Protein AF-A0A6A5Z2X3-F1 (afdb_monomer_lite)

Secondary structure (DSSP, 8-state):
-HHHHHHHHHHH--TTTTT-S--TT-TTTTHHHHHHHH-HHHHHHHHHHHHHHHHHTSTT--THHHHHHHHHHHHHHHHHHHH-SS--HHHHHHHHHHHHHHHHHT-HHHHHHHHHHHHHHHHHH--HHHHTSSHHHHHHHHHHHHHHHHHHHHTTS--SS-HHHHHHHHHHHHHHHHH-TT-HHHHHHHHHHHHHHHHHHHHHHHHHHHTT-S-HHHHHHHHHHHHHHHHTTTTS--GGGG-GGGB---------TT-SS-TTSTTS-B-GGGTHHHHHHHHHHHHHHHHHHHHHHHHT-----HHHHHHHHHHHHHHHHHHH-TTSPTTHHHHHHHHHHHHGGGS--SHHHHHHHHHHHHHHHHTT-PPPHHHHHHHHHHTTPPP-SSSSGGGTT--HHHHHHHHHHHHHHH----HHHHHHHHHHHHHHHHH--S------------------S-----TTTTS------------------PPP--------

pLDDT: mean 82.51, std 23.74, range [20.12, 98.44]

Organism: NCBI:txid690887

Radius of gyration: 24.2 Å; chains: 1; bounding box: 54×67×90 Å

InterPro domains:
  IPR021858 Fungal transcription factor [PF11951] (4-156)

Sequence (496 aa):
DVKFYLNYFRHNISHHHYSLKRDGDNFLKTDFLEMAIKHEPLRYAVVGYAAYFHTLSQPEGRMSTFLRYYNESVSKLRESIEKSKKQSLATFLTILQLASIEELLGDWVNLASHQKAAYEILTRLYTPQTITKTALLRKVLLWYVRFDLFVGFQSGGEAVLGREWYVAVHDWYSKQAKDKPDAITYRYEERFAWSRLVAKDSADLFAKSAKGLLTPEQFMAQLPVVTEQVNALDKNIDPVLLDPKGYVKDFTGKPEPDDIVNPYEPNVIWGGSQWTTNYLLLDMFGIIFMFNVQISMAMKKPWDSPELVEKARRAAQIFEAVCLYTKGPPGAIIEAQASLAIATLFLPKDEKTVQWCRNTFAKIESAGYIYSSTLRNRMLASYGLGPSDWWLPNDEGCPRIIRSIKNFIVERTTAPKDQTSEDLREMRGIFSTLTISDSPPSDNSGHTPIDGVLAGAPTFLDETLIYTGQSPDYEWNYEQSKYPSEAYGSNQFTGQ

Structure (mmCIF, N/CA/C/O backbone):
data_AF-A0A6A5Z2X3-F1
#
_entry.id   AF-A0A6A5Z2X3-F1
#
loop_
_atom_site.group_PDB
_atom_site.id
_atom_site.type_symbol
_atom_site.label_atom_id
_atom_site.label_alt_id
_atom_site.label_comp_id
_atom_site.label_asym_id
_atom_site.label_entity_id
_atom_site.label_seq_id
_atom_site.pdbx_PDB_ins_code
_atom_site.Cartn_x
_atom_site.Cartn_y
_atom_site.Cartn_z
_atom_site.occupancy
_atom_site.B_iso_or_equiv
_atom_site.auth_seq_id
_atom_site.auth_comp_id
_atom_site.auth_asym_id
_atom_site.auth_atom_id
_atom_site.pdbx_PDB_model_num
ATOM 1 N N . ASP A 1 1 ? -29.241 -4.693 -8.598 1.00 86.75 1 ASP A N 1
ATOM 2 C CA . ASP A 1 1 ? -27.802 -4.375 -8.755 1.00 86.75 1 ASP A CA 1
ATOM 3 C C . ASP A 1 1 ? -26.964 -4.515 -7.482 1.00 86.75 1 ASP A C 1
ATOM 5 O O . ASP A 1 1 ? -25.955 -5.201 -7.538 1.00 86.75 1 ASP A O 1
ATOM 9 N N . VAL A 1 2 ? -27.368 -3.985 -6.317 1.00 94.94 2 VAL A N 1
ATOM 10 C CA . VAL A 1 2 ? -26.609 -4.131 -5.042 1.00 94.94 2 VAL A CA 1
ATOM 11 C C . VAL A 1 2 ? -26.179 -5.580 -4.747 1.00 94.94 2 VAL A C 1
ATOM 13 O O . VAL A 1 2 ? -25.004 -5.845 -4.513 1.00 94.94 2 VAL A O 1
ATOM 16 N N . LYS A 1 3 ? -27.107 -6.546 -4.832 1.00 96.12 3 LYS A N 1
ATOM 17 C CA . LYS A 1 3 ? -26.811 -7.977 -4.621 1.00 96.12 3 LYS A CA 1
ATOM 18 C C . LYS A 1 3 ? -25.757 -8.519 -5.598 1.00 96.12 3 LYS A C 1
ATOM 20 O O . LYS A 1 3 ? -24.931 -9.334 -5.201 1.00 96.12 3 LYS A O 1
ATOM 25 N N . PHE A 1 4 ? -25.784 -8.071 -6.855 1.00 97.31 4 PHE A N 1
ATOM 26 C CA . PHE A 1 4 ? -24.803 -8.475 -7.863 1.00 97.31 4 PHE A CA 1
ATOM 27 C C . PHE A 1 4 ? -23.403 -8.005 -7.465 1.00 97.31 4 PHE A C 1
ATOM 29 O O . PHE A 1 4 ? -22.493 -8.823 -7.406 1.00 97.31 4 PHE A O 1
ATOM 36 N N . TYR A 1 5 ? -23.241 -6.732 -7.100 1.00 97.94 5 TYR A N 1
ATOM 37 C CA . TYR A 1 5 ? -21.931 -6.191 -6.730 1.00 97.94 5 TYR A CA 1
ATOM 38 C C . TYR A 1 5 ? -21.404 -6.713 -5.391 1.00 97.94 5 TYR A C 1
ATOM 40 O O . TYR A 1 5 ? -20.204 -6.924 -5.268 1.00 97.94 5 TYR A O 1
ATOM 48 N N . LEU A 1 6 ? -22.266 -7.021 -4.417 1.00 97.31 6 LEU A N 1
ATOM 49 C CA . LEU A 1 6 ? -21.839 -7.726 -3.198 1.00 97.31 6 LEU A CA 1
ATOM 50 C C . LEU A 1 6 ? -21.340 -9.149 -3.505 1.00 97.31 6 LEU A C 1
ATOM 52 O O . LEU A 1 6 ? -20.352 -9.606 -2.929 1.00 97.31 6 LEU A O 1
ATOM 56 N N . ASN A 1 7 ? -21.983 -9.845 -4.448 1.00 97.06 7 ASN A N 1
ATOM 57 C CA . ASN A 1 7 ? -21.483 -11.128 -4.936 1.00 97.06 7 ASN A CA 1
ATOM 58 C C . ASN A 1 7 ? -20.175 -10.957 -5.716 1.00 97.06 7 ASN A C 1
ATOM 60 O O . ASN A 1 7 ? -19.250 -11.739 -5.509 1.00 97.06 7 ASN A O 1
ATOM 64 N N . TYR A 1 8 ? -20.071 -9.937 -6.571 1.00 97.38 8 TYR A N 1
ATOM 65 C CA . TYR A 1 8 ? -18.839 -9.625 -7.289 1.00 97.38 8 TYR A CA 1
ATOM 66 C C . TYR A 1 8 ? -17.690 -9.372 -6.309 1.00 97.38 8 TYR A C 1
ATOM 68 O O . TYR A 1 8 ? -16.635 -9.981 -6.458 1.00 97.38 8 TYR A O 1
ATOM 76 N N . PHE A 1 9 ? -17.929 -8.570 -5.267 1.00 97.50 9 PHE A N 1
ATOM 77 C CA . PHE A 1 9 ? -16.981 -8.294 -4.192 1.00 97.50 9 PHE A CA 1
ATOM 78 C C . PHE A 1 9 ? -16.440 -9.580 -3.563 1.00 97.50 9 PHE A C 1
ATOM 80 O O . PHE A 1 9 ? -15.235 -9.811 -3.549 1.00 97.50 9 PHE A O 1
ATOM 87 N N . ARG A 1 10 ? -17.333 -10.471 -3.116 1.00 95.88 10 ARG A N 1
ATOM 88 C CA . ARG A 1 10 ? -16.956 -11.726 -2.447 1.00 95.88 10 ARG A CA 1
ATOM 89 C C . ARG A 1 10 ? -16.052 -12.631 -3.299 1.00 95.88 10 ARG A C 1
ATOM 91 O O . ARG A 1 10 ? -15.190 -13.320 -2.743 1.00 95.88 10 ARG A O 1
ATOM 98 N N . HIS A 1 11 ? -16.253 -12.657 -4.617 1.00 95.19 11 HIS A N 1
ATOM 99 C CA . HIS A 1 11 ? -15.574 -13.605 -5.509 1.00 95.19 11 HIS A CA 1
ATOM 100 C C . HIS A 1 11 ? -14.376 -13.010 -6.259 1.00 95.19 11 HIS A C 1
ATOM 102 O O . HIS A 1 11 ? -13.420 -13.736 -6.507 1.00 95.19 11 HIS A O 1
ATOM 108 N N . ASN A 1 12 ? -14.401 -11.715 -6.580 1.00 95.88 12 ASN A N 1
ATOM 109 C CA . ASN A 1 12 ? -13.405 -11.079 -7.451 1.00 95.88 12 ASN A CA 1
ATOM 110 C C . ASN A 1 12 ? -12.515 -10.080 -6.710 1.00 95.88 12 ASN A C 1
ATOM 112 O O . ASN A 1 12 ? -11.400 -9.819 -7.152 1.00 95.88 12 ASN A O 1
ATOM 116 N N . ILE A 1 13 ? -12.974 -9.548 -5.574 1.00 96.50 13 ILE A N 1
ATOM 117 C CA . ILE A 1 13 ? -12.181 -8.628 -4.763 1.00 96.50 13 ILE A CA 1
ATOM 118 C C . ILE A 1 13 ? -11.442 -9.405 -3.672 1.00 96.50 13 ILE A C 1
ATOM 120 O O . ILE A 1 13 ? -11.931 -10.367 -3.072 1.00 96.50 13 ILE A O 1
ATOM 124 N N . SER A 1 14 ? -10.208 -8.983 -3.448 1.00 95.38 14 SER A N 1
ATOM 125 C CA . SER A 1 14 ? -9.265 -9.548 -2.490 1.00 95.38 14 SER A CA 1
ATOM 126 C C . SER A 1 14 ? -8.650 -8.423 -1.661 1.00 95.38 14 SER A C 1
ATOM 128 O O . SER A 1 14 ? -8.744 -7.249 -2.023 1.00 95.38 14 SER A O 1
ATOM 130 N N . HIS A 1 15 ? -7.946 -8.796 -0.596 1.00 95.12 15 HIS A N 1
ATOM 131 C CA . HIS A 1 15 ? -7.139 -7.879 0.208 1.00 95.12 15 HIS A CA 1
ATOM 132 C C . HIS A 1 15 ? -6.085 -7.106 -0.601 1.00 95.12 15 HIS A C 1
ATOM 134 O O . HIS A 1 15 ? -5.781 -5.971 -0.243 1.00 95.12 15 HIS A O 1
ATOM 140 N N . HIS A 1 16 ? -5.646 -7.640 -1.747 1.00 95.44 16 HIS A N 1
ATOM 141 C CA . HIS A 1 16 ? -4.707 -6.964 -2.640 1.00 95.44 16 HIS A CA 1
ATOM 142 C C . HIS A 1 16 ? -5.275 -5.720 -3.322 1.00 95.44 16 HIS A C 1
ATOM 144 O O . HIS A 1 16 ? -4.544 -4.763 -3.554 1.00 95.44 16 HIS A O 1
ATOM 150 N N . HIS A 1 17 ? -6.586 -5.666 -3.575 1.00 96.50 17 HIS A N 1
ATOM 151 C CA . HIS A 1 17 ? -7.205 -4.450 -4.118 1.00 96.50 17 HIS A CA 1
ATOM 152 C C . HIS A 1 17 ? -7.162 -3.303 -3.102 1.00 96.50 17 HIS A C 1
ATOM 154 O O . HIS A 1 17 ? -6.955 -2.150 -3.467 1.00 96.50 17 HIS A O 1
ATOM 160 N N . TYR A 1 18 ? -7.280 -3.637 -1.816 1.00 95.19 18 TYR A N 1
ATOM 161 C CA . TYR A 1 18 ? -7.104 -2.705 -0.701 1.00 95.19 18 TYR A CA 1
ATOM 162 C C . TYR A 1 18 ? -5.632 -2.484 -0.350 1.00 95.19 18 TYR A C 1
ATOM 164 O O . TYR A 1 18 ? -5.317 -1.723 0.565 1.00 95.19 18 TYR A O 1
ATOM 172 N N . SER A 1 19 ? -4.728 -3.199 -1.032 1.00 91.50 19 SER A N 1
ATOM 173 C CA . SER A 1 19 ? -3.302 -3.243 -0.736 1.00 91.50 19 SER A CA 1
ATOM 174 C C . SER A 1 19 ? -3.010 -3.515 0.754 1.00 91.50 19 SER A C 1
ATOM 176 O O . SER A 1 19 ? -2.051 -2.998 1.345 1.00 91.50 19 SER A O 1
ATOM 178 N N . LEU A 1 20 ? -3.871 -4.317 1.381 1.00 91.94 20 LEU A N 1
ATOM 179 C CA . LEU A 1 20 ? -3.648 -4.882 2.703 1.00 91.94 20 LEU A CA 1
ATOM 180 C C . LEU A 1 20 ? -2.743 -6.087 2.515 1.00 91.94 20 LEU A C 1
ATOM 182 O O . LEU A 1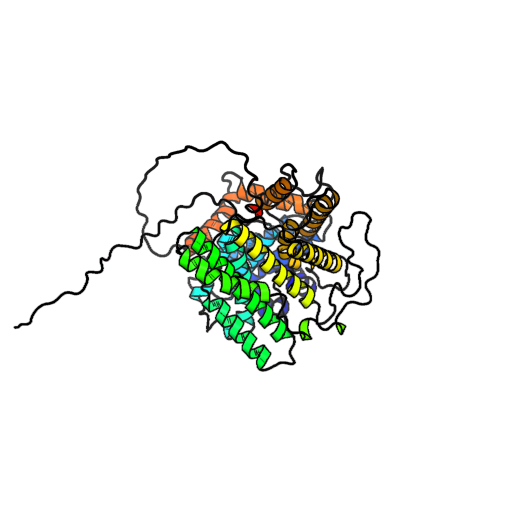 20 ? -3.081 -6.968 1.746 1.00 91.94 20 LEU A O 1
ATOM 186 N N . LYS A 1 21 ? -1.628 -6.159 3.244 1.00 90.06 21 LYS A N 1
ATOM 187 C CA . LYS A 1 21 ? -0.563 -7.133 2.948 1.00 90.06 21 LYS A CA 1
ATOM 188 C C . LYS A 1 21 ? -0.921 -8.598 3.196 1.00 90.06 21 LYS A C 1
ATOM 190 O O . LYS A 1 21 ? -0.252 -9.508 2.706 1.00 90.06 21 LYS A O 1
ATOM 195 N N . ARG A 1 22 ? -1.951 -8.841 4.010 1.00 90.00 22 ARG A N 1
ATOM 196 C CA . ARG A 1 22 ? -2.431 -10.185 4.330 1.00 90.00 22 ARG A CA 1
ATOM 197 C C . ARG A 1 22 ? -3.849 -10.158 4.886 1.00 90.00 22 ARG A C 1
ATOM 199 O O . ARG A 1 22 ? -4.201 -9.270 5.665 1.00 90.00 22 ARG A O 1
ATOM 206 N N . ASP A 1 23 ? -4.626 -11.183 4.552 1.00 88.50 23 ASP A N 1
ATOM 207 C CA . ASP A 1 23 ? -5.963 -11.428 5.100 1.00 88.50 23 ASP A CA 1
ATOM 208 C C . ASP A 1 23 ? -6.145 -12.902 5.505 1.00 88.50 23 ASP A C 1
ATOM 210 O O . ASP A 1 23 ? -6.865 -13.663 4.864 1.00 88.50 23 ASP A O 1
ATOM 214 N N . GLY A 1 24 ? -5.427 -13.328 6.552 1.00 78.75 24 GLY A N 1
ATOM 215 C CA . GLY A 1 24 ? -5.403 -14.732 6.985 1.00 78.75 24 GLY A CA 1
ATOM 216 C C . GLY A 1 24 ? -6.757 -15.291 7.442 1.00 78.75 24 GLY A C 1
ATOM 217 O O . GLY A 1 24 ? -7.006 -16.478 7.257 1.00 78.75 24 GLY A O 1
ATOM 218 N N . ASP A 1 25 ? -7.634 -14.437 7.975 1.00 82.62 25 ASP A N 1
ATOM 219 C CA . ASP A 1 25 ? -8.945 -14.823 8.516 1.00 82.62 25 ASP A CA 1
ATOM 220 C C . ASP A 1 25 ? -10.099 -14.544 7.528 1.00 82.62 25 ASP A C 1
ATOM 222 O O . ASP A 1 25 ? -11.273 -14.679 7.877 1.00 82.62 25 ASP A O 1
ATOM 226 N N . ASN A 1 26 ? -9.779 -14.162 6.283 1.00 88.62 26 ASN A N 1
ATOM 227 C CA . ASN A 1 26 ? -10.745 -13.730 5.266 1.00 88.62 26 ASN A CA 1
ATOM 228 C C . ASN A 1 26 ? -11.671 -12.594 5.744 1.00 88.62 26 ASN A C 1
ATOM 230 O O . ASN A 1 26 ? -12.845 -12.561 5.366 1.00 88.62 26 ASN A O 1
ATOM 234 N N . PHE A 1 27 ? -11.147 -11.662 6.547 1.00 92.69 27 PHE A N 1
ATOM 235 C CA . PHE A 1 27 ? -11.851 -10.526 7.148 1.00 92.69 27 PHE A CA 1
ATOM 236 C C . PHE A 1 27 ? -12.750 -9.801 6.141 1.00 92.69 27 PHE A C 1
ATOM 238 O O . PHE A 1 27 ? -13.913 -9.524 6.445 1.00 92.69 27 PHE A O 1
ATOM 245 N N . LEU A 1 28 ? -12.254 -9.543 4.924 1.00 93.75 28 LEU A N 1
ATOM 246 C CA . LEU A 1 28 ? -13.027 -8.830 3.902 1.00 93.75 28 LEU A CA 1
ATOM 247 C C . LEU A 1 28 ? -14.257 -9.620 3.434 1.00 93.75 28 LEU A C 1
ATOM 249 O O . LEU A 1 28 ? -15.269 -9.033 3.060 1.00 93.75 28 LEU A O 1
ATOM 253 N N . LYS A 1 29 ? -14.193 -10.954 3.451 1.00 92.69 29 LYS A N 1
ATOM 254 C CA . LYS A 1 29 ? -15.256 -11.841 2.946 1.00 92.69 29 LYS A CA 1
ATOM 255 C C . LYS A 1 29 ? -16.216 -12.324 4.038 1.00 92.69 29 LYS A C 1
ATOM 257 O O . LYS A 1 29 ? -17.280 -12.858 3.697 1.00 92.69 29 LYS A O 1
ATOM 262 N N . THR A 1 30 ? -15.849 -12.140 5.306 1.00 93.00 30 THR A N 1
ATOM 263 C CA . THR A 1 30 ? -16.598 -12.558 6.497 1.00 93.00 30 THR A CA 1
ATOM 264 C C . THR A 1 30 ? -17.103 -11.336 7.269 1.00 93.00 30 THR A C 1
ATOM 266 O O . THR A 1 30 ? -18.097 -10.738 6.850 1.00 93.00 30 THR A O 1
ATOM 269 N N . ASP A 1 31 ? -16.418 -10.943 8.344 1.00 93.00 31 ASP A N 1
ATOM 270 C CA . ASP A 1 31 ? -16.841 -9.924 9.308 1.00 93.00 31 ASP A CA 1
ATOM 271 C C . ASP A 1 31 ? -17.151 -8.586 8.627 1.00 93.00 31 ASP A C 1
ATOM 273 O O . ASP A 1 31 ? -18.195 -7.978 8.871 1.00 93.00 31 ASP A O 1
ATOM 277 N N . PHE A 1 32 ? -16.276 -8.140 7.718 1.00 95.62 32 PHE A N 1
ATOM 278 C CA . PHE A 1 32 ? -16.457 -6.882 6.996 1.00 95.62 32 PHE A CA 1
ATOM 279 C C . PHE A 1 32 ? -17.732 -6.885 6.150 1.00 95.62 32 PHE A C 1
ATOM 281 O O . PHE A 1 32 ? -18.525 -5.942 6.192 1.00 95.62 32 PHE A O 1
ATOM 288 N N . LEU A 1 33 ? -17.957 -7.968 5.404 1.00 95.19 33 LEU A N 1
ATOM 289 C CA . LEU A 1 33 ? -19.110 -8.091 4.520 1.00 95.19 33 LEU A CA 1
ATOM 290 C C . LEU A 1 33 ? -20.413 -8.257 5.313 1.00 95.19 33 LEU A C 1
ATOM 292 O O . LEU A 1 33 ? -21.448 -7.729 4.907 1.00 95.19 33 LEU A O 1
ATOM 296 N N . GLU A 1 34 ? -20.375 -8.932 6.464 1.00 94.94 34 GLU A N 1
ATOM 297 C CA . GLU A 1 34 ? -21.516 -9.009 7.379 1.00 94.94 34 GLU A CA 1
ATOM 298 C C . GLU A 1 34 ? -21.896 -7.623 7.919 1.00 94.94 34 GLU A C 1
ATOM 300 O O . GLU A 1 34 ? -23.077 -7.262 7.931 1.00 94.94 34 GLU A O 1
ATOM 305 N N . MET A 1 35 ? -20.905 -6.813 8.305 1.00 95.50 35 MET A N 1
ATOM 306 C CA . MET A 1 35 ? -21.135 -5.426 8.713 1.00 95.50 35 MET A CA 1
ATOM 307 C C . MET A 1 35 ? -21.689 -4.578 7.565 1.00 95.50 35 MET A C 1
ATOM 309 O O . MET A 1 35 ? -22.636 -3.816 7.773 1.00 95.50 35 MET A O 1
ATOM 313 N N . ALA A 1 36 ? -21.160 -4.747 6.351 1.00 96.69 36 ALA A N 1
ATOM 314 C CA . ALA A 1 36 ? -21.642 -4.048 5.164 1.00 96.69 36 ALA A CA 1
ATOM 315 C C . ALA A 1 36 ? -23.105 -4.385 4.850 1.00 96.69 36 ALA A C 1
ATOM 317 O O . ALA A 1 36 ? -23.864 -3.510 4.459 1.00 96.69 36 ALA A O 1
ATOM 318 N N . ILE A 1 37 ? -23.556 -5.622 5.065 1.00 95.44 37 ILE A N 1
ATOM 319 C CA . ILE A 1 37 ? -24.966 -5.986 4.852 1.00 95.44 37 ILE A CA 1
ATOM 320 C C . ILE A 1 37 ? -25.892 -5.258 5.840 1.00 95.44 37 ILE A C 1
ATOM 322 O O . ILE A 1 37 ? -26.997 -4.861 5.458 1.00 95.44 37 ILE A O 1
ATOM 326 N N . LYS A 1 38 ? -25.444 -5.075 7.089 1.00 95.00 38 LYS A N 1
ATOM 327 C CA . LYS A 1 38 ? -26.241 -4.507 8.190 1.00 95.00 38 LYS A CA 1
ATOM 328 C C . LYS A 1 38 ? -26.236 -2.976 8.239 1.00 95.00 38 LYS A C 1
ATOM 330 O O . LYS A 1 38 ? -27.170 -2.398 8.787 1.00 95.00 38 LYS A O 1
ATOM 335 N N . HIS A 1 39 ? -25.210 -2.317 7.701 1.00 95.44 39 HIS A N 1
ATOM 336 C CA . HIS A 1 39 ? -25.063 -0.862 7.758 1.00 95.44 39 HIS A CA 1
ATOM 337 C C . HIS A 1 39 ? -25.115 -0.248 6.357 1.00 95.44 39 HIS A C 1
ATOM 339 O O . HIS A 1 39 ? -24.204 -0.444 5.557 1.00 95.44 39 HIS A O 1
ATOM 345 N N . GLU A 1 40 ? -26.182 0.499 6.049 1.00 95.50 40 GLU A N 1
ATOM 346 C CA . GLU A 1 40 ? -26.432 0.968 4.679 1.00 95.50 40 GLU A CA 1
ATOM 347 C C . GLU A 1 40 ? -25.318 1.828 4.066 1.00 95.50 40 GLU A C 1
ATOM 349 O O . GLU A 1 40 ? -24.975 1.538 2.919 1.00 95.50 40 GLU A O 1
ATOM 354 N N . PRO A 1 41 ? -24.730 2.826 4.763 1.00 96.25 41 PRO A N 1
ATOM 355 C CA . PRO A 1 41 ? -23.613 3.593 4.212 1.00 96.25 41 PRO A CA 1
ATOM 356 C C . PRO A 1 41 ? -22.466 2.675 3.772 1.00 96.25 41 PRO A C 1
ATOM 358 O O . PRO A 1 41 ? -22.075 2.675 2.608 1.00 96.25 41 PRO A O 1
ATOM 361 N N . LEU A 1 42 ? -22.023 1.780 4.660 1.00 97.88 42 LEU A N 1
ATOM 362 C CA . LEU A 1 42 ? -20.966 0.814 4.357 1.00 97.88 42 LEU A CA 1
ATOM 363 C C . LEU A 1 42 ? -21.341 -0.10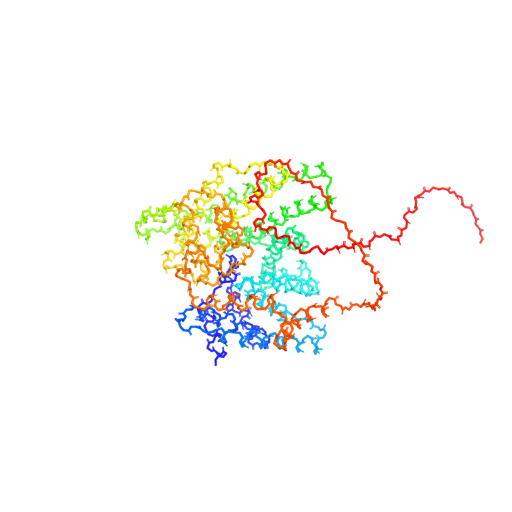7 3.190 1.00 97.88 42 LEU A C 1
ATOM 365 O O . LEU A 1 42 ? -20.511 -0.373 2.323 1.00 97.88 42 LEU A O 1
ATOM 369 N N . ARG A 1 43 ? -22.596 -0.572 3.132 1.00 98.19 43 ARG A N 1
ATOM 370 C CA . ARG A 1 43 ? -23.103 -1.401 2.029 1.00 98.19 43 ARG A CA 1
ATOM 371 C C . ARG A 1 43 ? -22.869 -0.738 0.680 1.00 98.19 43 ARG A C 1
ATOM 373 O O . ARG A 1 43 ? -22.385 -1.384 -0.247 1.00 98.19 43 ARG A O 1
ATOM 380 N N . TYR A 1 44 ? -23.242 0.534 0.573 1.00 98.38 44 TYR A N 1
ATOM 381 C CA . TYR A 1 44 ? -23.122 1.298 -0.660 1.00 98.38 44 TYR A CA 1
ATOM 382 C C . TYR A 1 44 ? -21.663 1.624 -0.987 1.00 98.38 44 TYR A C 1
ATOM 384 O O . TYR A 1 44 ? -21.288 1.513 -2.153 1.00 98.38 44 TYR A O 1
ATOM 392 N N . ALA A 1 45 ? -20.820 1.886 0.016 1.00 98.19 45 ALA A N 1
ATOM 393 C CA . ALA A 1 45 ? -19.379 2.056 -0.175 1.00 98.19 45 ALA A CA 1
ATOM 394 C C . ALA A 1 45 ? -18.731 0.793 -0.777 1.00 98.19 45 ALA A C 1
ATOM 396 O O . ALA A 1 45 ? -18.010 0.868 -1.772 1.00 98.19 45 ALA A O 1
ATOM 397 N N . VAL A 1 46 ? -19.040 -0.387 -0.224 1.00 98.44 46 VAL A N 1
ATOM 398 C CA . VAL A 1 46 ? -18.534 -1.684 -0.715 1.00 98.44 46 VAL A CA 1
ATOM 399 C C . VAL A 1 46 ? -19.050 -1.987 -2.121 1.00 98.44 46 VAL A C 1
ATOM 401 O O . VAL A 1 46 ? -18.294 -2.438 -2.982 1.00 98.44 46 VAL A O 1
ATOM 404 N N . VAL A 1 47 ? -20.329 -1.707 -2.387 1.00 98.38 47 VAL A N 1
ATOM 405 C CA . VAL A 1 47 ? -20.917 -1.854 -3.726 1.00 98.38 47 VAL A CA 1
ATOM 406 C C . VAL A 1 47 ? -20.254 -0.915 -4.730 1.00 98.38 47 VAL A C 1
ATOM 408 O O . VAL A 1 47 ? -19.951 -1.357 -5.833 1.00 98.38 47 VAL A O 1
ATOM 411 N N . GLY A 1 48 ? -19.995 0.343 -4.366 1.00 97.88 48 GLY A N 1
ATOM 412 C CA . GLY A 1 48 ? -19.289 1.306 -5.212 1.00 97.88 48 GLY A CA 1
ATOM 413 C C . GLY A 1 48 ? -17.874 0.845 -5.549 1.00 97.88 48 GLY A C 1
ATOM 414 O O . GLY A 1 48 ? -17.487 0.858 -6.713 1.00 97.88 48 GLY A O 1
ATOM 415 N N . TYR A 1 49 ? -17.143 0.330 -4.561 1.00 97.94 49 TYR A N 1
ATOM 416 C CA . TYR A 1 49 ? -15.804 -0.228 -4.753 1.00 97.94 49 TYR A CA 1
ATOM 417 C C . TYR A 1 49 ? -15.797 -1.463 -5.669 1.00 97.94 49 TYR A C 1
ATOM 419 O O . TYR A 1 49 ? -14.988 -1.575 -6.587 1.00 97.94 49 TYR A O 1
ATOM 427 N N . ALA A 1 50 ? -16.744 -2.384 -5.484 1.00 98.06 50 ALA A N 1
ATOM 428 C CA . AL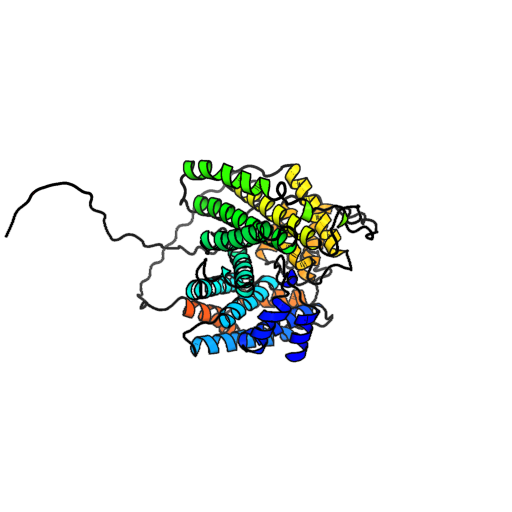A A 1 50 ? -16.901 -3.538 -6.369 1.00 98.06 50 ALA A CA 1
ATOM 429 C C . ALA A 1 50 ? -17.313 -3.125 -7.793 1.00 98.06 50 ALA A C 1
ATOM 431 O O . ALA A 1 50 ? -16.798 -3.663 -8.775 1.00 98.06 50 ALA A O 1
ATOM 432 N N . ALA A 1 51 ? -18.223 -2.154 -7.909 1.00 97.81 51 ALA A N 1
ATOM 433 C CA . ALA A 1 51 ? -18.667 -1.607 -9.182 1.00 97.81 51 ALA A CA 1
ATOM 434 C C . ALA A 1 51 ? -17.539 -0.885 -9.924 1.00 97.81 51 ALA A C 1
ATOM 436 O O . ALA A 1 51 ? -17.498 -0.973 -11.149 1.00 97.81 51 ALA A O 1
ATOM 437 N N . TYR A 1 52 ? -16.613 -0.230 -9.218 1.00 97.38 52 TYR A N 1
ATOM 438 C CA . TYR A 1 52 ? -15.418 0.381 -9.799 1.00 97.38 52 TYR A CA 1
ATOM 439 C C . TYR A 1 52 ? -14.584 -0.657 -10.561 1.00 97.38 52 TYR A C 1
ATOM 441 O O . TYR A 1 52 ? -14.441 -0.557 -11.779 1.00 97.38 52 TYR A O 1
ATOM 449 N N . PHE A 1 53 ? -14.146 -1.726 -9.890 1.00 97.38 53 PHE A N 1
ATOM 450 C CA . PHE A 1 53 ? -13.349 -2.779 -10.531 1.00 97.38 53 PHE A CA 1
ATOM 451 C C . PHE A 1 53 ? -14.107 -3.550 -11.604 1.00 97.38 53 PHE A C 1
ATOM 453 O O . PHE A 1 53 ? -13.541 -3.881 -12.644 1.00 97.38 53 PHE A O 1
ATOM 460 N N . HIS A 1 54 ? -15.398 -3.811 -11.390 1.00 96.62 54 HIS A N 1
ATOM 461 C CA . HIS A 1 54 ? -16.220 -4.397 -12.440 1.00 96.62 54 HIS A CA 1
ATOM 462 C C . HIS A 1 54 ? -16.260 -3.481 -13.669 1.00 96.62 54 HIS A C 1
ATOM 464 O O . HIS A 1 54 ? -16.053 -3.957 -14.776 1.00 96.62 54 HIS A O 1
ATOM 470 N N . THR A 1 55 ? -16.449 -2.171 -13.494 1.00 95.62 55 THR A N 1
ATOM 471 C CA . THR A 1 55 ? -16.488 -1.197 -14.598 1.00 95.62 55 THR A CA 1
ATOM 472 C C . THR A 1 55 ? -15.176 -1.165 -15.379 1.00 95.62 55 THR A C 1
ATOM 474 O O . THR A 1 55 ? -15.223 -1.121 -16.604 1.00 95.62 55 THR A O 1
ATOM 477 N N . LEU A 1 56 ? -14.027 -1.251 -14.700 1.00 94.19 56 LEU A N 1
ATOM 478 C CA . LEU A 1 56 ? -12.712 -1.317 -15.350 1.00 94.19 56 LEU A CA 1
ATOM 479 C C . LEU A 1 56 ? -12.538 -2.558 -16.235 1.00 94.19 56 LEU A C 1
ATOM 481 O O . LEU A 1 56 ? -11.861 -2.492 -17.254 1.00 94.19 56 LEU A O 1
ATOM 485 N N . SER A 1 57 ? -13.176 -3.677 -15.878 1.00 91.25 57 SER A N 1
ATOM 486 C CA . SER A 1 57 ? -13.138 -4.905 -16.685 1.00 91.25 57 SER A CA 1
ATOM 487 C C . SER A 1 57 ? -14.012 -4.853 -17.946 1.00 91.25 57 SER A C 1
ATOM 489 O O . SER A 1 57 ? -13.934 -5.756 -18.778 1.00 91.25 57 SER A O 1
ATOM 491 N N . GLN A 1 58 ? -14.869 -3.835 -18.089 1.00 91.75 58 GLN A N 1
ATOM 492 C CA . GLN A 1 58 ? -15.813 -3.729 -19.201 1.00 91.75 58 GLN A CA 1
ATOM 493 C C . GLN A 1 58 ? -15.285 -2.781 -20.292 1.00 91.75 58 GLN A C 1
ATOM 495 O O . GLN A 1 58 ? -14.939 -1.642 -19.976 1.00 91.75 58 GLN A O 1
ATOM 500 N N . PRO A 1 59 ? -15.320 -3.173 -21.582 1.00 86.00 59 PRO A N 1
ATOM 501 C CA . PRO A 1 59 ? -14.886 -2.309 -22.688 1.00 86.00 59 PRO A CA 1
ATOM 502 C C . PRO A 1 59 ? -15.626 -0.963 -22.749 1.00 86.00 59 PRO A C 1
ATOM 504 O O . PRO A 1 59 ? -15.028 0.071 -23.029 1.00 86.00 59 PRO A O 1
ATOM 507 N N . GLU A 1 60 ? -16.922 -0.976 -22.424 1.00 86.62 60 GLU A N 1
ATOM 508 C CA . GLU A 1 60 ? -17.810 0.195 -22.427 1.00 86.62 60 GLU A CA 1
ATOM 509 C C . GLU A 1 60 ? -18.162 0.655 -21.001 1.00 86.62 60 GLU A C 1
ATOM 511 O O . GLU A 1 60 ? -19.268 1.138 -20.734 1.00 86.62 60 GLU A O 1
ATOM 516 N N . GLY A 1 61 ? -17.236 0.461 -20.055 1.00 87.81 61 GLY A N 1
ATOM 517 C CA . GLY A 1 61 ? -17.384 0.911 -18.675 1.00 87.81 61 GLY A CA 1
ATOM 518 C C . GLY A 1 61 ? -17.706 2.408 -18.587 1.00 87.81 61 GLY A C 1
ATOM 519 O O . GLY A 1 61 ? -17.095 3.234 -19.263 1.00 87.81 61 GLY A O 1
ATOM 520 N N . ARG A 1 62 ? -18.677 2.773 -17.740 1.00 89.00 62 ARG A N 1
ATOM 521 C CA . ARG A 1 62 ? -19.126 4.160 -17.540 1.00 89.00 62 ARG A CA 1
ATOM 522 C C . ARG A 1 62 ? -18.952 4.589 -16.091 1.00 89.00 62 ARG A C 1
ATOM 524 O O . ARG A 1 62 ? -19.325 3.854 -15.182 1.00 89.00 62 ARG A O 1
ATOM 531 N N . MET A 1 63 ? -18.498 5.823 -15.885 1.00 88.81 63 MET A N 1
ATOM 532 C CA . MET A 1 63 ? -18.339 6.440 -14.558 1.00 88.81 63 MET A CA 1
ATOM 533 C C . MET A 1 63 ? -19.587 6.325 -13.674 1.00 88.81 63 MET A C 1
ATOM 535 O O . MET A 1 63 ? -19.510 5.951 -12.503 1.00 88.81 63 MET A O 1
ATOM 539 N N . SER A 1 64 ? -20.766 6.574 -14.251 1.00 87.56 64 SER A N 1
ATOM 540 C CA . SER A 1 64 ? -22.046 6.528 -13.533 1.00 87.56 64 SER A CA 1
ATOM 541 C C . SER A 1 64 ? -22.404 5.145 -12.973 1.00 87.56 64 SER A C 1
ATOM 543 O O . SER A 1 64 ? -23.307 5.035 -12.138 1.00 87.56 64 SER A O 1
ATOM 545 N N . THR A 1 65 ? -21.724 4.079 -13.404 1.00 88.88 65 THR A N 1
ATOM 546 C CA . THR A 1 65 ? -21.938 2.716 -12.902 1.00 88.88 65 THR A CA 1
ATOM 547 C C . THR A 1 65 ? -21.480 2.566 -11.456 1.00 88.88 65 THR A C 1
ATOM 549 O O . THR A 1 65 ? -22.173 1.907 -10.684 1.00 88.88 65 THR A O 1
ATOM 552 N N . PHE A 1 66 ? -20.371 3.203 -11.065 1.00 91.75 66 PHE A N 1
ATOM 553 C CA . PHE A 1 66 ? -19.871 3.137 -9.690 1.00 91.75 66 PHE A CA 1
ATOM 554 C C . PHE A 1 66 ? -20.136 4.423 -8.896 1.00 91.75 66 PHE A C 1
ATOM 556 O O . PHE A 1 66 ? -20.484 4.330 -7.717 1.00 91.75 66 PHE A O 1
ATOM 563 N N . LEU A 1 67 ? -20.075 5.602 -9.538 1.00 90.38 67 LEU A N 1
ATOM 564 C CA . LEU A 1 67 ? -20.275 6.888 -8.854 1.00 90.38 67 LEU A CA 1
ATOM 565 C C . LEU A 1 67 ? -21.634 6.991 -8.166 1.00 90.38 67 LEU A C 1
ATOM 567 O O . LEU A 1 67 ? -21.720 7.552 -7.080 1.00 90.38 67 LEU A O 1
ATOM 571 N N . ARG A 1 68 ? -22.690 6.397 -8.738 1.00 91.81 68 ARG A N 1
ATOM 572 C CA . ARG A 1 68 ? -24.019 6.402 -8.107 1.00 91.81 68 ARG A CA 1
ATOM 573 C C . ARG A 1 68 ? -23.998 5.797 -6.699 1.00 91.81 68 ARG A C 1
ATOM 575 O O . ARG A 1 68 ? -24.657 6.307 -5.808 1.00 91.81 68 ARG A O 1
ATOM 582 N N . TYR A 1 69 ? -23.240 4.716 -6.499 1.00 95.88 69 TYR A N 1
ATOM 583 C CA . TYR A 1 69 ? -23.187 3.999 -5.224 1.00 95.88 69 TYR A CA 1
ATOM 584 C C . TYR A 1 69 ? -22.239 4.674 -4.244 1.00 95.88 69 TYR A C 1
ATOM 586 O O . TYR A 1 69 ? -22.515 4.706 -3.049 1.00 95.88 69 TYR A O 1
ATOM 594 N N . TYR A 1 70 ? -21.148 5.236 -4.760 1.00 92.56 70 TYR A N 1
ATOM 595 C CA . TYR A 1 70 ? -20.266 6.093 -3.986 1.00 92.56 70 TYR A CA 1
ATOM 596 C C . TYR A 1 70 ? -21.036 7.308 -3.429 1.00 92.56 70 TYR A C 1
ATOM 598 O O . TYR A 1 70 ? -21.063 7.502 -2.216 1.00 92.56 70 TYR A O 1
ATOM 606 N N . ASN A 1 71 ? -21.760 8.048 -4.278 1.00 90.19 71 ASN A N 1
ATOM 607 C CA . ASN A 1 71 ? -22.555 9.209 -3.861 1.00 90.19 71 ASN A CA 1
ATOM 608 C C . ASN A 1 71 ? -23.654 8.818 -2.862 1.00 90.19 71 ASN A C 1
ATOM 610 O O . ASN A 1 71 ? -23.824 9.480 -1.840 1.00 90.19 71 ASN A O 1
ATOM 614 N N . GLU A 1 72 ? -24.349 7.702 -3.107 1.00 93.94 72 GLU A N 1
ATOM 615 C CA . GLU A 1 72 ? -25.352 7.170 -2.178 1.00 93.94 72 GLU A CA 1
ATOM 616 C C . GLU A 1 72 ? -24.737 6.840 -0.807 1.00 93.94 72 GLU A C 1
ATOM 618 O O . GLU A 1 72 ? -25.320 7.144 0.232 1.00 93.94 72 GLU A O 1
ATOM 623 N N . SER A 1 73 ? -23.536 6.252 -0.780 1.00 95.88 73 SER A N 1
ATOM 624 C CA . SER A 1 73 ? -22.813 5.977 0.465 1.00 95.88 73 SER A CA 1
ATOM 625 C C . SER A 1 73 ? -22.503 7.253 1.240 1.00 95.88 73 SER A C 1
ATOM 627 O O . SER A 1 73 ? -22.695 7.282 2.455 1.00 95.88 73 SER A O 1
ATOM 629 N N . VAL A 1 74 ? -22.001 8.286 0.561 1.00 90.75 74 VAL A N 1
ATOM 630 C CA . VAL A 1 74 ? -21.648 9.569 1.186 1.00 90.75 74 VAL A CA 1
ATOM 631 C C . VAL A 1 74 ? -22.894 10.251 1.747 1.00 90.75 74 VAL A C 1
ATOM 633 O O . VAL A 1 74 ? -22.905 10.639 2.915 1.00 90.75 74 VAL A O 1
ATOM 636 N N . SER A 1 75 ? -23.970 10.313 0.959 1.00 89.50 75 SER A N 1
ATOM 637 C CA . SER A 1 75 ? -25.256 10.877 1.382 1.00 89.50 75 SER A CA 1
ATOM 638 C C . SER A 1 75 ? -25.797 10.177 2.637 1.00 89.50 75 SER A C 1
ATOM 640 O O . SER A 1 75 ? -26.081 10.825 3.646 1.00 89.50 75 SER A O 1
ATOM 642 N N . LYS A 1 76 ? -25.827 8.837 2.651 1.00 92.62 76 LYS A N 1
ATOM 643 C CA . LYS A 1 76 ? -26.289 8.078 3.824 1.00 92.62 76 LYS A CA 1
ATOM 644 C C . LYS A 1 76 ? -25.361 8.190 5.028 1.00 92.62 76 LYS A C 1
ATOM 646 O O . LYS A 1 76 ? -25.837 8.166 6.164 1.00 92.62 76 LYS A O 1
ATOM 651 N N . LEU A 1 77 ? -24.049 8.274 4.810 1.00 90.62 77 LEU A N 1
ATOM 652 C CA . LEU A 1 77 ? -23.084 8.476 5.889 1.00 90.62 77 LEU A CA 1
ATOM 653 C C . LEU A 1 77 ? -23.341 9.814 6.585 1.00 90.62 77 LEU A C 1
ATOM 655 O O . LEU A 1 77 ? -23.411 9.852 7.813 1.00 90.62 77 LEU A O 1
ATOM 659 N N . ARG A 1 78 ? -23.550 10.880 5.806 1.00 85.38 78 ARG A N 1
ATOM 660 C CA . ARG A 1 78 ? -23.908 12.203 6.321 1.00 85.38 78 ARG A CA 1
ATOM 661 C C . ARG A 1 78 ? -25.183 12.153 7.147 1.00 85.38 78 ARG A C 1
ATOM 663 O O . ARG A 1 78 ? -25.152 12.531 8.314 1.00 85.38 78 ARG A O 1
ATOM 670 N N . GLU A 1 79 ? -26.264 11.610 6.590 1.00 86.81 79 GLU A N 1
ATOM 671 C CA . GLU A 1 79 ? -27.518 11.469 7.333 1.00 86.81 79 GLU A CA 1
ATOM 672 C C . GLU A 1 79 ? -27.325 10.689 8.640 1.00 86.81 79 GLU A C 1
ATOM 674 O O . GLU A 1 79 ? -27.912 11.026 9.668 1.00 86.81 79 GLU A O 1
ATOM 679 N N . SER A 1 80 ? -26.501 9.636 8.618 1.00 85.00 80 SER A N 1
ATOM 680 C CA . SER A 1 80 ? -26.206 8.836 9.806 1.00 85.00 80 SER A CA 1
ATOM 681 C C . SER A 1 80 ? -25.442 9.627 10.870 1.00 85.00 80 SER A C 1
ATOM 683 O O . SER A 1 80 ? -25.689 9.405 12.056 1.00 85.00 80 SER A O 1
ATOM 685 N N . ILE A 1 81 ? -24.518 10.507 10.475 1.00 83.56 81 ILE A N 1
ATOM 686 C CA . ILE A 1 81 ? -23.733 11.354 11.387 1.00 83.56 81 ILE A CA 1
ATOM 687 C C . ILE A 1 81 ? -24.600 12.487 11.951 1.00 83.56 81 ILE A C 1
ATOM 689 O O . ILE A 1 81 ? -24.554 12.751 13.149 1.00 83.56 81 ILE A O 1
ATOM 693 N N . GLU A 1 82 ? -25.438 13.116 11.125 1.00 81.56 82 GLU A N 1
ATOM 694 C CA . GLU A 1 82 ? -26.365 14.172 11.558 1.00 81.56 82 GLU A CA 1
ATOM 695 C C . GLU A 1 82 ? -27.401 13.638 12.561 1.00 81.56 82 GLU A C 1
ATOM 697 O O . GLU A 1 82 ? -27.707 14.285 13.564 1.00 81.56 82 GLU A O 1
ATOM 702 N N . LYS A 1 83 ? -27.918 12.423 12.327 1.00 81.38 83 LYS A N 1
ATOM 703 C CA . LYS A 1 83 ? -28.922 11.779 13.192 1.00 81.38 83 LYS A CA 1
ATOM 704 C C . LYS A 1 83 ? -28.325 11.173 14.469 1.00 81.38 83 LYS A C 1
ATOM 706 O O . LYS A 1 83 ? -29.043 11.029 15.458 1.00 81.38 83 LYS A O 1
ATOM 711 N N . SER A 1 84 ? -27.042 10.796 14.477 1.00 71.88 84 SER A N 1
ATOM 712 C CA . SER A 1 84 ? -26.388 10.131 15.613 1.00 71.88 84 SER A CA 1
ATOM 713 C C . SER A 1 84 ? -25.085 10.812 16.019 1.00 71.88 84 SER A C 1
ATOM 715 O O . SER A 1 84 ? -24.098 10.806 15.293 1.00 71.88 84 SER A O 1
ATOM 717 N N . LYS A 1 85 ? -25.017 11.276 17.274 1.00 65.44 85 LYS A N 1
ATOM 718 C CA . LYS A 1 85 ? -23.766 11.780 17.873 1.00 65.44 85 LYS A CA 1
ATOM 719 C C . LYS A 1 85 ? -22.767 10.675 18.257 1.00 65.44 85 LYS A C 1
ATOM 721 O O . LYS A 1 85 ? -21.638 10.985 18.655 1.00 65.44 85 LYS A O 1
ATOM 726 N N . LYS A 1 86 ? -23.178 9.398 18.240 1.00 72.94 86 LYS A N 1
ATOM 727 C CA . LYS A 1 86 ? -22.319 8.253 18.586 1.00 72.94 86 LYS A CA 1
ATOM 728 C C . LYS A 1 86 ? -21.883 7.538 17.318 1.00 72.94 86 LYS A C 1
ATOM 730 O O . LYS A 1 86 ? -22.694 6.869 16.677 1.00 72.94 86 LYS A O 1
ATOM 735 N N . GLN A 1 87 ? -20.591 7.644 17.026 1.00 82.81 87 GLN A N 1
ATOM 736 C CA . GLN A 1 87 ? -20.018 7.007 15.847 1.00 82.81 87 GLN A CA 1
ATOM 737 C C . GLN A 1 87 ? -19.683 5.567 16.201 1.00 82.81 87 GLN A C 1
ATOM 739 O O . GLN A 1 87 ? -19.314 5.280 17.337 1.00 82.81 87 GLN A O 1
ATOM 744 N N . SER A 1 88 ? -19.900 4.651 15.262 1.00 91.25 88 SER A N 1
ATOM 745 C CA . SER A 1 88 ? -19.742 3.211 15.481 1.00 91.25 88 SER A CA 1
ATOM 746 C C . SER A 1 88 ? -18.586 2.657 14.653 1.00 91.25 88 SER A C 1
ATOM 748 O O . SER A 1 88 ? -18.106 3.312 13.727 1.00 91.25 88 SER A O 1
ATOM 750 N N . LEU A 1 89 ? -18.187 1.409 14.916 1.00 94.44 89 LEU A N 1
ATOM 751 C CA . LEU A 1 89 ? -17.238 0.697 14.055 1.00 94.44 89 LEU A CA 1
ATOM 752 C C . LEU A 1 89 ? -17.716 0.641 12.592 1.00 94.44 89 LEU A C 1
ATOM 754 O O . LEU A 1 89 ? -16.901 0.706 11.681 1.00 94.44 89 LEU A O 1
ATOM 758 N N . ALA A 1 90 ? -19.029 0.568 12.346 1.00 94.81 90 ALA A N 1
ATOM 759 C CA . ALA A 1 90 ? -19.568 0.563 10.987 1.00 94.81 90 ALA A CA 1
ATOM 760 C C . ALA A 1 90 ? -19.392 1.923 10.284 1.00 94.81 90 ALA A C 1
ATOM 762 O O . ALA A 1 90 ? -19.063 1.967 9.099 1.00 94.81 90 ALA A O 1
ATOM 763 N N . THR A 1 91 ? -19.531 3.027 11.025 1.00 93.94 91 THR A N 1
ATOM 764 C CA . THR A 1 91 ? -19.229 4.384 10.541 1.00 93.94 91 THR A CA 1
ATOM 765 C C . THR A 1 91 ? -17.746 4.505 10.189 1.00 93.94 91 THR A C 1
ATOM 767 O O . THR A 1 91 ? -17.404 4.951 9.097 1.00 93.94 91 THR A O 1
ATOM 770 N N . PHE A 1 92 ? -16.869 4.026 11.077 1.00 95.50 92 PHE A N 1
ATOM 771 C CA . PHE A 1 92 ? -15.423 4.016 10.857 1.00 95.50 92 PHE A CA 1
ATOM 772 C C . PHE A 1 92 ? -15.032 3.221 9.602 1.00 95.50 92 PHE A C 1
ATOM 774 O O . PHE A 1 92 ? -14.335 3.735 8.732 1.00 95.50 92 PHE A O 1
ATOM 781 N N . LEU A 1 93 ? -15.556 2.001 9.458 1.00 97.38 93 LEU A N 1
ATOM 782 C CA . LEU A 1 93 ? -15.347 1.162 8.276 1.00 97.38 93 LEU A CA 1
ATOM 783 C C . LEU A 1 93 ? -15.871 1.804 6.988 1.00 97.38 93 LEU A C 1
ATOM 785 O O . LEU A 1 93 ? -15.268 1.618 5.935 1.00 97.38 93 LEU A O 1
ATOM 789 N N . THR A 1 94 ? -16.971 2.561 7.055 1.00 97.31 94 THR A N 1
ATOM 790 C CA . THR A 1 94 ? -17.489 3.295 5.888 1.00 97.31 94 THR A CA 1
ATOM 791 C C . THR A 1 94 ? -16.465 4.320 5.413 1.00 97.31 94 THR A C 1
ATOM 793 O O . THR A 1 94 ? -16.173 4.380 4.222 1.00 97.31 94 THR A O 1
ATOM 796 N N . ILE A 1 95 ? -15.863 5.075 6.335 1.00 95.69 95 ILE A N 1
ATOM 797 C CA . ILE A 1 95 ? -14.849 6.083 6.000 1.00 95.69 95 ILE A CA 1
ATOM 798 C C . ILE A 1 95 ? -13.581 5.424 5.447 1.00 95.69 95 ILE A C 1
ATOM 800 O O . ILE A 1 95 ? -13.069 5.881 4.431 1.00 95.69 95 ILE A O 1
ATOM 804 N N . LEU A 1 96 ? -13.109 4.315 6.031 1.00 97.31 96 LEU A N 1
ATOM 805 C CA . LEU A 1 96 ? -11.966 3.565 5.482 1.00 97.31 96 LEU A CA 1
ATOM 806 C C . LEU A 1 96 ? -12.248 3.010 4.075 1.00 97.31 96 LEU A C 1
ATOM 808 O O . LEU A 1 96 ? -11.375 3.013 3.201 1.00 97.31 96 LEU A O 1
ATOM 812 N N . GLN A 1 97 ? -13.479 2.561 3.827 1.00 97.88 97 GLN A N 1
ATOM 813 C CA . GLN A 1 97 ? -13.900 2.090 2.512 1.00 97.88 97 GLN A CA 1
ATOM 814 C C . GLN A 1 97 ? -13.944 3.223 1.479 1.00 97.88 97 GLN A C 1
ATOM 816 O O . GLN A 1 97 ? -13.508 3.018 0.346 1.00 97.88 97 GLN A O 1
ATOM 821 N N . LEU A 1 98 ? -14.442 4.403 1.857 1.00 96.06 98 LEU A N 1
ATOM 822 C CA . LEU A 1 98 ? -14.441 5.590 0.998 1.00 96.06 98 LEU A CA 1
ATOM 823 C C . LEU A 1 98 ? -13.013 6.083 0.739 1.00 96.06 98 LEU A C 1
ATOM 825 O O . LEU A 1 98 ? -12.665 6.317 -0.412 1.00 96.06 98 LEU A O 1
ATOM 829 N N . ALA A 1 99 ? -12.154 6.129 1.762 1.00 95.31 99 ALA A N 1
ATOM 830 C CA . ALA A 1 99 ? -10.724 6.412 1.618 1.00 95.31 99 ALA A CA 1
ATOM 831 C C . ALA A 1 99 ? -10.055 5.476 0.597 1.00 95.31 99 ALA A C 1
ATOM 833 O O . ALA A 1 99 ? -9.306 5.929 -0.259 1.00 95.31 99 ALA A O 1
ATOM 834 N N . SER A 1 100 ? -10.397 4.184 0.612 1.00 96.75 100 SER A N 1
ATOM 835 C CA . SER A 1 100 ? -9.869 3.224 -0.370 1.00 96.75 100 SER A CA 1
ATOM 836 C C . SER A 1 100 ? -10.325 3.518 -1.801 1.00 96.75 100 SER A C 1
ATOM 838 O O . SER A 1 100 ? -9.601 3.209 -2.740 1.00 96.75 100 SER A O 1
ATOM 840 N N . ILE A 1 101 ? -11.515 4.100 -1.990 1.00 95.81 101 ILE A N 1
ATOM 841 C CA . ILE A 1 101 ? -11.959 4.573 -3.308 1.00 95.81 101 ILE A CA 1
ATOM 842 C C . ILE A 1 101 ? -11.142 5.806 -3.707 1.00 95.81 101 ILE A C 1
ATOM 844 O O . ILE A 1 101 ? -10.602 5.820 -4.807 1.00 95.81 101 ILE A O 1
ATOM 848 N N . GLU A 1 102 ? -10.994 6.798 -2.822 1.00 92.81 102 GLU A N 1
ATOM 849 C CA . GLU A 1 102 ? -10.215 8.013 -3.127 1.00 92.81 102 GLU A CA 1
ATOM 850 C C . GLU A 1 102 ? -8.766 7.707 -3.506 1.00 92.81 102 GLU A C 1
ATOM 852 O O . GLU A 1 102 ? -8.241 8.298 -4.449 1.00 92.81 102 GLU A O 1
ATOM 857 N N . GLU A 1 103 ? -8.141 6.749 -2.813 1.00 92.88 103 GLU A N 1
ATOM 858 C CA . GLU A 1 103 ? -6.789 6.283 -3.125 1.00 92.88 103 GLU A CA 1
ATOM 859 C C . GLU A 1 103 ? -6.702 5.739 -4.561 1.00 92.88 103 GLU A C 1
ATOM 861 O O . GLU A 1 103 ? -5.809 6.125 -5.311 1.00 92.88 103 GLU A O 1
ATOM 866 N N . LEU A 1 104 ? -7.651 4.892 -4.978 1.00 94.31 104 LEU A N 1
ATOM 867 C CA . LEU A 1 104 ? -7.675 4.323 -6.332 1.00 94.31 104 LEU A CA 1
ATOM 868 C C . LEU A 1 104 ? -7.944 5.367 -7.416 1.00 94.31 104 LEU A C 1
ATOM 870 O O . LEU A 1 104 ? -7.455 5.221 -8.536 1.00 94.31 104 LEU A O 1
ATOM 874 N N . LEU A 1 105 ? -8.718 6.406 -7.095 1.00 92.88 105 LEU A N 1
ATOM 875 C CA . LEU A 1 105 ? -8.997 7.513 -8.009 1.00 92.88 105 LEU A CA 1
ATOM 876 C C . LEU A 1 105 ? -7.831 8.511 -8.104 1.00 92.88 105 LEU A C 1
ATOM 878 O O . LEU A 1 105 ? -7.832 9.356 -8.999 1.00 92.88 105 LEU A O 1
ATOM 882 N N . GLY A 1 106 ? -6.845 8.428 -7.207 1.00 88.38 106 GLY A N 1
ATOM 883 C CA . GLY A 1 106 ? -5.751 9.393 -7.120 1.00 88.38 106 GLY A CA 1
ATOM 884 C C . GLY A 1 106 ? -6.173 10.749 -6.545 1.00 88.38 106 GLY A C 1
ATOM 885 O O . GLY A 1 106 ? -5.474 11.743 -6.765 1.00 88.38 106 GLY A O 1
ATOM 886 N N . ASP A 1 107 ? -7.299 10.814 -5.820 1.00 87.50 107 ASP A N 1
ATOM 887 C CA . ASP A 1 107 ? -7.753 12.036 -5.148 1.00 87.50 107 ASP A CA 1
ATOM 888 C C . ASP A 1 107 ? -7.200 12.128 -3.727 1.00 87.50 107 ASP A C 1
ATOM 890 O O . ASP A 1 107 ? -7.841 11.795 -2.726 1.00 87.50 107 ASP A O 1
ATOM 894 N N . TRP A 1 108 ? -5.970 12.619 -3.653 1.00 80.12 108 TRP A N 1
ATOM 895 C CA . TRP A 1 108 ? -5.243 12.755 -2.396 1.00 80.12 108 TRP A CA 1
ATOM 896 C C . TRP A 1 108 ? -5.887 13.719 -1.410 1.00 80.12 108 TRP A C 1
ATOM 898 O O . TRP A 1 108 ? -5.770 13.522 -0.204 1.00 80.12 108 TRP A O 1
ATOM 908 N N . VAL A 1 109 ? -6.575 14.752 -1.897 1.00 80.69 109 VAL A N 1
ATOM 909 C CA . VAL A 1 109 ? -7.186 15.763 -1.029 1.00 80.69 109 VAL A CA 1
ATOM 910 C C . VAL A 1 109 ? -8.351 15.150 -0.255 1.00 80.69 109 VAL A C 1
ATOM 912 O O . VAL A 1 109 ? -8.455 15.318 0.967 1.00 80.69 109 VAL A O 1
ATOM 915 N N . ASN A 1 110 ? -9.202 14.391 -0.946 1.00 84.12 110 ASN A N 1
ATOM 916 C CA . ASN A 1 110 ? -10.292 13.666 -0.302 1.00 84.12 110 ASN A CA 1
ATOM 917 C C . ASN A 1 110 ? -9.774 12.494 0.537 1.00 84.12 110 ASN A C 1
ATOM 919 O O . ASN A 1 110 ? -10.267 12.286 1.646 1.00 84.12 110 ASN A O 1
ATOM 923 N N . LEU A 1 111 ? -8.728 11.792 0.087 1.00 87.25 111 LEU A N 1
ATOM 924 C CA . LEU A 1 111 ? -8.091 10.746 0.888 1.00 87.25 111 LEU A CA 1
ATOM 925 C C . LEU A 1 111 ? -7.581 11.277 2.236 1.00 87.25 111 LEU A C 1
ATOM 927 O O . LEU A 1 111 ? -7.899 10.698 3.274 1.00 87.25 111 LEU A O 1
ATOM 931 N N . ALA A 1 112 ? -6.826 12.379 2.238 1.00 84.44 112 ALA A N 1
ATOM 932 C CA . ALA A 1 112 ? -6.298 12.982 3.463 1.00 84.44 112 ALA A CA 1
ATOM 933 C C . ALA A 1 112 ? -7.429 13.434 4.405 1.00 84.44 112 ALA A C 1
ATOM 935 O O . ALA A 1 112 ? -7.366 13.221 5.616 1.00 84.44 112 ALA A O 1
ATOM 936 N N . SER A 1 113 ? -8.510 13.985 3.845 1.00 84.19 113 SER A N 1
ATOM 937 C CA . SER A 1 113 ? -9.696 14.381 4.618 1.00 84.19 113 SER A CA 1
ATOM 938 C C . SER A 1 113 ? -10.379 13.174 5.278 1.00 84.19 113 SER A C 1
ATOM 940 O O . SER A 1 113 ? -10.693 13.213 6.470 1.00 84.19 113 SER A O 1
ATOM 942 N N . HIS A 1 114 ? -10.550 12.069 4.542 1.00 88.75 114 HIS A N 1
ATOM 943 C CA . HIS A 1 114 ? -11.079 10.817 5.088 1.00 88.75 114 HIS A CA 1
ATOM 944 C C . HIS A 1 114 ? -10.161 10.210 6.147 1.00 88.75 114 HIS A C 1
ATOM 946 O O . HIS A 1 114 ? -10.646 9.744 7.177 1.00 88.75 114 HIS A O 1
ATOM 952 N N . GLN A 1 115 ? -8.847 10.233 5.928 1.00 92.56 115 GLN A N 1
ATOM 953 C CA . GLN A 1 115 ? -7.865 9.738 6.887 1.00 92.56 115 GLN A CA 1
ATOM 954 C C . GLN A 1 115 ? -7.939 10.521 8.209 1.00 92.56 115 GLN A C 1
ATOM 956 O O . GLN A 1 115 ? -7.999 9.902 9.272 1.00 92.56 115 GLN A O 1
ATOM 961 N N . LYS A 1 116 ? -8.053 11.854 8.167 1.00 88.38 116 LYS A N 1
ATOM 962 C CA . LYS A 1 116 ? -8.228 12.682 9.372 1.00 88.38 116 LYS A CA 1
ATOM 963 C C . LYS A 1 116 ? -9.524 12.361 10.125 1.00 88.38 116 LYS A C 1
ATOM 965 O O . LYS A 1 116 ? -9.513 12.185 11.338 1.00 88.38 116 LYS A O 1
ATOM 970 N N . ALA A 1 117 ? -10.640 12.216 9.420 1.00 88.00 117 ALA A N 1
ATOM 971 C CA . ALA A 1 117 ? -11.904 11.839 10.055 1.00 88.00 117 ALA A CA 1
ATOM 972 C C . ALA A 1 117 ? -11.861 10.431 10.671 1.00 88.00 117 ALA A C 1
ATOM 974 O O . ALA A 1 117 ? -12.405 10.171 11.747 1.00 88.00 117 ALA A O 1
ATOM 975 N N . ALA A 1 118 ? -11.186 9.510 9.985 1.00 93.25 118 ALA A N 1
ATOM 976 C CA . ALA A 1 118 ? -10.957 8.155 10.452 1.00 93.25 118 ALA A CA 1
ATOM 977 C C . ALA A 1 118 ? -10.114 8.145 11.744 1.00 93.25 118 ALA A C 1
ATOM 979 O O . ALA A 1 118 ? -10.428 7.377 12.653 1.00 93.25 118 ALA A O 1
ATOM 980 N N . TYR A 1 119 ? -9.119 9.033 11.865 1.00 94.94 119 TYR A N 1
ATOM 981 C CA . TYR A 1 119 ? -8.311 9.213 13.077 1.00 94.94 119 TYR A CA 1
ATOM 982 C C . TYR A 1 119 ? -9.160 9.610 14.291 1.00 94.94 119 TYR A C 1
ATOM 984 O O . TYR A 1 119 ? -9.064 8.995 15.357 1.00 94.94 119 TYR A O 1
ATOM 992 N N . GLU A 1 120 ? -10.024 10.614 14.129 1.00 91.75 120 GLU A N 1
ATOM 993 C CA . GLU A 1 120 ? -10.887 11.119 15.204 1.00 91.75 120 GLU A CA 1
ATOM 994 C C . GLU A 1 120 ? -11.839 10.035 15.720 1.00 91.75 120 GLU A C 1
ATOM 996 O O . GLU A 1 120 ? -12.025 9.865 16.926 1.00 91.75 120 GLU A O 1
ATOM 1001 N N . ILE A 1 121 ? -12.417 9.241 14.815 1.00 93.00 121 ILE A N 1
ATOM 1002 C CA . ILE A 1 121 ? -13.307 8.143 15.201 1.00 93.00 121 ILE A CA 1
ATOM 1003 C C . ILE A 1 121 ? -12.520 6.996 15.841 1.00 93.00 121 ILE A C 1
ATOM 1005 O O . ILE A 1 121 ? -12.963 6.457 16.857 1.00 93.00 121 ILE A O 1
ATOM 1009 N N . LEU A 1 122 ? -11.360 6.631 15.286 1.00 96.38 122 LEU A N 1
ATOM 1010 C CA . LEU A 1 122 ? -10.493 5.582 15.825 1.00 96.38 122 LEU A CA 1
ATOM 1011 C C . LEU A 1 122 ? -10.108 5.873 17.280 1.00 96.38 122 LEU A C 1
ATOM 1013 O O . LEU A 1 122 ? -10.312 5.023 18.147 1.00 96.38 122 LEU A O 1
ATOM 1017 N N . THR A 1 123 ? -9.599 7.075 17.545 1.00 95.94 123 THR A N 1
ATOM 1018 C CA . THR A 1 123 ? -9.121 7.495 18.873 1.00 95.94 123 THR A CA 1
ATOM 1019 C C . THR A 1 123 ? -10.252 7.755 19.866 1.00 95.94 123 THR A C 1
ATOM 1021 O O . THR A 1 123 ? -10.061 7.621 21.073 1.00 95.94 123 THR A O 1
ATOM 1024 N N . ARG A 1 124 ? -11.463 8.051 19.382 1.00 94.31 124 ARG A N 1
ATOM 1025 C CA . ARG A 1 124 ? -12.666 8.123 20.221 1.00 94.31 124 ARG A CA 1
ATOM 1026 C C . ARG A 1 124 ? -13.207 6.748 20.611 1.00 94.31 124 ARG A C 1
ATOM 1028 O O . ARG A 1 124 ? -13.751 6.591 21.703 1.00 94.31 124 ARG A O 1
ATOM 1035 N N . LEU A 1 125 ? -13.138 5.774 19.705 1.00 95.50 125 LEU A N 1
ATOM 1036 C CA . LEU A 1 125 ? -13.691 4.434 19.921 1.00 95.50 125 LEU A CA 1
ATOM 1037 C C . LEU A 1 125 ? -12.743 3.511 20.678 1.00 95.50 125 LEU A C 1
ATOM 1039 O O . LEU A 1 125 ? -13.199 2.618 21.396 1.00 95.50 125 LEU A O 1
ATOM 1043 N N . TYR A 1 126 ? -11.443 3.693 20.479 1.00 97.88 126 TYR A N 1
ATOM 1044 C CA . TYR A 1 126 ? -10.445 2.738 20.910 1.00 97.88 126 TYR A CA 1
ATOM 1045 C C . TYR A 1 126 ? -9.217 3.417 21.505 1.00 97.88 126 TYR A C 1
ATOM 1047 O O . TYR A 1 126 ? -8.939 4.596 21.328 1.00 97.88 126 TYR A O 1
ATOM 1055 N N . THR A 1 127 ? -8.453 2.591 22.194 1.00 97.94 127 THR A N 1
ATOM 1056 C CA . THR A 1 127 ? -7.100 2.834 22.678 1.00 97.94 127 THR A CA 1
ATOM 1057 C C . THR A 1 127 ? -6.189 1.774 22.053 1.00 97.94 127 THR A C 1
ATOM 1059 O O . THR A 1 127 ? -6.698 0.732 21.612 1.00 97.94 127 THR A O 1
ATOM 1062 N N . PRO A 1 128 ? -4.856 1.942 22.092 1.00 97.94 128 PRO A N 1
ATOM 1063 C CA . PRO A 1 128 ? -3.921 0.931 21.588 1.00 97.94 128 PRO A CA 1
ATOM 1064 C C . PRO A 1 128 ? -4.164 -0.478 22.164 1.00 97.94 128 PRO A C 1
ATOM 1066 O O . PRO A 1 128 ? -4.014 -1.489 21.481 1.00 97.94 128 PRO A O 1
ATOM 1069 N N . GLN A 1 129 ? -4.607 -0.573 23.420 1.00 96.38 129 GLN A N 1
ATOM 1070 C CA . GLN A 1 129 ? -4.870 -1.851 24.088 1.00 96.38 129 GLN A CA 1
ATOM 1071 C C . GLN A 1 129 ? -6.246 -2.432 23.744 1.00 96.38 129 GLN A C 1
ATOM 1073 O O . GLN A 1 129 ? -6.431 -3.647 23.764 1.00 96.38 129 GLN A O 1
ATOM 1078 N N . THR A 1 130 ? -7.249 -1.594 23.471 1.00 97.62 130 THR A N 1
ATOM 1079 C CA . THR A 1 130 ? -8.606 -2.086 23.182 1.00 97.62 130 THR A CA 1
ATOM 1080 C C . THR A 1 130 ? -8.784 -2.469 21.716 1.00 97.62 130 THR A C 1
ATOM 1082 O O . THR A 1 130 ? -9.479 -3.448 21.443 1.00 97.62 130 THR A O 1
ATOM 1085 N N . ILE A 1 131 ? -8.097 -1.790 20.791 1.00 97.06 131 ILE A N 1
ATOM 1086 C CA . ILE A 1 131 ? -8.122 -2.104 19.353 1.00 97.06 131 ILE A CA 1
ATOM 1087 C C . ILE A 1 131 ? -7.458 -3.453 19.023 1.00 97.06 131 ILE A C 1
ATOM 1089 O O . ILE A 1 131 ? -7.763 -4.082 18.016 1.00 97.06 131 ILE A O 1
ATOM 1093 N N . THR A 1 132 ? -6.575 -3.961 19.882 1.00 96.56 132 THR A N 1
ATOM 1094 C CA . THR A 1 132 ? -5.871 -5.231 19.641 1.00 96.56 132 THR A CA 1
ATOM 1095 C C . THR A 1 132 ? -6.637 -6.461 20.131 1.00 96.56 132 THR A C 1
ATOM 1097 O O . THR A 1 132 ? -6.198 -7.588 19.894 1.00 96.56 132 THR A O 1
ATOM 1100 N N . LYS A 1 133 ? -7.804 -6.288 20.773 1.00 95.44 133 LYS A N 1
ATOM 1101 C CA . LYS A 1 133 ? -8.540 -7.380 21.437 1.00 95.44 133 LYS A CA 1
ATOM 1102 C C . LYS A 1 133 ? -9.108 -8.435 20.487 1.00 95.44 133 LYS A C 1
ATOM 1104 O O . LYS A 1 133 ? -9.150 -9.606 20.853 1.00 95.44 133 LYS A O 1
ATOM 1109 N N . THR A 1 134 ? -9.530 -8.064 19.280 1.00 94.12 134 THR A N 1
ATOM 1110 C CA . THR A 1 134 ? -10.153 -8.996 18.319 1.00 94.12 134 THR A CA 1
ATOM 1111 C C . THR A 1 134 ? -9.434 -8.982 16.971 1.00 94.12 134 THR A C 1
ATOM 1113 O O . THR A 1 134 ? -8.744 -8.019 16.640 1.00 94.12 134 THR A O 1
ATOM 1116 N N . ALA A 1 135 ? -9.573 -10.062 16.191 1.00 91.62 135 ALA A N 1
ATOM 1117 C CA . ALA A 1 135 ? -8.968 -10.164 14.856 1.00 91.62 135 ALA A CA 1
ATOM 1118 C C . ALA A 1 135 ? -9.480 -9.069 13.917 1.00 91.62 135 ALA A C 1
ATOM 1120 O O . ALA A 1 135 ? -8.678 -8.361 13.310 1.00 91.62 135 ALA A O 1
ATOM 1121 N N . LEU A 1 136 ? -10.800 -8.864 13.920 1.00 92.88 136 LEU A N 1
ATOM 1122 C CA . LEU A 1 136 ? -11.478 -7.760 13.253 1.00 92.88 136 LEU A CA 1
ATOM 1123 C C . LEU A 1 136 ? -10.799 -6.414 13.543 1.00 92.88 136 LEU A C 1
ATOM 1125 O O . LEU A 1 136 ? -10.344 -5.740 12.624 1.00 92.88 136 LEU A O 1
ATOM 1129 N N . LEU A 1 137 ? -10.675 -6.033 14.817 1.00 95.62 137 LEU A N 1
ATOM 1130 C CA . LEU A 1 137 ? -10.152 -4.715 15.180 1.00 95.62 137 LEU A CA 1
ATOM 1131 C C . LEU A 1 137 ? -8.670 -4.541 14.821 1.00 95.62 137 LEU A C 1
ATOM 1133 O O . LEU A 1 137 ? -8.281 -3.464 14.373 1.00 95.62 137 LEU A O 1
ATOM 1137 N N . ARG A 1 138 ? -7.857 -5.602 14.913 1.00 95.19 138 ARG A N 1
ATOM 1138 C CA . ARG A 1 138 ? -6.461 -5.564 14.446 1.00 95.19 138 ARG A CA 1
ATOM 1139 C C . ARG A 1 138 ? -6.366 -5.316 12.942 1.00 95.19 138 ARG A C 1
ATOM 1141 O O . ARG A 1 138 ? -5.515 -4.542 12.513 1.00 95.19 138 ARG A O 1
ATOM 1148 N N . LYS A 1 139 ? -7.234 -5.938 12.138 1.00 94.38 139 LYS A N 1
ATOM 1149 C CA . LYS A 1 139 ? -7.273 -5.707 10.684 1.00 94.38 139 LYS A CA 1
ATOM 1150 C C . LYS A 1 139 ? -7.740 -4.303 10.337 1.00 94.38 139 LYS A C 1
ATOM 1152 O O . LYS A 1 139 ? -7.133 -3.662 9.483 1.00 94.38 139 LYS A O 1
ATOM 1157 N N . VAL A 1 140 ? -8.742 -3.801 11.049 1.00 95.75 140 VAL A N 1
ATOM 1158 C CA . VAL A 1 140 ? -9.202 -2.417 10.901 1.00 95.75 140 VAL A CA 1
ATOM 1159 C C . VAL A 1 140 ? -8.095 -1.418 11.253 1.00 95.75 140 VAL A C 1
ATOM 1161 O O . VAL A 1 140 ? -7.879 -0.471 10.501 1.00 95.75 140 VAL A O 1
ATOM 1164 N N . LEU A 1 141 ? -7.343 -1.650 12.336 1.00 97.00 141 LEU A N 1
ATOM 1165 C CA . LEU A 1 141 ? -6.192 -0.811 12.681 1.00 97.00 141 LEU A CA 1
ATOM 1166 C C . LEU A 1 141 ? -5.135 -0.819 11.577 1.00 97.00 141 LEU A C 1
ATOM 1168 O O . LEU A 1 141 ? -4.685 0.244 11.173 1.00 97.00 141 LEU A O 1
ATOM 1172 N N . LEU A 1 142 ? -4.745 -1.995 11.077 1.00 95.69 142 LEU A N 1
ATOM 1173 C CA . LEU A 1 142 ? -3.735 -2.102 10.019 1.00 95.69 142 LEU A CA 1
ATOM 1174 C C . LEU A 1 142 ? -4.180 -1.423 8.715 1.00 95.69 142 LEU A C 1
ATOM 1176 O O . LEU A 1 142 ? -3.348 -0.849 8.013 1.00 95.69 142 LEU A O 1
ATOM 1180 N N . TRP A 1 143 ? -5.479 -1.450 8.408 1.00 96.56 143 TRP A N 1
ATOM 1181 C CA . TRP A 1 143 ? -6.045 -0.711 7.281 1.00 96.56 143 TRP A CA 1
ATOM 1182 C C . TRP A 1 143 ? -5.925 0.801 7.481 1.00 96.56 143 TRP A C 1
ATOM 1184 O O . TRP A 1 143 ? -5.449 1.497 6.589 1.00 96.56 143 TRP A O 1
ATOM 1194 N N . TYR A 1 144 ? -6.263 1.314 8.664 1.00 97.50 144 TYR A N 1
ATOM 1195 C CA . TYR A 1 144 ? -6.054 2.727 8.971 1.00 97.50 144 TYR A CA 1
ATOM 1196 C C . TYR A 1 144 ? -4.561 3.111 8.942 1.00 97.50 144 TYR A C 1
ATOM 1198 O O . TYR A 1 144 ? -4.197 4.102 8.315 1.00 97.50 144 TYR A O 1
ATOM 1206 N N . VAL A 1 145 ? -3.686 2.313 9.567 1.00 96.12 145 VAL A N 1
ATOM 1207 C CA . VAL A 1 145 ? -2.229 2.546 9.636 1.00 96.12 145 VAL A CA 1
ATOM 1208 C C . VAL A 1 145 ? -1.616 2.691 8.244 1.00 96.12 145 VAL A C 1
ATOM 1210 O O . VAL A 1 145 ? -0.717 3.505 8.046 1.00 96.12 145 VAL A O 1
ATOM 1213 N N . ARG A 1 146 ? -2.115 1.932 7.262 1.00 93.12 146 ARG A N 1
ATOM 1214 C CA . ARG A 1 146 ? -1.719 2.098 5.862 1.00 93.12 146 ARG A CA 1
ATOM 1215 C C . ARG A 1 146 ? -1.959 3.535 5.392 1.00 93.12 146 ARG A C 1
ATOM 1217 O O . ARG A 1 146 ? -1.030 4.141 4.869 1.00 93.12 146 ARG A O 1
ATOM 1224 N N . PHE A 1 147 ? -3.168 4.068 5.572 1.00 93.81 147 PHE A N 1
ATOM 1225 C CA . PHE A 1 147 ? -3.491 5.439 5.169 1.00 93.81 147 PHE A CA 1
ATOM 1226 C C . PHE A 1 147 ? -2.703 6.476 5.961 1.00 93.81 147 PHE A C 1
ATOM 1228 O O . PHE A 1 147 ? -2.215 7.430 5.372 1.00 93.81 147 PHE A O 1
ATOM 1235 N N . ASP A 1 148 ? -2.550 6.272 7.267 1.00 93.81 148 ASP A N 1
ATOM 1236 C CA . ASP A 1 148 ? -1.812 7.166 8.163 1.00 93.81 148 ASP A CA 1
ATOM 1237 C C . ASP A 1 148 ? -0.366 7.374 7.704 1.00 93.81 148 ASP A C 1
ATOM 1239 O O . ASP A 1 148 ? 0.076 8.504 7.494 1.00 93.81 148 ASP A O 1
ATOM 1243 N N . LEU A 1 149 ? 0.347 6.269 7.467 1.00 91.00 149 LEU A N 1
ATOM 1244 C CA . LEU A 1 149 ? 1.707 6.306 6.940 1.00 91.00 149 LEU A CA 1
ATOM 1245 C C . LEU A 1 149 ? 1.737 6.906 5.539 1.00 91.00 149 LEU A C 1
ATOM 1247 O O . LEU A 1 149 ? 2.585 7.738 5.241 1.00 91.00 149 LEU A O 1
ATOM 1251 N N . PHE A 1 150 ? 0.822 6.492 4.667 1.00 85.69 150 PHE A N 1
ATOM 1252 C CA . PHE A 1 150 ? 0.858 6.895 3.269 1.00 85.69 150 PHE A CA 1
ATOM 1253 C C . PHE A 1 150 ? 0.560 8.385 3.070 1.00 85.69 150 PHE A C 1
ATOM 1255 O O . PHE A 1 150 ? 1.274 9.047 2.319 1.00 85.69 150 PHE A O 1
ATOM 1262 N N . VAL A 1 151 ? -0.424 8.931 3.791 1.00 85.38 151 VAL A N 1
ATOM 1263 C CA . VAL A 1 151 ? -0.719 10.371 3.814 1.00 85.38 151 VAL A CA 1
ATOM 1264 C C . VAL A 1 151 ? 0.437 11.140 4.449 1.00 85.38 151 VAL A C 1
ATOM 1266 O O . VAL A 1 151 ? 0.889 12.113 3.852 1.00 85.38 151 VAL A O 1
ATOM 1269 N N . GLY A 1 152 ? 0.966 10.681 5.592 1.00 81.88 152 GLY A N 1
ATOM 1270 C CA . GLY A 1 152 ? 2.115 11.319 6.245 1.00 81.88 152 GLY A CA 1
ATOM 1271 C C . GLY A 1 152 ? 3.332 11.410 5.320 1.00 81.88 152 GLY A C 1
ATOM 1272 O O . GLY A 1 152 ? 3.914 12.481 5.156 1.00 81.88 152 GLY A O 1
ATOM 1273 N N . PHE A 1 153 ? 3.662 10.317 4.623 1.00 75.94 153 PHE A N 1
ATOM 1274 C CA . PHE A 1 153 ? 4.753 10.305 3.649 1.00 75.94 153 PHE A CA 1
ATOM 1275 C C . PHE A 1 153 ? 4.526 11.285 2.499 1.00 75.94 153 PHE A C 1
ATOM 1277 O O . PHE A 1 153 ? 5.439 12.030 2.147 1.00 75.94 153 PHE A O 1
ATOM 1284 N N . GLN A 1 154 ? 3.325 11.311 1.921 1.00 71.69 154 GLN A N 1
ATOM 1285 C CA . GLN A 1 154 ? 3.050 12.160 0.761 1.00 71.69 154 GLN A CA 1
ATOM 1286 C C . GLN A 1 154 ? 2.925 13.651 1.089 1.00 71.69 154 GLN A C 1
ATOM 1288 O O . GLN A 1 154 ? 3.207 14.511 0.251 1.00 71.69 154 GLN A O 1
ATOM 1293 N N . SER A 1 155 ? 2.516 13.985 2.311 1.00 69.94 155 SER A N 1
ATOM 1294 C CA . SER A 1 155 ? 2.480 15.375 2.761 1.00 69.94 155 SER A CA 1
ATOM 1295 C C . SER A 1 155 ? 3.842 15.878 3.248 1.00 69.94 155 SER A C 1
ATOM 1297 O O . SER A 1 155 ? 3.935 17.027 3.668 1.00 69.94 155 SER A O 1
ATOM 1299 N N . GLY A 1 156 ? 4.879 15.026 3.282 1.00 67.44 156 GLY A N 1
ATOM 1300 C CA . GLY A 1 156 ? 6.140 15.326 3.973 1.00 67.44 156 GLY A CA 1
ATOM 1301 C C . GLY A 1 156 ? 5.963 15.548 5.483 1.00 67.44 156 GLY A C 1
ATOM 1302 O O . GLY A 1 156 ? 6.785 16.210 6.113 1.00 67.44 156 GLY A O 1
ATOM 1303 N N . GLY A 1 157 ? 4.861 15.044 6.048 1.00 71.81 157 GLY A N 1
ATOM 1304 C CA . GLY A 1 157 ? 4.464 15.231 7.438 1.00 71.81 157 GLY A CA 1
ATOM 1305 C C . GLY A 1 157 ? 4.704 13.993 8.302 1.00 71.81 157 GLY A C 1
ATOM 1306 O O . GLY A 1 157 ? 5.213 12.969 7.856 1.00 71.81 157 GLY A O 1
ATOM 1307 N N . GLU A 1 158 ? 4.308 14.091 9.570 1.00 79.50 158 GLU A N 1
ATOM 1308 C CA . GLU A 1 158 ? 4.270 12.938 10.474 1.00 79.50 158 GLU A CA 1
ATOM 1309 C C . GLU A 1 158 ? 2.966 12.170 10.263 1.00 79.50 158 GLU A C 1
ATOM 1311 O O . GLU A 1 158 ? 1.912 12.769 10.043 1.00 79.50 158 GLU A O 1
ATOM 1316 N N . ALA A 1 159 ? 3.025 10.846 10.390 1.00 86.81 159 ALA A N 1
ATOM 1317 C CA . ALA A 1 159 ? 1.818 10.043 10.545 1.00 86.81 159 ALA A CA 1
ATOM 1318 C C . ALA A 1 159 ? 1.138 10.424 11.875 1.00 86.81 159 ALA A C 1
ATOM 1320 O O . ALA A 1 159 ? 1.834 10.570 12.888 1.00 86.81 159 ALA A O 1
ATOM 1321 N N . VAL A 1 160 ? -0.186 10.606 11.897 1.00 91.12 160 VAL A N 1
ATOM 1322 C CA . VAL A 1 160 ? -0.861 11.228 13.053 1.00 91.12 160 VAL A CA 1
ATOM 1323 C C . VAL A 1 160 ? -1.104 10.259 14.204 1.00 91.12 160 VAL A C 1
ATOM 1325 O O . VAL A 1 160 ? -1.264 10.708 15.339 1.00 91.12 160 VAL A O 1
ATOM 1328 N N . LEU A 1 161 ? -1.105 8.940 13.968 1.00 95.12 161 LEU A N 1
ATOM 1329 C CA . LEU A 1 161 ? -1.132 7.999 15.086 1.00 95.12 161 LEU A CA 1
ATOM 1330 C C . LEU A 1 161 ? 0.180 8.033 15.861 1.00 95.12 161 LEU A C 1
ATOM 1332 O O . LEU A 1 161 ? 1.275 7.961 15.297 1.00 95.12 161 LEU A O 1
ATOM 1336 N N . GLY A 1 162 ? 0.046 8.030 17.185 1.00 95.81 162 GLY A N 1
ATOM 1337 C CA . GLY A 1 162 ? 1.163 7.815 18.085 1.00 95.81 162 GLY A CA 1
ATOM 1338 C C . GLY A 1 162 ? 1.797 6.435 17.891 1.00 95.81 162 GLY A C 1
ATOM 1339 O O . GLY A 1 162 ? 1.149 5.453 17.508 1.00 95.81 162 GLY A O 1
ATOM 1340 N N . ARG A 1 163 ? 3.101 6.357 18.168 1.00 96.31 163 ARG A N 1
ATOM 1341 C CA . ARG A 1 163 ? 3.914 5.140 18.036 1.00 96.31 163 ARG A CA 1
ATOM 1342 C C . ARG A 1 163 ? 3.334 3.955 18.821 1.00 96.31 163 ARG A C 1
ATOM 1344 O O . ARG A 1 163 ? 3.459 2.809 18.397 1.00 96.31 163 ARG A O 1
ATOM 1351 N N . GLU A 1 164 ? 2.663 4.211 19.941 1.00 98.00 164 GLU A N 1
ATOM 1352 C CA . GLU A 1 164 ? 2.055 3.201 20.809 1.00 98.00 164 GLU A CA 1
ATOM 1353 C C . GLU A 1 164 ? 1.007 2.324 20.104 1.00 98.00 164 GLU A C 1
ATOM 1355 O O . GLU A 1 164 ? 0.840 1.161 20.471 1.00 98.00 164 GLU A O 1
ATOM 1360 N N . TRP A 1 165 ? 0.344 2.831 19.061 1.00 98.31 165 TRP A N 1
ATOM 1361 C CA . TRP A 1 165 ? -0.607 2.053 18.260 1.00 98.31 165 TRP A CA 1
ATOM 1362 C C . TRP A 1 165 ? 0.088 0.992 17.405 1.00 98.31 165 TRP A C 1
ATOM 1364 O O . TRP A 1 165 ? -0.392 -0.138 17.302 1.00 98.31 165 TRP A O 1
ATOM 1374 N N . TYR A 1 166 ? 1.244 1.344 16.841 1.00 98.00 166 TYR A N 1
ATOM 1375 C CA . TYR A 1 166 ? 2.091 0.460 16.042 1.00 98.00 166 TYR A CA 1
ATOM 1376 C C . TYR A 1 166 ? 2.741 -0.614 16.921 1.00 98.00 166 TYR A C 1
ATOM 1378 O O . TYR A 1 166 ? 2.725 -1.797 16.580 1.00 98.00 166 TYR A O 1
ATOM 1386 N N . VAL A 1 167 ? 3.240 -0.214 18.095 1.00 98.38 167 VAL A N 1
ATOM 1387 C CA . VAL A 1 167 ? 3.815 -1.135 19.087 1.00 98.38 167 VAL A CA 1
ATOM 1388 C C . VAL A 1 167 ? 2.771 -2.139 19.567 1.00 98.38 167 VAL A C 1
ATOM 1390 O O . VAL A 1 167 ? 3.031 -3.336 19.550 1.00 98.38 167 VAL A O 1
ATOM 1393 N N . ALA A 1 168 ? 1.562 -1.692 19.922 1.00 98.06 168 ALA A N 1
ATOM 1394 C CA . ALA A 1 168 ? 0.534 -2.586 20.452 1.00 98.06 168 ALA A CA 1
ATOM 1395 C C . ALA A 1 168 ? 0.161 -3.720 19.479 1.00 98.06 168 ALA A C 1
ATOM 1397 O O . ALA A 1 168 ? -0.037 -4.864 19.902 1.00 98.06 168 ALA A O 1
ATOM 1398 N N . VAL A 1 169 ? 0.061 -3.429 18.176 1.00 96.94 169 VAL A N 1
ATOM 1399 C CA . VAL A 1 169 ? -0.237 -4.457 17.166 1.00 96.94 169 VAL A CA 1
ATOM 1400 C C . VAL A 1 169 ? 0.971 -5.352 16.882 1.00 96.94 169 VAL A C 1
ATOM 1402 O O . VAL A 1 169 ? 0.799 -6.568 16.753 1.00 96.94 169 VAL A O 1
ATOM 1405 N N . HIS A 1 170 ? 2.183 -4.789 16.839 1.00 97.81 170 HIS A N 1
ATOM 1406 C CA . HIS A 1 170 ? 3.417 -5.555 16.653 1.00 97.81 170 HIS A CA 1
ATOM 1407 C C . HIS A 1 170 ? 3.680 -6.514 17.815 1.00 97.81 170 HIS A C 1
ATOM 1409 O O . HIS A 1 170 ? 3.903 -7.698 17.570 1.00 97.81 170 HIS A O 1
ATOM 1415 N N . ASP A 1 171 ? 3.553 -6.060 19.062 1.00 98.19 171 ASP A N 1
ATOM 1416 C CA . ASP A 1 171 ? 3.727 -6.889 20.259 1.00 98.19 171 ASP A CA 1
ATOM 1417 C C . ASP A 1 171 ? 2.744 -8.064 20.276 1.00 98.19 171 ASP A C 1
ATOM 1419 O O . ASP A 1 171 ? 3.109 -9.198 20.608 1.00 98.19 171 ASP A O 1
ATOM 1423 N N . TRP A 1 172 ? 1.493 -7.819 19.871 1.00 97.19 172 TRP A N 1
ATOM 1424 C CA . TRP A 1 172 ? 0.483 -8.868 19.792 1.00 97.19 172 TRP A CA 1
ATOM 1425 C C . TRP A 1 172 ? 0.868 -9.951 18.777 1.00 97.19 172 TRP A C 1
ATOM 1427 O O . TRP A 1 172 ? 0.850 -11.139 19.114 1.00 97.19 172 TRP A O 1
ATOM 1437 N N . TYR A 1 173 ? 1.244 -9.564 17.552 1.00 96.50 173 TYR A N 1
ATOM 1438 C CA . TYR A 1 173 ? 1.649 -10.526 16.523 1.00 96.50 173 TYR A CA 1
ATOM 1439 C C . TYR A 1 173 ? 2.984 -11.199 16.843 1.00 96.50 173 TYR A C 1
ATOM 1441 O O . TYR A 1 173 ? 3.101 -12.405 16.642 1.00 96.50 173 TYR A O 1
ATOM 1449 N N . SER A 1 174 ? 3.935 -10.475 17.433 1.00 97.31 174 SER A N 1
ATOM 1450 C CA . SER A 1 174 ? 5.188 -11.027 17.958 1.00 97.31 174 SER A CA 1
ATOM 1451 C C . SER A 1 174 ? 4.930 -12.132 18.970 1.00 97.31 174 SER A C 1
ATOM 1453 O O . SER A 1 174 ? 5.533 -13.204 18.897 1.00 97.31 174 SER A O 1
ATOM 1455 N N . LYS A 1 175 ? 3.995 -11.911 19.900 1.00 97.31 175 LYS A N 1
ATOM 1456 C CA . LYS A 1 175 ? 3.584 -12.942 20.851 1.00 97.31 175 LYS A CA 1
ATOM 1457 C C . LYS A 1 175 ? 2.930 -14.130 20.144 1.00 97.31 175 LYS A C 1
ATOM 1459 O O . LYS A 1 175 ? 3.302 -15.261 20.423 1.00 97.31 175 LYS A O 1
ATOM 1464 N N . GLN A 1 176 ? 2.009 -13.906 19.203 1.00 96.12 176 GLN A N 1
ATOM 1465 C CA . GLN A 1 176 ? 1.379 -15.017 18.476 1.00 96.12 176 GLN A CA 1
ATOM 1466 C C . GLN A 1 176 ? 2.370 -15.834 17.641 1.00 96.12 176 GLN A C 1
ATOM 1468 O O . GLN A 1 176 ? 2.253 -17.055 17.605 1.00 96.12 176 GLN A O 1
ATOM 1473 N N . ALA A 1 177 ? 3.339 -15.190 16.990 1.00 95.69 177 ALA A N 1
ATOM 1474 C CA . ALA A 1 177 ? 4.370 -15.870 16.214 1.00 95.69 177 ALA A CA 1
ATOM 1475 C C . ALA A 1 177 ? 5.278 -16.732 17.108 1.00 95.69 177 ALA A C 1
ATOM 1477 O O . ALA A 1 177 ? 5.660 -17.829 16.705 1.00 95.69 177 ALA A O 1
ATOM 1478 N N . LYS A 1 178 ? 5.565 -16.276 18.337 1.00 96.12 178 LYS A N 1
ATOM 1479 C CA . LYS A 1 178 ? 6.300 -17.050 19.353 1.00 96.12 178 LYS A CA 1
ATOM 1480 C C . LYS A 1 178 ? 5.476 -18.208 19.918 1.00 96.12 178 LYS A C 1
ATOM 1482 O O . LYS A 1 178 ? 5.987 -19.317 20.021 1.00 96.12 178 LYS A O 1
ATOM 1487 N N . ASP A 1 179 ? 4.213 -17.957 20.259 1.00 97.31 179 ASP A N 1
ATOM 1488 C CA . ASP A 1 179 ? 3.321 -18.945 20.882 1.00 97.31 179 ASP A CA 1
ATOM 1489 C C . ASP A 1 179 ? 2.868 -20.030 19.886 1.00 97.31 179 ASP A C 1
ATOM 1491 O O . ASP A 1 179 ? 2.528 -21.144 20.282 1.00 97.31 179 ASP A O 1
ATOM 1495 N N . LYS A 1 180 ? 2.832 -19.709 18.586 1.00 95.38 180 LYS A N 1
ATOM 1496 C CA . LYS A 1 180 ? 2.387 -20.600 17.502 1.00 95.38 180 LYS A CA 1
ATOM 1497 C C . LYS A 1 180 ? 3.402 -20.589 16.352 1.00 95.38 180 LYS A C 1
ATOM 1499 O O . LYS A 1 180 ? 3.084 -20.098 15.264 1.00 95.38 180 LYS A O 1
ATOM 1504 N N . PRO A 1 181 ? 4.610 -21.140 16.560 1.00 90.75 181 PRO A N 1
ATOM 1505 C CA . PRO A 1 181 ? 5.692 -21.047 15.586 1.00 90.75 181 PRO A CA 1
ATOM 1506 C C . PRO A 1 181 ? 5.339 -21.703 14.247 1.00 90.75 181 PRO A C 1
ATOM 1508 O O . PRO A 1 181 ? 5.773 -21.212 13.211 1.00 90.75 181 PRO A O 1
ATOM 1511 N N . ASP A 1 182 ? 4.518 -22.751 14.217 1.00 92.06 182 ASP A N 1
ATOM 1512 C CA . ASP A 1 182 ? 4.169 -23.447 12.966 1.00 92.06 182 ASP A CA 1
ATOM 1513 C C . ASP A 1 182 ? 3.120 -22.703 12.121 1.00 92.06 182 ASP A C 1
ATOM 1515 O O . ASP A 1 182 ? 2.910 -23.000 10.943 1.00 92.06 182 ASP A O 1
ATOM 1519 N N . ALA A 1 183 ? 2.459 -21.695 12.695 1.00 92.19 183 ALA A N 1
ATOM 1520 C CA . ALA A 1 183 ? 1.461 -20.903 11.998 1.00 92.19 183 ALA A CA 1
ATOM 1521 C C . ALA A 1 183 ? 2.132 -19.780 11.193 1.00 92.19 183 ALA A C 1
ATOM 1523 O O . ALA A 1 183 ? 2.249 -18.641 11.651 1.00 92.19 183 ALA A O 1
ATOM 1524 N N . ILE A 1 184 ? 2.506 -20.091 9.945 1.00 92.75 184 ILE A N 1
ATOM 1525 C CA . ILE A 1 184 ? 3.169 -19.156 9.016 1.00 92.75 184 ILE A CA 1
ATOM 1526 C C . ILE A 1 184 ? 2.438 -17.808 8.888 1.00 92.75 184 ILE A C 1
ATOM 1528 O O . ILE A 1 184 ? 3.066 -16.767 8.715 1.00 92.75 184 ILE A O 1
ATOM 1532 N N . THR A 1 185 ? 1.108 -17.800 9.039 1.00 92.81 185 THR A N 1
ATOM 1533 C CA . THR A 1 185 ? 0.301 -16.575 9.052 1.00 92.81 185 THR A CA 1
ATOM 1534 C C . THR A 1 185 ? 0.774 -15.576 10.096 1.00 92.81 185 THR A C 1
ATOM 1536 O O . THR A 1 185 ? 0.968 -14.419 9.741 1.00 92.81 185 THR A O 1
ATOM 1539 N N . TYR A 1 186 ? 1.020 -15.989 11.342 1.00 94.62 186 TYR A N 1
ATOM 1540 C CA . TYR A 1 186 ? 1.450 -15.045 12.376 1.00 94.62 186 TYR A CA 1
ATOM 1541 C C . TYR A 1 186 ? 2.866 -14.526 12.144 1.00 94.62 186 TYR A C 1
ATOM 1543 O O . TYR A 1 186 ? 3.130 -13.379 12.482 1.00 94.62 186 TYR A O 1
ATOM 1551 N N . ARG A 1 187 ? 3.742 -15.310 11.504 1.00 95.44 187 ARG A N 1
ATOM 1552 C CA . ARG A 1 187 ? 5.082 -14.849 11.110 1.00 95.44 187 ARG A CA 1
ATOM 1553 C C . ARG A 1 187 ? 5.015 -13.753 10.041 1.00 95.44 187 ARG A C 1
ATOM 1555 O O . ARG A 1 187 ? 5.710 -12.751 10.154 1.00 95.44 187 ARG A O 1
ATOM 1562 N N . TYR A 1 188 ? 4.138 -13.888 9.043 1.00 96.38 188 TYR A N 1
ATOM 1563 C CA . TYR A 1 188 ? 3.911 -12.805 8.077 1.00 96.38 188 TYR A CA 1
ATOM 1564 C C . TYR A 1 188 ? 3.292 -11.563 8.725 1.00 96.38 188 TYR A C 1
ATOM 1566 O O . TYR A 1 188 ? 3.750 -10.455 8.467 1.00 96.38 188 TYR A O 1
ATOM 1574 N N . GLU A 1 189 ? 2.243 -11.728 9.538 1.00 95.56 189 GLU A N 1
ATOM 1575 C CA . GLU A 1 189 ? 1.568 -10.591 10.181 1.00 95.56 189 GLU A CA 1
ATOM 1576 C C . GLU A 1 189 ? 2.499 -9.843 11.141 1.00 95.56 189 GLU A C 1
ATOM 1578 O O . GLU A 1 189 ? 2.509 -8.615 11.139 1.00 95.56 189 GLU A O 1
ATOM 1583 N N . GLU A 1 190 ? 3.313 -10.569 11.916 1.00 96.12 190 GLU A N 1
ATOM 1584 C CA . GLU A 1 190 ? 4.369 -9.983 12.746 1.00 96.12 190 GLU A CA 1
ATOM 1585 C C . GLU A 1 190 ? 5.316 -9.164 11.886 1.00 96.12 190 GLU A C 1
ATOM 1587 O O . GLU A 1 190 ? 5.543 -7.991 12.185 1.00 96.12 190 GLU A O 1
ATOM 1592 N N . ARG A 1 191 ? 5.785 -9.735 10.772 1.00 96.75 191 ARG A N 1
ATOM 1593 C CA . ARG A 1 191 ? 6.782 -9.063 9.954 1.00 96.75 191 ARG A CA 1
ATOM 1594 C C . ARG A 1 191 ? 6.253 -7.797 9.291 1.00 96.75 191 ARG A C 1
ATOM 1596 O O . ARG A 1 191 ? 6.973 -6.803 9.223 1.00 96.75 191 ARG A O 1
ATOM 1603 N N . PHE A 1 192 ? 4.998 -7.798 8.843 1.00 96.56 192 PHE A N 1
ATOM 1604 C CA . PHE A 1 192 ? 4.354 -6.580 8.349 1.00 96.56 192 PHE A CA 1
ATOM 1605 C C . PHE A 1 192 ? 4.084 -5.573 9.468 1.00 96.56 192 PHE A C 1
ATOM 1607 O O . PHE A 1 192 ? 4.255 -4.380 9.254 1.00 96.56 192 PHE A O 1
ATOM 1614 N N . ALA A 1 193 ? 3.685 -6.009 10.665 1.00 96.69 193 ALA A N 1
ATOM 1615 C CA . ALA A 1 193 ? 3.504 -5.092 11.790 1.00 96.69 193 ALA A CA 1
ATOM 1616 C C . ALA A 1 193 ? 4.834 -4.428 12.191 1.00 96.69 193 ALA A C 1
ATOM 1618 O O . ALA A 1 193 ? 4.873 -3.216 12.408 1.00 96.69 193 ALA A O 1
ATOM 1619 N N . TRP A 1 194 ? 5.928 -5.196 12.194 1.00 97.50 194 TRP A N 1
ATOM 1620 C CA . TRP A 1 194 ? 7.279 -4.682 12.406 1.00 97.50 194 TRP A CA 1
ATOM 1621 C C . TRP A 1 194 ? 7.674 -3.667 11.333 1.00 97.50 194 TRP A C 1
ATOM 1623 O O . TRP A 1 194 ? 8.150 -2.582 11.659 1.00 97.50 194 TRP A O 1
ATOM 1633 N N . SER A 1 195 ? 7.425 -3.966 10.054 1.00 97.06 195 SER A N 1
ATOM 1634 C CA . SER A 1 195 ? 7.777 -3.048 8.966 1.00 97.06 195 SER A CA 1
ATOM 1635 C C . SER A 1 195 ? 7.042 -1.709 9.065 1.00 97.06 195 SER A C 1
ATOM 1637 O O . SER A 1 195 ? 7.645 -0.667 8.820 1.00 97.06 195 SER A O 1
ATOM 1639 N N . ARG A 1 196 ? 5.774 -1.695 9.507 1.00 96.50 196 ARG A N 1
ATOM 1640 C CA . ARG A 1 196 ? 5.039 -0.443 9.774 1.00 96.50 196 ARG A CA 1
ATOM 1641 C C . ARG A 1 196 ? 5.608 0.341 10.944 1.00 96.50 196 ARG A C 1
ATOM 1643 O O . ARG A 1 196 ? 5.659 1.563 10.853 1.00 96.50 196 ARG A O 1
ATOM 1650 N N . LEU A 1 197 ? 6.042 -0.333 12.009 1.00 97.19 197 LEU A N 1
ATOM 1651 C CA . LEU A 1 197 ? 6.697 0.327 13.138 1.00 97.19 197 LEU A CA 1
ATOM 1652 C C . LEU A 1 197 ? 8.026 0.968 12.713 1.00 97.19 197 LEU A C 1
ATOM 1654 O O . LEU A 1 197 ? 8.255 2.132 13.016 1.00 97.19 197 LEU A O 1
ATOM 1658 N N . VAL A 1 198 ? 8.852 0.263 11.934 1.00 97.50 198 VAL A N 1
ATOM 1659 C CA . VAL A 1 198 ? 10.104 0.823 11.390 1.00 97.50 198 VAL A CA 1
ATOM 1660 C C . VAL A 1 198 ? 9.828 1.988 10.435 1.00 97.50 198 VAL A C 1
ATOM 1662 O O . VAL A 1 198 ? 10.496 3.016 10.505 1.00 97.50 198 VAL A O 1
ATOM 1665 N N . ALA A 1 199 ? 8.816 1.868 9.571 1.00 95.25 199 ALA A N 1
ATOM 1666 C CA . ALA A 1 199 ? 8.405 2.952 8.681 1.00 95.25 199 ALA A CA 1
ATOM 1667 C C . ALA A 1 199 ? 7.950 4.195 9.465 1.00 95.25 199 ALA A C 1
ATOM 1669 O O . ALA A 1 199 ? 8.317 5.308 9.095 1.00 95.25 199 ALA A O 1
ATOM 1670 N N . LYS A 1 200 ? 7.200 4.009 10.560 1.00 95.19 200 LYS A N 1
ATOM 1671 C CA . LYS A 1 200 ? 6.784 5.079 11.476 1.00 95.19 200 LYS A CA 1
ATOM 1672 C C . LYS A 1 200 ? 7.984 5.736 12.158 1.00 95.19 200 LYS A C 1
ATOM 1674 O O . LYS A 1 200 ? 8.098 6.956 12.115 1.00 95.19 200 LYS A O 1
ATOM 1679 N N . ASP A 1 201 ? 8.888 4.942 12.730 1.00 95.19 201 ASP A N 1
ATOM 1680 C CA . ASP A 1 201 ? 10.084 5.443 13.419 1.00 95.19 201 ASP A CA 1
ATOM 1681 C C . ASP A 1 201 ? 10.987 6.242 12.457 1.00 95.19 201 ASP A C 1
ATOM 1683 O O . ASP A 1 201 ? 11.474 7.318 12.806 1.00 95.19 201 ASP A O 1
ATOM 1687 N N . SER A 1 202 ? 11.128 5.774 11.211 1.00 94.38 202 SER A N 1
ATOM 1688 C CA . SER A 1 202 ? 11.815 6.508 10.142 1.00 94.38 202 SER A CA 1
ATOM 1689 C C . SER A 1 202 ? 11.111 7.815 9.782 1.00 94.38 202 SER A C 1
ATOM 1691 O O . SER A 1 202 ? 11.742 8.870 9.780 1.00 94.38 202 SER A O 1
ATOM 1693 N N . ALA A 1 203 ? 9.808 7.764 9.486 1.00 90.50 203 ALA A N 1
ATOM 1694 C CA . ALA A 1 203 ? 9.030 8.936 9.085 1.00 90.50 203 ALA A CA 1
ATOM 1695 C C . ALA A 1 203 ? 9.096 10.049 10.138 1.00 90.50 203 ALA A C 1
ATOM 1697 O O . ALA A 1 203 ? 9.367 11.205 9.811 1.00 90.50 203 ALA A O 1
ATOM 1698 N N . ASP A 1 204 ? 8.900 9.682 11.404 1.00 91.31 204 ASP A N 1
ATOM 1699 C CA . ASP A 1 204 ? 8.884 10.618 12.522 1.00 91.31 204 ASP A CA 1
ATOM 1700 C C . ASP A 1 204 ? 10.237 11.292 12.722 1.00 91.31 204 ASP A C 1
ATOM 1702 O O . ASP A 1 204 ? 10.277 12.494 12.980 1.00 91.31 204 ASP A O 1
ATOM 1706 N N . LEU A 1 205 ? 11.342 10.551 12.591 1.00 93.12 205 LEU A N 1
ATOM 1707 C CA . LEU A 1 205 ? 12.683 11.116 12.733 1.00 93.12 205 LEU A CA 1
ATOM 1708 C C . LEU A 1 205 ? 12.910 12.255 11.728 1.00 93.12 205 LEU A C 1
ATOM 1710 O O . LEU A 1 205 ? 13.312 13.356 12.112 1.00 93.12 205 LEU A O 1
ATOM 1714 N N . PHE A 1 206 ? 12.631 12.006 10.446 1.00 90.62 206 PHE A N 1
ATOM 1715 C CA . PHE A 1 206 ? 12.851 13.001 9.395 1.00 90.62 206 PHE A CA 1
ATOM 1716 C C . PHE A 1 206 ? 11.849 14.152 9.462 1.00 90.62 206 PHE A C 1
ATOM 1718 O O . PHE A 1 206 ? 12.250 15.306 9.323 1.00 90.62 206 PHE A O 1
ATOM 1725 N N . ALA A 1 207 ? 10.573 13.875 9.729 1.00 87.81 207 ALA A N 1
ATOM 1726 C CA . ALA A 1 207 ? 9.557 14.917 9.802 1.00 87.81 207 ALA A CA 1
ATOM 1727 C C . ALA A 1 207 ? 9.763 15.846 11.013 1.00 87.81 207 ALA A C 1
ATOM 1729 O O . ALA A 1 207 ? 9.659 17.065 10.875 1.00 87.81 207 ALA A O 1
ATOM 1730 N N . LYS A 1 208 ? 10.140 15.311 12.183 1.00 89.44 208 LYS A N 1
ATOM 1731 C CA . LYS A 1 208 ? 10.486 16.134 13.357 1.00 89.44 208 LYS A CA 1
ATOM 1732 C C . LYS A 1 208 ? 11.741 16.968 13.119 1.00 89.44 208 LYS A C 1
ATOM 1734 O O . LYS A 1 208 ? 11.774 18.129 13.517 1.00 89.44 208 LYS A O 1
ATOM 1739 N N . SER A 1 209 ? 12.741 16.404 12.440 1.00 89.94 209 SER A N 1
ATOM 1740 C CA . SER A 1 209 ? 13.942 17.141 12.028 1.00 89.94 209 SER A CA 1
ATOM 1741 C C . SER A 1 209 ? 13.595 18.298 11.081 1.00 89.94 209 SER A C 1
ATOM 1743 O O . SER A 1 209 ? 13.968 19.439 11.341 1.00 89.94 209 SER A O 1
ATOM 1745 N N . ALA A 1 210 ? 12.781 18.043 10.050 1.00 86.62 210 ALA A N 1
ATOM 1746 C CA . ALA A 1 210 ? 12.338 19.061 9.093 1.00 86.62 210 ALA A CA 1
ATOM 1747 C C . ALA A 1 210 ? 11.527 20.199 9.743 1.00 86.62 210 ALA A C 1
ATOM 1749 O O . ALA A 1 210 ? 11.613 21.343 9.306 1.00 86.62 210 ALA A O 1
ATOM 1750 N N . LYS A 1 211 ? 10.778 19.903 10.813 1.00 88.12 211 LYS A N 1
ATOM 1751 C CA . LYS A 1 211 ? 10.027 20.890 11.610 1.00 88.12 211 LYS A CA 1
ATOM 1752 C C . LYS A 1 211 ? 10.869 21.608 12.676 1.00 88.12 211 LYS A C 1
ATOM 1754 O O . LYS A 1 211 ? 10.323 22.402 13.436 1.00 88.12 211 LYS A O 1
ATOM 1759 N N . GLY A 1 212 ? 12.164 21.303 12.795 1.00 88.62 212 GLY A N 1
ATOM 1760 C CA . GLY A 1 212 ? 13.030 21.870 13.835 1.00 88.62 212 GLY A CA 1
ATOM 1761 C C . GLY A 1 212 ? 12.702 21.397 15.258 1.00 88.62 212 GLY A C 1
ATOM 1762 O O . GLY A 1 212 ? 13.119 22.028 16.224 1.00 88.62 212 GLY A O 1
ATOM 1763 N N . LEU A 1 213 ? 11.963 20.290 15.404 1.00 91.81 213 LEU A N 1
ATOM 1764 C CA . LEU A 1 213 ? 11.598 19.701 16.701 1.00 91.81 213 LEU A CA 1
ATOM 1765 C C . LEU A 1 213 ? 12.720 18.838 17.301 1.00 91.81 213 LEU A C 1
ATOM 1767 O O . LEU A 1 213 ? 12.608 18.391 18.442 1.00 91.81 213 LEU A O 1
ATOM 1771 N N . LEU A 1 214 ? 13.782 18.579 16.534 1.00 93.00 214 LEU A N 1
ATOM 1772 C CA . LEU A 1 214 ? 14.991 17.889 16.976 1.00 93.00 214 LEU A CA 1
ATOM 1773 C C . LEU A 1 214 ? 16.200 18.790 16.756 1.00 93.00 214 LEU A C 1
ATOM 1775 O O . LEU A 1 214 ? 16.340 19.395 15.692 1.00 93.00 214 LEU A O 1
ATOM 1779 N N . THR A 1 215 ? 17.110 18.830 17.729 1.00 94.44 215 THR A N 1
ATOM 1780 C CA . THR A 1 215 ? 18.431 19.424 17.494 1.00 94.44 215 THR A CA 1
ATOM 1781 C C . THR A 1 215 ? 19.252 18.533 16.550 1.00 94.44 215 THR A C 1
ATOM 1783 O O . THR A 1 215 ? 18.999 17.322 16.470 1.00 94.44 215 THR A O 1
ATOM 1786 N N . PRO A 1 216 ? 20.270 19.078 15.858 1.00 92.62 216 PRO A N 1
ATOM 1787 C CA . PRO A 1 216 ? 21.174 18.274 15.036 1.00 92.62 216 PRO A CA 1
ATOM 1788 C C . PRO A 1 216 ? 21.805 17.101 15.800 1.00 92.62 216 PRO A C 1
ATOM 1790 O O . PRO A 1 216 ? 21.913 16.002 15.263 1.00 92.62 216 PRO A O 1
ATOM 1793 N N . GLU A 1 217 ? 22.160 17.290 17.072 1.00 95.25 217 GLU A N 1
ATOM 1794 C CA . GLU A 1 217 ? 22.742 16.247 17.925 1.00 95.25 217 GLU A CA 1
ATOM 1795 C C . GLU A 1 217 ? 21.730 15.138 18.227 1.00 95.25 217 GLU A C 1
ATOM 1797 O O . GLU A 1 217 ? 22.074 13.958 18.172 1.00 95.25 217 GLU A O 1
ATOM 1802 N N . GLN A 1 218 ? 20.471 15.495 18.505 1.00 95.75 218 GLN A N 1
ATOM 1803 C CA . GLN A 1 218 ? 19.399 14.522 18.731 1.00 95.75 218 GLN A CA 1
ATOM 1804 C C . GLN A 1 218 ? 19.104 13.710 17.469 1.00 95.75 218 GLN A C 1
ATOM 1806 O O . GLN A 1 218 ? 18.942 12.490 17.551 1.00 95.75 218 GLN A O 1
ATOM 1811 N N . PHE A 1 219 ? 19.068 14.367 16.308 1.00 94.88 219 PHE A N 1
ATOM 1812 C CA . PHE A 1 219 ? 18.906 13.695 15.023 1.00 94.88 219 PHE A CA 1
ATOM 1813 C C . PHE A 1 219 ? 20.064 12.723 14.763 1.00 94.88 219 PHE A C 1
ATOM 1815 O O . PHE A 1 219 ? 19.832 11.545 14.499 1.00 94.88 219 PHE A O 1
ATOM 1822 N N . MET A 1 220 ? 21.309 13.177 14.926 1.00 95.44 220 MET A N 1
ATOM 1823 C CA . MET A 1 220 ? 22.498 12.346 14.715 1.00 95.44 220 MET A CA 1
ATOM 1824 C C . MET A 1 220 ? 22.635 11.204 15.730 1.00 95.44 220 MET A C 1
ATOM 1826 O O . MET A 1 220 ? 23.240 10.185 15.406 1.00 95.44 220 MET A O 1
ATOM 1830 N N . ALA A 1 221 ? 22.059 11.332 16.928 1.00 96.25 221 ALA A N 1
ATOM 1831 C CA . ALA A 1 221 ? 22.002 10.251 17.910 1.00 96.25 221 ALA A CA 1
ATOM 1832 C C . ALA A 1 221 ? 20.950 9.182 17.561 1.00 96.25 221 ALA A C 1
ATOM 1834 O O . ALA A 1 221 ? 21.176 7.997 17.800 1.00 96.25 221 ALA A O 1
ATOM 1835 N N . GLN A 1 222 ? 19.805 9.579 16.995 1.00 96.31 222 GLN A N 1
ATOM 1836 C CA . GLN A 1 222 ? 18.718 8.657 16.636 1.00 96.31 222 GLN A CA 1
ATOM 1837 C C . GLN A 1 222 ? 18.915 8.000 15.264 1.00 96.31 222 GLN A C 1
ATOM 1839 O O . GLN A 1 222 ? 18.503 6.856 15.062 1.00 96.31 222 GLN A O 1
ATOM 1844 N N . LEU A 1 223 ? 19.568 8.694 14.329 1.00 96.38 223 LEU A N 1
ATOM 1845 C CA . LEU A 1 223 ? 19.751 8.235 12.955 1.00 96.38 223 LEU A CA 1
ATOM 1846 C C . LEU A 1 223 ? 20.399 6.841 12.848 1.00 96.38 223 LEU A C 1
ATOM 1848 O O . LEU A 1 223 ? 19.863 6.027 12.094 1.00 96.38 223 LEU A O 1
ATOM 1852 N N . PRO A 1 224 ? 21.477 6.493 13.584 1.00 96.94 224 PRO A N 1
ATOM 1853 C CA . PRO A 1 224 ? 22.068 5.155 13.512 1.00 96.94 224 PRO A CA 1
ATOM 1854 C C . PRO A 1 224 ? 21.099 4.041 13.924 1.00 96.94 224 PRO A C 1
ATOM 1856 O O . PRO A 1 224 ? 21.091 2.986 13.296 1.00 96.94 224 PRO A O 1
ATOM 1859 N N . VAL A 1 225 ? 20.244 4.293 14.922 1.00 96.94 225 VAL A N 1
ATOM 1860 C CA . VAL A 1 225 ? 19.259 3.317 15.418 1.00 96.94 225 VAL A CA 1
ATOM 1861 C C . VAL A 1 225 ? 18.216 3.019 14.343 1.00 96.94 225 VAL A C 1
ATOM 1863 O O . VAL A 1 225 ? 17.971 1.859 14.016 1.00 96.94 225 VAL A O 1
ATOM 1866 N N . VAL A 1 226 ? 17.641 4.063 13.742 1.00 97.06 226 VAL A N 1
ATOM 1867 C CA . VAL A 1 226 ? 16.672 3.914 12.643 1.00 97.06 226 VAL A CA 1
ATOM 1868 C C . VAL A 1 226 ? 17.334 3.277 11.418 1.00 97.06 226 VAL A C 1
ATOM 1870 O O . VAL A 1 226 ? 16.756 2.391 10.791 1.00 97.06 226 VAL A O 1
ATOM 1873 N N . THR A 1 227 ? 18.573 3.667 11.105 1.00 96.75 227 THR A N 1
ATOM 1874 C CA . THR A 1 227 ? 19.349 3.093 9.994 1.00 96.75 227 THR A CA 1
ATOM 1875 C C . THR A 1 227 ? 19.528 1.586 10.164 1.00 96.75 227 THR A C 1
ATOM 1877 O O . THR A 1 227 ? 19.324 0.826 9.218 1.00 96.75 227 THR A O 1
ATOM 1880 N N . GLU A 1 228 ? 19.890 1.131 11.365 1.00 97.12 228 GLU A N 1
ATOM 1881 C CA . GLU A 1 228 ? 20.039 -0.293 11.671 1.00 97.12 228 GLU A CA 1
ATOM 1882 C C . GLU A 1 228 ? 18.710 -1.042 11.517 1.00 97.12 228 GLU A C 1
ATOM 1884 O O . GLU A 1 228 ? 18.662 -2.082 10.856 1.00 97.12 228 GLU A O 1
ATOM 1889 N N . GLN A 1 229 ? 17.618 -0.489 12.053 1.00 97.50 229 GLN A N 1
ATOM 1890 C CA . GLN A 1 229 ? 16.281 -1.078 11.939 1.00 97.50 229 GLN A CA 1
ATOM 1891 C C . GLN A 1 229 ? 15.837 -1.239 10.479 1.00 97.50 229 GLN A C 1
ATOM 1893 O O . GLN A 1 229 ? 15.348 -2.308 10.107 1.00 97.50 229 GLN A O 1
ATOM 1898 N N . VAL A 1 230 ? 16.035 -0.208 9.649 1.00 97.38 230 VAL A N 1
ATOM 1899 C CA . VAL A 1 230 ? 15.707 -0.238 8.216 1.00 97.38 230 VAL A CA 1
ATOM 1900 C C . VAL A 1 230 ? 16.584 -1.247 7.475 1.00 97.38 230 VAL A C 1
ATOM 1902 O O . VAL A 1 230 ? 16.067 -2.079 6.732 1.00 97.38 230 VAL A O 1
ATOM 1905 N N . ASN A 1 231 ? 17.897 -1.245 7.714 1.00 93.88 231 ASN A N 1
ATOM 1906 C CA . ASN A 1 231 ? 18.830 -2.172 7.064 1.00 93.88 231 ASN A CA 1
ATOM 1907 C C . ASN A 1 231 ? 18.615 -3.637 7.471 1.00 93.88 231 ASN A C 1
ATOM 1909 O O . ASN A 1 231 ? 19.051 -4.544 6.762 1.00 93.88 231 ASN A O 1
ATOM 1913 N N . ALA A 1 232 ? 17.963 -3.880 8.607 1.00 95.75 232 ALA A N 1
ATOM 1914 C CA . ALA A 1 232 ? 17.569 -5.206 9.061 1.00 95.75 232 ALA A CA 1
ATOM 1915 C C . ALA A 1 232 ? 16.252 -5.704 8.428 1.00 95.75 232 ALA A C 1
ATOM 1917 O O . ALA A 1 232 ? 15.867 -6.858 8.656 1.00 95.75 232 ALA A O 1
ATOM 1918 N N . LEU A 1 233 ? 15.533 -4.873 7.656 1.00 96.31 233 LEU A N 1
ATOM 1919 C CA . LEU A 1 233 ? 14.205 -5.215 7.137 1.00 96.31 233 LEU A CA 1
ATOM 1920 C C . LEU A 1 233 ? 14.215 -6.405 6.169 1.00 96.31 233 LEU A C 1
ATOM 1922 O O . LEU A 1 233 ? 13.373 -7.296 6.285 1.00 96.31 233 LEU A O 1
ATOM 1926 N N . ASP A 1 234 ? 15.164 -6.464 5.246 1.00 94.75 234 ASP A N 1
ATOM 1927 C CA . ASP A 1 234 ? 15.281 -7.558 4.277 1.00 94.75 234 ASP A CA 1
ATOM 1928 C C . ASP A 1 234 ? 16.268 -8.657 4.712 1.00 94.75 234 ASP A C 1
ATOM 1930 O O . ASP A 1 234 ? 16.219 -9.764 4.181 1.00 94.75 234 ASP A O 1
ATOM 1934 N N . LYS A 1 235 ? 17.111 -8.391 5.719 1.00 94.06 235 LYS A N 1
ATOM 1935 C CA . LYS A 1 235 ? 18.134 -9.331 6.222 1.00 94.06 235 LYS A CA 1
ATOM 1936 C C . LYS A 1 235 ? 17.634 -10.257 7.329 1.00 94.06 235 LYS A C 1
ATOM 1938 O O . LYS A 1 235 ? 18.043 -11.411 7.388 1.00 94.06 235 LYS A O 1
ATOM 1943 N N . ASN A 1 236 ? 16.724 -9.776 8.177 1.00 92.75 236 ASN A N 1
ATOM 1944 C CA . ASN A 1 236 ? 16.206 -10.525 9.329 1.00 92.75 236 ASN A CA 1
ATOM 1945 C C . ASN A 1 236 ? 14.794 -11.075 9.074 1.00 92.75 236 ASN A C 1
ATOM 1947 O O . ASN A 1 236 ? 13.943 -11.067 9.964 1.00 92.75 236 ASN A O 1
ATOM 1951 N N . ILE A 1 237 ? 14.518 -11.508 7.842 1.00 95.50 237 ILE A N 1
ATOM 1952 C CA . ILE A 1 237 ? 13.276 -12.214 7.520 1.00 95.50 237 ILE A CA 1
ATOM 1953 C C . ILE A 1 237 ? 13.416 -13.664 7.979 1.00 95.50 237 ILE A C 1
ATOM 1955 O O . ILE A 1 237 ? 14.417 -14.322 7.701 1.00 95.50 237 ILE A O 1
ATOM 1959 N N . ASP A 1 238 ? 12.393 -14.169 8.666 1.00 94.25 238 ASP A N 1
ATOM 1960 C CA . ASP A 1 238 ? 12.350 -15.559 9.100 1.00 94.25 238 ASP A CA 1
ATOM 1961 C C . ASP A 1 238 ? 12.522 -16.518 7.899 1.00 94.25 238 ASP A C 1
ATOM 1963 O O . ASP A 1 238 ? 11.729 -16.445 6.950 1.00 94.25 238 ASP A O 1
ATOM 1967 N N . PRO A 1 239 ? 13.514 -17.433 7.922 1.00 94.62 239 PRO A N 1
ATOM 1968 C CA . PRO A 1 239 ? 13.803 -18.324 6.801 1.00 94.62 239 PRO A CA 1
ATOM 1969 C C . PRO A 1 239 ? 12.614 -19.164 6.329 1.00 94.62 239 PRO A C 1
ATOM 1971 O O . PRO A 1 239 ? 12.566 -19.521 5.153 1.00 94.62 239 PRO A O 1
ATOM 1974 N N . VAL A 1 240 ? 11.628 -19.455 7.190 1.00 94.19 240 VAL A N 1
ATOM 1975 C CA . VAL A 1 240 ? 10.430 -20.204 6.769 1.00 94.19 240 VAL A CA 1
ATOM 1976 C C . VAL A 1 240 ? 9.589 -19.427 5.753 1.00 94.19 240 VAL A C 1
ATOM 1978 O O . VAL A 1 240 ? 8.927 -20.021 4.905 1.00 94.19 240 VAL A O 1
ATOM 1981 N N . LEU A 1 241 ? 9.623 -18.091 5.806 1.00 96.19 241 LEU A N 1
ATOM 1982 C CA . LEU A 1 241 ? 8.926 -17.229 4.848 1.00 96.19 241 LEU A CA 1
ATOM 1983 C C . LEU A 1 241 ? 9.647 -17.214 3.495 1.00 96.19 241 LEU A C 1
ATOM 1985 O O . LEU A 1 241 ? 9.028 -16.932 2.469 1.00 96.19 241 LEU A O 1
ATOM 1989 N N . LEU A 1 242 ? 10.932 -17.569 3.488 1.00 96.38 242 LEU A N 1
ATOM 1990 C CA . LEU A 1 242 ? 11.803 -17.602 2.319 1.00 96.38 242 LEU A CA 1
ATOM 1991 C C . LEU A 1 242 ? 12.133 -19.033 1.863 1.00 96.38 242 LEU A C 1
ATOM 1993 O O . LEU A 1 242 ? 13.066 -19.203 1.080 1.00 96.38 242 LEU A O 1
ATOM 1997 N N . ASP A 1 243 ? 11.392 -20.057 2.320 1.00 95.56 243 ASP A N 1
ATOM 1998 C CA . ASP A 1 243 ? 11.668 -21.458 1.962 1.00 95.56 243 ASP A CA 1
ATOM 1999 C C . ASP A 1 243 ? 11.725 -21.612 0.426 1.00 95.56 243 ASP A C 1
ATOM 2001 O O . ASP A 1 243 ? 10.722 -21.340 -0.250 1.00 95.56 243 ASP A O 1
ATOM 2005 N N . PRO A 1 244 ? 12.867 -22.052 -0.145 1.00 95.44 244 PRO A N 1
ATOM 2006 C CA . PRO A 1 244 ? 13.019 -22.253 -1.583 1.00 95.44 244 PRO A CA 1
ATOM 2007 C C . PRO A 1 244 ? 12.039 -23.265 -2.185 1.00 95.44 244 PRO A C 1
ATOM 2009 O O . PRO A 1 244 ? 11.802 -23.263 -3.393 1.00 95.44 244 PRO A O 1
ATOM 2012 N N . LYS A 1 245 ? 11.442 -24.145 -1.373 1.00 94.75 245 LYS A N 1
ATOM 2013 C CA . LYS A 1 245 ? 10.398 -25.070 -1.839 1.00 94.75 245 LYS A CA 1
ATOM 2014 C C . LYS A 1 245 ? 9.150 -24.344 -2.336 1.00 94.75 245 LYS A C 1
ATOM 2016 O O . LYS A 1 245 ? 8.429 -24.918 -3.150 1.00 94.75 245 LYS A O 1
ATOM 2021 N N . GLY A 1 246 ? 8.916 -23.116 -1.874 1.00 94.75 246 GLY A N 1
ATOM 2022 C CA . GLY A 1 246 ? 7.790 -22.286 -2.289 1.00 94.75 246 GLY A CA 1
ATOM 2023 C C . GLY A 1 246 ? 7.975 -21.564 -3.618 1.00 94.75 246 GLY A C 1
ATOM 2024 O O . GLY A 1 246 ? 7.016 -20.946 -4.082 1.00 94.75 246 GLY A O 1
ATOM 2025 N N . TYR A 1 247 ? 9.161 -21.614 -4.235 1.00 96.88 247 TYR A N 1
ATOM 2026 C CA . TYR A 1 247 ? 9.369 -20.990 -5.539 1.00 96.88 247 TYR A CA 1
ATOM 2027 C C . TYR A 1 247 ? 8.456 -21.596 -6.603 1.00 96.88 247 TYR A C 1
ATOM 2029 O O . TYR A 1 247 ? 8.271 -22.815 -6.677 1.00 96.88 247 TYR A O 1
ATOM 2037 N N . VAL A 1 248 ? 7.912 -20.730 -7.458 1.00 95.75 248 VAL A N 1
ATOM 2038 C CA . VAL A 1 248 ? 7.197 -21.157 -8.661 1.00 95.75 248 VAL A CA 1
ATOM 2039 C C . VAL A 1 248 ? 8.197 -21.825 -9.605 1.00 95.75 248 VAL A C 1
ATOM 2041 O O . VAL A 1 248 ? 9.233 -21.250 -9.934 1.00 95.75 248 VAL A O 1
ATOM 2044 N N . LYS A 1 249 ? 7.893 -23.057 -10.022 1.00 90.00 249 LYS A N 1
ATOM 2045 C CA . LYS A 1 249 ? 8.753 -23.864 -10.911 1.00 90.00 249 LYS A CA 1
ATOM 2046 C C . LYS A 1 249 ? 8.202 -23.973 -12.329 1.00 90.00 249 LYS A C 1
ATOM 2048 O O . LYS A 1 249 ? 8.939 -24.293 -13.252 1.00 90.00 249 LYS A O 1
ATOM 2053 N N . ASP A 1 250 ? 6.909 -23.724 -12.494 1.00 87.31 250 ASP A N 1
ATOM 2054 C CA . ASP A 1 250 ? 6.152 -23.823 -13.737 1.00 87.31 250 ASP A CA 1
ATOM 2055 C C . ASP A 1 250 ? 5.848 -22.433 -14.317 1.00 87.31 250 ASP A C 1
ATOM 2057 O O . ASP A 1 250 ? 4.707 -22.111 -14.645 1.00 87.31 250 ASP A O 1
ATOM 2061 N N . PHE A 1 251 ? 6.883 -21.596 -14.434 1.00 91.06 251 PHE A N 1
ATOM 2062 C CA . PHE A 1 251 ? 6.793 -20.262 -15.021 1.00 91.06 251 PHE A CA 1
ATOM 2063 C C . PHE A 1 251 ? 7.831 -20.114 -16.132 1.00 91.06 251 PHE A C 1
ATOM 2065 O O . PHE A 1 251 ? 9.023 -19.988 -15.876 1.00 91.06 251 PHE A O 1
ATOM 2072 N N . THR A 1 252 ? 7.373 -20.203 -17.380 1.00 88.62 252 THR A N 1
ATOM 2073 C CA . THR A 1 252 ? 8.237 -20.255 -18.564 1.00 88.62 252 THR A CA 1
ATOM 2074 C C . THR A 1 252 ? 7.852 -19.178 -19.564 1.00 88.62 252 THR A C 1
ATOM 2076 O O . THR A 1 252 ? 6.668 -18.959 -19.811 1.00 88.62 252 THR A O 1
ATOM 2079 N N . GLY A 1 253 ? 8.852 -18.577 -20.196 1.00 89.75 253 GLY A N 1
ATOM 2080 C CA . GLY A 1 253 ? 8.694 -17.579 -21.246 1.00 89.75 253 GLY A CA 1
ATOM 2081 C C . GLY A 1 253 ? 10.057 -17.052 -21.677 1.00 89.75 253 GLY A C 1
ATOM 2082 O O . GLY A 1 253 ? 11.090 -17.619 -21.311 1.00 89.75 253 GLY A O 1
ATOM 2083 N N . LYS A 1 254 ? 10.063 -15.990 -22.479 1.00 90.31 254 LYS A N 1
ATOM 2084 C CA . LYS A 1 254 ? 11.278 -15.269 -22.862 1.00 90.31 254 LYS A CA 1
ATOM 2085 C C . LYS A 1 254 ? 11.046 -13.780 -22.627 1.00 90.31 254 LYS A C 1
ATOM 2087 O O . LYS A 1 254 ? 9.952 -13.328 -22.952 1.00 90.31 254 LYS A O 1
ATOM 2092 N N . PRO A 1 255 ? 12.026 -13.054 -22.066 1.00 90.69 255 PRO A N 1
ATOM 2093 C CA . PRO A 1 255 ? 11.925 -11.608 -21.979 1.00 90.69 255 PRO A CA 1
ATOM 2094 C C . PRO A 1 255 ? 11.900 -11.017 -23.390 1.00 90.69 255 PRO A C 1
ATOM 2096 O O . PRO A 1 255 ? 12.570 -11.525 -24.299 1.00 90.69 255 PRO A O 1
ATOM 2099 N N . GLU A 1 256 ? 11.133 -9.951 -23.557 1.00 89.00 256 GLU A N 1
ATOM 2100 C CA . GLU A 1 256 ? 11.128 -9.158 -24.777 1.00 89.00 256 GLU A CA 1
ATOM 2101 C C . GLU A 1 256 ? 12.433 -8.346 -24.887 1.00 89.00 256 GLU A C 1
ATOM 2103 O O . GLU A 1 256 ? 13.075 -8.053 -23.871 1.00 89.00 256 GLU A O 1
ATOM 2108 N N . PRO A 1 257 ? 12.862 -7.948 -26.101 1.00 86.00 257 PRO A N 1
ATOM 2109 C CA . PRO A 1 257 ? 14.086 -7.162 -26.288 1.00 86.00 257 PRO A CA 1
ATOM 2110 C C . PRO A 1 257 ? 14.133 -5.873 -25.454 1.00 86.00 257 PRO A C 1
ATOM 2112 O O . PRO A 1 257 ? 15.212 -5.458 -25.020 1.00 86.00 257 PRO A O 1
ATOM 2115 N N . ASP A 1 258 ? 12.968 -5.285 -25.184 1.00 85.44 258 ASP A N 1
ATOM 2116 C CA . ASP A 1 258 ? 12.804 -4.031 -24.447 1.00 85.44 258 ASP A CA 1
ATOM 2117 C C . ASP A 1 258 ? 12.610 -4.227 -22.932 1.00 85.44 258 ASP A C 1
ATOM 2119 O O . ASP A 1 258 ? 12.551 -3.248 -22.187 1.00 85.44 258 ASP A O 1
ATOM 2123 N N . ASP A 1 259 ? 12.625 -5.467 -22.434 1.00 91.25 259 ASP A N 1
ATOM 2124 C CA . ASP A 1 259 ? 12.551 -5.736 -20.998 1.00 91.25 259 ASP A CA 1
ATOM 2125 C C . ASP A 1 259 ? 13.868 -5.394 -20.291 1.00 91.25 259 ASP 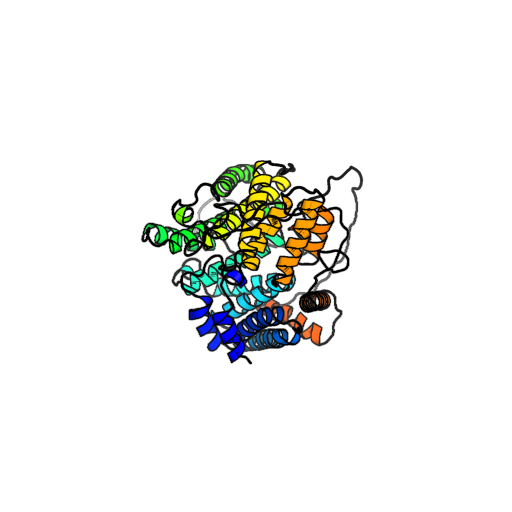A C 1
ATOM 2127 O O . ASP A 1 259 ? 14.965 -5.746 -20.741 1.00 91.25 259 ASP A O 1
ATOM 2131 N N . ILE A 1 260 ? 13.775 -4.728 -19.139 1.00 96.06 260 ILE A N 1
ATOM 2132 C CA . ILE A 1 260 ? 14.939 -4.404 -18.294 1.00 96.06 260 ILE A CA 1
ATOM 2133 C C . ILE A 1 260 ? 15.322 -5.526 -17.319 1.00 96.06 260 ILE A C 1
ATOM 2135 O O . ILE A 1 260 ? 16.379 -5.468 -16.691 1.00 96.06 260 ILE A O 1
ATOM 2139 N N . VAL A 1 261 ? 14.453 -6.525 -17.168 1.00 96.50 261 VAL A N 1
ATOM 2140 C CA . VAL A 1 261 ? 14.579 -7.655 -16.242 1.00 96.50 261 VAL A CA 1
ATOM 2141 C C . VAL A 1 261 ? 13.985 -8.901 -16.886 1.00 96.50 261 VAL A C 1
ATOM 2143 O O . VAL A 1 261 ? 13.063 -8.802 -17.687 1.00 96.50 261 VAL A O 1
ATOM 2146 N N . ASN A 1 262 ? 14.469 -10.084 -16.513 1.00 96.25 262 ASN A N 1
ATOM 2147 C CA . ASN A 1 262 ? 13.886 -11.340 -16.974 1.00 96.25 262 ASN A CA 1
ATOM 2148 C C . ASN A 1 262 ? 12.963 -11.929 -15.890 1.00 96.25 262 ASN A C 1
ATOM 2150 O O . ASN A 1 262 ? 13.471 -12.469 -14.904 1.00 96.25 262 ASN A O 1
ATOM 2154 N N . PRO A 1 263 ? 11.625 -11.858 -16.031 1.00 95.50 263 PRO A N 1
ATOM 2155 C CA . PRO A 1 263 ? 10.710 -12.392 -15.021 1.00 95.50 263 PRO A CA 1
ATOM 2156 C C . PRO A 1 263 ? 10.698 -13.927 -14.982 1.00 95.50 263 PRO A C 1
ATOM 2158 O O . PRO A 1 263 ? 10.321 -14.501 -13.965 1.00 95.50 263 PRO A O 1
ATOM 2161 N N . TYR A 1 264 ? 11.126 -14.595 -16.058 1.00 95.19 264 TYR A N 1
ATOM 2162 C CA . TYR A 1 264 ? 11.076 -16.054 -16.216 1.00 95.19 264 TYR A CA 1
ATOM 2163 C C . TYR A 1 264 ? 12.291 -16.784 -15.635 1.00 95.19 264 TYR A C 1
ATOM 2165 O O . TYR A 1 264 ? 12.419 -17.999 -15.794 1.00 95.19 264 TYR A O 1
ATOM 2173 N N . GLU A 1 265 ? 13.211 -16.064 -14.992 1.00 93.94 265 GLU A N 1
ATOM 2174 C CA . GLU A 1 265 ? 14.299 -16.705 -14.262 1.00 93.94 265 GLU A CA 1
ATOM 2175 C C . GLU A 1 265 ? 13.750 -17.586 -13.128 1.00 93.94 265 GLU A C 1
ATOM 2177 O O . GLU A 1 265 ? 12.706 -17.291 -12.534 1.00 93.94 265 GLU A O 1
ATOM 2182 N N . PRO A 1 266 ? 14.437 -18.690 -12.795 1.00 91.38 266 PRO A N 1
ATOM 2183 C CA . PRO A 1 266 ? 14.055 -19.484 -11.642 1.00 91.38 266 PRO A CA 1
ATOM 2184 C C . PRO A 1 266 ? 14.175 -18.646 -10.364 1.00 91.38 266 PRO A C 1
ATOM 2186 O O . PRO A 1 266 ? 15.018 -17.758 -10.253 1.00 91.38 266 PRO A O 1
ATOM 2189 N N . ASN A 1 267 ? 13.373 -18.984 -9.355 1.00 93.44 267 ASN A N 1
ATOM 2190 C CA . ASN A 1 267 ? 13.463 -18.396 -8.015 1.00 93.44 267 ASN A CA 1
ATOM 2191 C C . ASN A 1 267 ? 13.142 -16.883 -7.950 1.00 93.44 267 ASN A C 1
ATOM 2193 O O . ASN A 1 267 ? 13.625 -16.157 -7.075 1.00 93.44 267 ASN A O 1
ATOM 2197 N N . VAL A 1 268 ? 12.319 -16.378 -8.876 1.00 96.12 268 VAL A N 1
ATOM 2198 C CA . VAL A 1 268 ? 11.885 -14.970 -8.865 1.00 96.12 268 VAL A CA 1
ATOM 2199 C C . VAL A 1 268 ? 10.721 -14.741 -7.903 1.00 96.12 268 VAL A C 1
ATOM 2201 O O . VAL A 1 268 ? 10.787 -13.833 -7.077 1.00 96.12 268 VAL A O 1
ATOM 2204 N N . ILE A 1 269 ? 9.690 -15.586 -7.971 1.00 97.25 269 ILE A N 1
ATOM 2205 C CA . ILE A 1 269 ? 8.473 -15.463 -7.159 1.00 97.25 269 ILE A CA 1
ATOM 2206 C C . ILE A 1 269 ? 8.131 -16.750 -6.410 1.00 97.25 269 ILE A C 1
ATOM 2208 O O . ILE A 1 269 ? 8.437 -17.862 -6.849 1.00 97.25 269 ILE A O 1
ATOM 2212 N N . TRP A 1 270 ? 7.430 -16.583 -5.291 1.00 97.06 270 TRP A N 1
ATOM 2213 C CA . TRP A 1 270 ? 6.837 -17.664 -4.509 1.00 97.06 270 TRP A CA 1
ATOM 2214 C C . TRP A 1 270 ? 5.377 -17.883 -4.896 1.00 97.06 270 TRP A C 1
ATOM 2216 O O . TRP A 1 270 ? 4.647 -16.928 -5.155 1.00 97.06 270 TRP A O 1
ATOM 2226 N N . GLY A 1 271 ? 4.945 -19.143 -4.906 1.00 95.25 271 GLY A N 1
ATOM 2227 C CA . GLY A 1 271 ? 3.569 -19.560 -5.167 1.00 95.25 271 GLY A CA 1
ATOM 2228 C C . GLY A 1 271 ? 2.826 -20.022 -3.909 1.00 95.25 271 GLY A C 1
ATOM 2229 O O . GLY A 1 271 ? 3.364 -20.042 -2.801 1.00 95.25 271 GLY A O 1
ATOM 2230 N N . GLY A 1 272 ? 1.569 -20.440 -4.091 1.00 92.00 272 GLY A N 1
ATOM 2231 C CA . GLY A 1 272 ? 0.782 -21.126 -3.060 1.00 92.00 272 GLY A CA 1
ATOM 2232 C C . GLY A 1 272 ? 0.699 -20.366 -1.731 1.00 92.00 272 GLY A C 1
ATOM 2233 O O . GLY A 1 272 ? 0.436 -19.165 -1.701 1.00 92.00 272 GLY A O 1
ATOM 2234 N N . SER A 1 273 ? 0.941 -21.064 -0.619 1.00 90.25 273 SER A N 1
ATOM 2235 C CA . SER A 1 273 ? 0.893 -20.492 0.736 1.00 90.25 273 SER A CA 1
ATOM 2236 C C . SER A 1 273 ? 1.967 -19.433 1.015 1.00 90.25 273 SER A C 1
ATOM 2238 O O . SER A 1 273 ? 1.818 -18.673 1.974 1.00 90.25 273 SER A O 1
ATOM 2240 N N . GLN A 1 274 ? 3.022 -19.369 0.194 1.00 94.62 274 GLN A N 1
ATOM 2241 C CA . GLN A 1 274 ? 4.102 -18.384 0.297 1.00 94.62 274 GLN A CA 1
ATOM 2242 C C . GLN A 1 274 ? 3.951 -17.216 -0.688 1.00 94.62 274 GLN A C 1
ATOM 2244 O O . GLN A 1 274 ? 4.830 -16.364 -0.746 1.00 94.62 274 GLN A O 1
ATOM 2249 N N . TRP A 1 275 ? 2.833 -17.105 -1.419 1.00 95.31 275 TRP A N 1
ATOM 2250 C CA . TRP A 1 275 ? 2.593 -15.984 -2.343 1.00 95.31 275 TRP A CA 1
ATOM 2251 C C . TRP A 1 275 ? 2.812 -14.604 -1.695 1.00 95.31 275 TRP A C 1
ATOM 2253 O O . TRP A 1 275 ? 3.358 -13.690 -2.310 1.00 95.31 275 TRP A O 1
ATOM 2263 N N . THR A 1 276 ? 2.452 -14.459 -0.415 1.00 95.88 276 THR A N 1
ATOM 2264 C CA . THR A 1 276 ? 2.665 -13.231 0.365 1.00 95.88 276 THR A CA 1
ATOM 2265 C C . THR A 1 276 ? 4.138 -12.810 0.458 1.00 95.88 276 THR A C 1
ATOM 2267 O O . THR A 1 276 ? 4.407 -11.623 0.627 1.00 95.88 276 THR A O 1
ATOM 2270 N N . THR A 1 277 ? 5.102 -13.724 0.302 1.00 97.44 277 THR A N 1
ATOM 2271 C CA . THR A 1 277 ? 6.540 -13.397 0.304 1.00 97.44 277 THR A CA 1
ATOM 2272 C C . THR A 1 277 ? 6.911 -12.403 -0.789 1.00 97.44 277 THR A C 1
ATOM 2274 O O . THR A 1 277 ? 7.750 -11.537 -0.554 1.00 97.44 277 THR A O 1
ATOM 2277 N N . ASN A 1 278 ? 6.242 -12.451 -1.944 1.00 97.50 278 ASN A N 1
ATOM 2278 C CA . ASN A 1 278 ? 6.489 -11.497 -3.026 1.00 97.50 278 ASN A CA 1
ATOM 2279 C C . ASN A 1 278 ? 6.238 -10.055 -2.549 1.00 97.50 278 ASN A C 1
ATOM 2281 O O . ASN A 1 278 ? 7.078 -9.176 -2.732 1.00 97.50 278 ASN A O 1
ATOM 2285 N N . TYR A 1 279 ? 5.125 -9.824 -1.845 1.00 97.06 279 TYR A N 1
ATOM 2286 C CA . TYR A 1 279 ? 4.799 -8.512 -1.277 1.00 97.06 279 TYR A CA 1
ATOM 2287 C C . TYR A 1 279 ? 5.573 -8.196 -0.008 1.00 97.06 279 TYR A C 1
ATOM 2289 O O . TYR A 1 279 ? 5.791 -7.024 0.274 1.00 97.06 279 TYR A O 1
ATOM 2297 N N . LEU A 1 280 ? 6.000 -9.212 0.744 1.00 97.56 280 LEU A N 1
ATOM 2298 C CA . LEU A 1 280 ? 6.879 -9.028 1.889 1.00 97.56 280 LEU A CA 1
ATOM 2299 C C . LEU A 1 280 ? 8.187 -8.368 1.454 1.00 97.56 280 LEU A C 1
ATOM 2301 O O . LEU A 1 280 ? 8.557 -7.336 2.002 1.00 97.56 280 LEU A O 1
ATOM 2305 N N . LEU A 1 281 ? 8.843 -8.925 0.433 1.00 97.69 281 LEU A N 1
ATOM 2306 C CA . LEU A 1 281 ? 10.089 -8.376 -0.099 1.00 97.69 281 LEU A CA 1
ATOM 2307 C C . LEU A 1 281 ? 9.882 -6.976 -0.674 1.00 97.69 281 LEU A C 1
ATOM 2309 O O . LEU A 1 281 ? 10.612 -6.058 -0.309 1.00 97.69 281 LEU A O 1
ATOM 2313 N N . LEU A 1 282 ? 8.851 -6.787 -1.505 1.00 97.44 282 LEU A N 1
ATOM 2314 C CA . LEU A 1 282 ? 8.529 -5.470 -2.058 1.00 97.44 282 LEU A CA 1
ATOM 2315 C C . LEU A 1 282 ? 8.251 -4.432 -0.960 1.00 97.44 282 LEU A C 1
ATOM 2317 O O . LEU A 1 282 ? 8.645 -3.277 -1.096 1.00 97.44 282 LEU A O 1
ATOM 2321 N N . ASP A 1 283 ? 7.589 -4.811 0.132 1.00 95.56 283 ASP A N 1
ATOM 2322 C CA . ASP A 1 283 ? 7.314 -3.903 1.247 1.00 95.56 283 ASP A CA 1
ATOM 2323 C C . ASP A 1 283 ? 8.589 -3.495 1.994 1.00 95.56 283 ASP A C 1
ATOM 2325 O O . ASP A 1 283 ? 8.795 -2.305 2.231 1.00 95.56 283 ASP A O 1
ATOM 2329 N N . MET A 1 284 ? 9.477 -4.454 2.290 1.00 97.31 284 MET A N 1
ATOM 2330 C CA . MET A 1 284 ? 10.780 -4.152 2.898 1.00 97.31 284 MET A CA 1
ATOM 2331 C C . MET A 1 284 ? 11.606 -3.236 1.993 1.00 97.31 284 MET A C 1
ATOM 2333 O O . MET A 1 284 ? 12.147 -2.233 2.455 1.00 97.31 284 MET A O 1
ATOM 2337 N N . PHE A 1 285 ? 11.656 -3.540 0.692 1.00 97.44 285 PHE A N 1
ATOM 2338 C CA . PHE A 1 285 ? 12.371 -2.723 -0.286 1.00 97.44 285 PHE A CA 1
ATOM 2339 C C . PHE A 1 285 ? 11.793 -1.314 -0.374 1.00 97.44 285 PHE A C 1
ATOM 2341 O O . PHE A 1 285 ? 12.555 -0.356 -0.354 1.00 97.44 285 PHE A O 1
ATOM 2348 N N . GLY A 1 286 ? 10.466 -1.168 -0.390 1.00 95.31 286 GLY A N 1
ATOM 2349 C CA . GLY A 1 286 ? 9.802 0.136 -0.409 1.00 95.31 286 GLY A CA 1
ATOM 2350 C C . GLY A 1 286 ? 10.211 1.028 0.769 1.00 95.31 286 GLY A C 1
ATOM 2351 O O . GLY A 1 286 ? 10.499 2.207 0.570 1.00 95.31 286 GLY A O 1
ATOM 2352 N N . ILE A 1 287 ? 10.304 0.464 1.979 1.00 95.81 287 ILE A N 1
ATOM 2353 C CA . ILE A 1 287 ? 10.748 1.205 3.171 1.00 95.81 287 ILE A CA 1
ATOM 2354 C C . ILE A 1 287 ? 12.236 1.558 3.075 1.00 95.81 287 ILE A C 1
ATOM 2356 O O . ILE A 1 287 ? 12.608 2.693 3.363 1.00 95.81 287 ILE A O 1
ATOM 2360 N N . ILE A 1 288 ? 13.080 0.626 2.621 1.00 96.44 288 ILE A N 1
ATOM 2361 C CA . ILE A 1 288 ? 14.514 0.875 2.404 1.00 96.44 288 ILE A CA 1
ATOM 2362 C C . ILE A 1 288 ? 14.720 1.999 1.381 1.00 96.44 288 ILE A C 1
ATOM 2364 O O . ILE A 1 288 ? 15.510 2.910 1.625 1.00 96.44 288 ILE A O 1
ATOM 2368 N N . PHE A 1 289 ? 14.003 1.973 0.257 1.00 94.81 289 PHE A N 1
ATOM 2369 C CA . PHE A 1 289 ? 14.065 3.019 -0.761 1.00 94.81 289 PHE A CA 1
ATOM 2370 C C . PHE A 1 289 ? 13.633 4.373 -0.201 1.00 94.81 289 PHE A C 1
ATOM 2372 O O . PHE A 1 289 ? 14.352 5.355 -0.372 1.00 94.81 289 PHE A O 1
ATOM 2379 N N . MET A 1 290 ? 12.512 4.425 0.525 1.00 91.94 290 MET A N 1
ATOM 2380 C CA . MET A 1 290 ? 12.017 5.670 1.119 1.00 91.94 290 MET A CA 1
ATOM 2381 C C . MET A 1 290 ? 13.000 6.249 2.134 1.00 91.94 290 MET A C 1
ATOM 2383 O O . MET A 1 290 ? 13.313 7.436 2.080 1.00 91.94 290 MET A O 1
ATOM 2387 N N . PHE A 1 291 ? 13.548 5.411 3.012 1.00 93.56 291 PHE A N 1
ATOM 2388 C CA . PHE A 1 291 ? 14.578 5.828 3.957 1.00 93.56 291 PHE A CA 1
ATOM 2389 C C . PHE A 1 291 ? 15.805 6.408 3.240 1.00 93.56 291 PHE A C 1
ATOM 2391 O O . PHE A 1 291 ? 16.313 7.455 3.635 1.00 93.56 291 PHE A O 1
ATOM 2398 N N . ASN A 1 292 ? 16.259 5.766 2.157 1.00 93.38 292 ASN A N 1
ATOM 2399 C CA . ASN A 1 292 ? 17.413 6.237 1.390 1.00 93.38 292 ASN A CA 1
ATOM 2400 C C . ASN A 1 292 ? 17.142 7.557 0.658 1.00 93.38 292 ASN A C 1
ATOM 2402 O O . ASN A 1 292 ? 18.044 8.390 0.573 1.00 93.38 292 ASN A O 1
ATOM 2406 N N . VAL A 1 293 ? 15.910 7.794 0.199 1.00 89.00 293 VAL A N 1
ATOM 2407 C CA . VAL A 1 293 ? 15.487 9.116 -0.284 1.00 89.00 293 VAL A CA 1
ATOM 2408 C C . VAL A 1 293 ? 15.595 10.149 0.844 1.00 89.00 293 VAL A C 1
ATOM 2410 O O . VAL A 1 293 ? 16.279 11.162 0.697 1.00 89.00 293 VAL A O 1
ATOM 2413 N N . GLN A 1 294 ? 14.981 9.873 1.996 1.00 89.25 294 GLN A N 1
ATOM 2414 C CA . GLN A 1 294 ? 14.907 10.816 3.117 1.00 89.25 294 GLN A CA 1
ATOM 2415 C C . GLN A 1 294 ? 16.283 11.163 3.704 1.00 89.25 294 GLN A C 1
ATOM 2417 O O . GLN A 1 294 ? 16.581 12.339 3.924 1.00 89.25 294 GLN A O 1
ATOM 2422 N N . ILE A 1 295 ? 17.155 10.171 3.918 1.00 90.88 295 ILE A N 1
ATOM 2423 C CA . ILE A 1 295 ? 18.507 10.409 4.443 1.00 90.88 295 ILE A CA 1
ATOM 2424 C C . ILE A 1 295 ? 19.369 11.185 3.448 1.00 90.88 295 ILE A C 1
ATOM 2426 O O . ILE A 1 295 ? 20.145 12.048 3.852 1.00 90.88 295 ILE A O 1
ATOM 2430 N N . SER A 1 296 ? 19.211 10.928 2.152 1.00 88.94 296 SER A N 1
ATOM 2431 C CA . SER A 1 296 ? 19.961 11.618 1.105 1.00 88.94 296 SER A CA 1
ATOM 2432 C C . SER A 1 296 ? 19.585 13.091 1.032 1.00 88.94 296 SER A C 1
ATOM 2434 O O . SER A 1 296 ? 20.470 13.943 0.960 1.00 88.94 296 SER A O 1
ATOM 2436 N N . MET A 1 297 ? 18.295 13.404 1.184 1.00 84.69 297 MET A N 1
ATOM 2437 C CA . MET A 1 297 ? 17.813 14.780 1.319 1.00 84.69 297 MET A CA 1
ATOM 2438 C C . MET A 1 297 ? 18.351 15.451 2.587 1.00 84.69 297 MET A C 1
ATOM 2440 O O . MET A 1 297 ? 18.941 16.528 2.513 1.00 84.69 297 MET A O 1
ATOM 2444 N N . ALA A 1 298 ? 18.199 14.803 3.746 1.00 87.00 298 ALA A N 1
ATOM 2445 C CA . ALA A 1 298 ? 18.624 15.359 5.031 1.00 87.00 298 ALA A CA 1
ATOM 2446 C C . ALA A 1 298 ? 20.140 15.620 5.084 1.00 87.00 298 ALA A C 1
ATOM 2448 O O . ALA A 1 298 ? 20.585 16.638 5.610 1.00 87.00 298 ALA A O 1
ATOM 2449 N N . MET A 1 299 ? 20.933 14.720 4.498 1.00 87.25 299 MET A N 1
ATOM 2450 C CA . MET A 1 299 ? 22.395 14.798 4.486 1.00 87.25 299 MET A CA 1
ATOM 2451 C C . MET A 1 299 ? 22.960 15.518 3.256 1.00 87.25 299 MET A C 1
ATOM 2453 O O . MET A 1 299 ? 24.176 15.704 3.186 1.00 87.25 299 MET A O 1
ATOM 2457 N N . LYS A 1 300 ? 22.111 15.903 2.293 1.00 86.50 300 LYS A N 1
ATOM 2458 C CA . LYS A 1 300 ? 22.491 16.476 0.990 1.00 86.50 300 LYS A CA 1
ATOM 2459 C C . LYS A 1 300 ? 23.535 15.626 0.257 1.00 86.50 300 LYS A C 1
ATOM 2461 O O . LYS A 1 300 ? 24.549 16.136 -0.221 1.00 86.50 300 LYS A O 1
ATOM 2466 N N . LYS A 1 301 ? 23.305 14.313 0.210 1.00 83.56 301 LYS A N 1
ATOM 2467 C CA . LYS A 1 301 ? 24.178 13.341 -0.464 1.00 83.56 301 LYS A CA 1
ATOM 2468 C C . LYS A 1 301 ? 23.435 12.659 -1.612 1.00 83.56 301 LYS A C 1
ATOM 2470 O O . LYS A 1 301 ? 22.240 12.424 -1.472 1.00 83.56 301 LYS A O 1
ATOM 2475 N N . PRO A 1 302 ? 24.118 12.308 -2.713 1.00 79.31 302 PRO A N 1
ATOM 2476 C CA . PRO A 1 302 ? 23.542 11.440 -3.733 1.00 79.31 302 PRO A CA 1
ATOM 2477 C C . PRO A 1 302 ? 23.192 10.069 -3.144 1.00 79.31 302 PRO A C 1
ATOM 2479 O O . PRO A 1 302 ? 23.925 9.552 -2.297 1.00 79.31 302 PRO A O 1
ATOM 2482 N N . TRP A 1 303 ? 22.102 9.470 -3.621 1.00 73.19 303 TRP A N 1
ATOM 2483 C CA . TRP A 1 303 ? 21.658 8.124 -3.240 1.00 73.19 303 TRP A CA 1
ATOM 2484 C C . TRP A 1 303 ? 22.159 7.034 -4.205 1.00 73.19 303 TRP A C 1
ATOM 2486 O O . TRP A 1 303 ? 21.724 5.887 -4.102 1.00 73.19 303 TRP A O 1
ATOM 2496 N N . ASP A 1 304 ? 23.087 7.364 -5.112 1.00 68.62 304 ASP A N 1
ATOM 2497 C CA . ASP A 1 304 ? 23.661 6.455 -6.112 1.00 68.62 304 ASP A CA 1
ATOM 2498 C C . ASP A 1 304 ? 24.496 5.341 -5.462 1.00 68.62 304 ASP A C 1
ATOM 2500 O O . ASP A 1 304 ? 25.727 5.377 -5.397 1.00 68.62 304 ASP A O 1
ATOM 2504 N N . SER A 1 305 ? 23.804 4.324 -4.959 1.00 83.94 305 SER A N 1
ATOM 2505 C CA . SER A 1 305 ? 24.391 3.098 -4.439 1.00 83.94 305 SER A CA 1
ATOM 2506 C C . SER A 1 305 ? 24.101 1.949 -5.406 1.00 83.94 305 SER A C 1
ATOM 2508 O O . SER A 1 305 ? 22.927 1.658 -5.661 1.00 83.94 305 SER A O 1
ATOM 2510 N N . PRO A 1 306 ? 25.130 1.229 -5.897 1.00 90.69 306 PRO A N 1
ATOM 2511 C CA . PRO A 1 306 ? 24.935 0.022 -6.701 1.00 90.69 306 PRO A CA 1
ATOM 2512 C C . PRO A 1 306 ? 24.021 -1.014 -6.029 1.00 90.69 306 PRO A C 1
ATOM 2514 O O . PRO A 1 306 ? 23.273 -1.711 -6.710 1.00 90.69 306 PRO A O 1
ATOM 2517 N N . GLU A 1 307 ? 24.028 -1.081 -4.693 1.00 92.31 307 GLU A N 1
ATOM 2518 C CA . GLU A 1 307 ? 23.146 -1.970 -3.928 1.00 92.31 307 GLU A CA 1
ATOM 2519 C C . GLU A 1 307 ? 21.665 -1.589 -4.084 1.00 92.31 307 GLU A C 1
ATOM 2521 O O . GLU A 1 307 ? 20.807 -2.466 -4.203 1.00 92.31 307 GLU A O 1
ATOM 2526 N N . LEU A 1 308 ? 21.350 -0.289 -4.112 1.00 93.75 308 LEU A N 1
ATOM 2527 C CA . LEU A 1 308 ? 19.976 0.190 -4.283 1.00 93.75 308 LEU A CA 1
ATOM 2528 C C . LEU A 1 308 ? 19.483 -0.033 -5.713 1.00 93.75 308 LEU A C 1
ATOM 2530 O O . LEU A 1 308 ? 18.338 -0.446 -5.891 1.00 93.75 308 LEU A O 1
ATOM 2534 N N . VAL A 1 309 ? 20.351 0.150 -6.712 1.00 95.31 309 VAL A N 1
ATOM 2535 C CA . VAL A 1 309 ? 20.038 -0.158 -8.118 1.00 95.31 309 VAL A CA 1
ATOM 2536 C C . VAL A 1 309 ? 19.718 -1.644 -8.289 1.00 95.31 309 VAL A C 1
ATOM 2538 O O . VAL A 1 309 ? 18.721 -1.996 -8.921 1.00 95.31 309 VAL A O 1
ATOM 2541 N N . GLU A 1 310 ? 20.518 -2.531 -7.692 1.00 95.75 310 GLU A N 1
ATOM 2542 C CA . GLU A 1 310 ? 20.280 -3.976 -7.762 1.00 95.75 310 GLU A CA 1
ATOM 2543 C C . GLU A 1 310 ? 18.968 -4.367 -7.074 1.00 95.75 310 GLU A C 1
ATOM 2545 O O . GLU A 1 310 ? 18.154 -5.119 -7.616 1.00 95.75 310 GLU A O 1
ATOM 2550 N N . LYS A 1 311 ? 18.694 -3.779 -5.906 1.00 96.62 311 LYS A N 1
ATOM 2551 C CA . LYS A 1 311 ? 17.427 -3.979 -5.196 1.00 96.62 311 LYS A CA 1
ATOM 2552 C C . LYS A 1 311 ? 16.234 -3.476 -6.017 1.00 96.62 311 LYS A C 1
ATOM 2554 O O . LYS A 1 311 ? 15.183 -4.116 -6.021 1.00 96.62 311 LYS A O 1
ATOM 2559 N N . ALA A 1 312 ? 16.388 -2.366 -6.739 1.00 97.56 312 ALA A N 1
ATOM 2560 C CA . ALA A 1 312 ? 15.350 -1.806 -7.603 1.00 97.56 312 ALA A CA 1
ATOM 2561 C C . ALA A 1 312 ? 15.085 -2.685 -8.829 1.00 97.56 312 ALA A C 1
ATOM 2563 O O . ALA A 1 312 ? 13.925 -2.949 -9.152 1.00 97.56 312 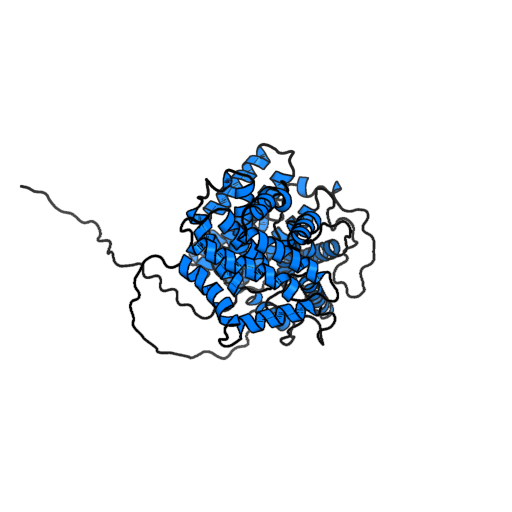ALA A O 1
ATOM 2564 N N . ARG A 1 313 ? 16.137 -3.232 -9.452 1.00 97.62 313 ARG A N 1
ATOM 2565 C CA . ARG A 1 313 ? 16.001 -4.259 -10.497 1.00 97.62 313 ARG A CA 1
ATOM 2566 C C . ARG A 1 313 ? 15.302 -5.502 -9.970 1.00 97.62 313 ARG A C 1
ATOM 2568 O O . ARG A 1 313 ? 14.397 -6.011 -10.624 1.00 97.62 313 ARG A O 1
ATOM 2575 N N . ARG A 1 314 ? 15.634 -5.953 -8.758 1.00 97.75 314 ARG A N 1
ATOM 2576 C CA . ARG A 1 314 ? 14.934 -7.082 -8.137 1.00 97.75 314 ARG A CA 1
ATOM 2577 C C . ARG A 1 314 ? 13.454 -6.779 -7.890 1.00 97.75 314 ARG A C 1
ATOM 2579 O O . ARG A 1 314 ? 12.616 -7.642 -8.143 1.00 97.75 314 ARG A O 1
ATOM 2586 N N . ALA A 1 315 ? 13.112 -5.572 -7.440 1.00 98.31 315 ALA A N 1
ATOM 2587 C CA . ALA A 1 315 ? 11.721 -5.149 -7.284 1.00 98.31 315 ALA A CA 1
ATOM 2588 C C . ALA A 1 315 ? 10.968 -5.147 -8.628 1.00 98.31 315 ALA A C 1
ATOM 2590 O O . ALA A 1 315 ? 9.863 -5.685 -8.704 1.00 98.31 315 ALA A O 1
ATOM 2591 N N . ALA A 1 316 ? 11.587 -4.624 -9.694 1.00 98.25 316 ALA A N 1
ATOM 2592 C CA . ALA A 1 316 ? 11.046 -4.670 -11.053 1.00 98.25 316 ALA A CA 1
ATOM 2593 C C . ALA A 1 316 ? 10.841 -6.114 -11.547 1.00 98.25 316 ALA A C 1
ATOM 2595 O O . ALA A 1 316 ? 9.785 -6.437 -12.088 1.00 98.25 316 ALA A O 1
ATOM 2596 N N . GLN A 1 317 ? 11.803 -7.007 -11.293 1.00 97.94 317 GLN A N 1
ATOM 2597 C CA . GLN A 1 317 ? 11.728 -8.419 -11.680 1.00 97.94 317 GLN A CA 1
ATOM 2598 C C . GLN A 1 317 ? 10.584 -9.155 -10.969 1.00 97.94 317 GLN A C 1
ATOM 2600 O O . GLN A 1 317 ? 9.816 -9.868 -11.614 1.00 97.94 317 GLN A O 1
ATOM 2605 N N . ILE A 1 318 ? 10.438 -8.955 -9.651 1.00 98.06 318 ILE A N 1
ATOM 2606 C CA . ILE A 1 318 ? 9.317 -9.511 -8.878 1.00 98.06 318 ILE A CA 1
ATOM 2607 C C . ILE A 1 318 ? 7.994 -8.962 -9.414 1.00 98.06 318 ILE A C 1
ATOM 2609 O O . ILE A 1 318 ? 7.051 -9.729 -9.593 1.00 98.06 318 ILE A O 1
ATOM 2613 N N . PHE A 1 319 ? 7.912 -7.658 -9.688 1.00 97.94 319 PHE A N 1
ATOM 2614 C CA . PHE A 1 319 ? 6.694 -7.041 -10.203 1.00 97.94 319 PHE A CA 1
ATOM 2615 C C . PHE A 1 319 ? 6.271 -7.613 -11.560 1.00 97.94 319 PHE A C 1
ATOM 2617 O O . PHE A 1 319 ? 5.106 -7.980 -11.719 1.00 97.94 319 PHE A O 1
ATOM 2624 N N . GLU A 1 320 ? 7.193 -7.740 -12.518 1.00 97.00 320 GLU A N 1
ATOM 2625 C CA . GLU A 1 320 ? 6.875 -8.321 -13.830 1.00 97.00 320 GLU A CA 1
ATOM 2626 C C . GLU A 1 320 ? 6.436 -9.780 -13.708 1.00 97.00 320 GLU A C 1
ATOM 2628 O O . GLU A 1 320 ? 5.417 -10.176 -14.278 1.00 97.00 320 GLU A O 1
ATOM 2633 N N . ALA A 1 321 ? 7.131 -10.572 -12.888 1.00 97.00 321 ALA A N 1
ATOM 2634 C CA . ALA A 1 321 ? 6.737 -11.950 -12.628 1.00 97.00 321 ALA A CA 1
ATOM 2635 C C . ALA A 1 321 ? 5.343 -12.040 -11.978 1.00 97.00 321 ALA A C 1
ATOM 2637 O O . ALA A 1 321 ? 4.530 -12.869 -12.383 1.00 97.00 321 ALA A O 1
ATOM 2638 N N . VAL A 1 322 ? 5.022 -11.154 -11.029 1.00 96.38 322 VAL A N 1
ATOM 2639 C CA . VAL A 1 322 ? 3.685 -11.055 -10.418 1.00 96.38 322 VAL A CA 1
ATOM 2640 C C . VAL A 1 322 ? 2.614 -10.684 -11.449 1.00 96.38 322 VAL A C 1
ATOM 2642 O O . VAL A 1 322 ? 1.521 -11.244 -11.401 1.00 96.38 322 VAL A O 1
ATOM 2645 N N . CYS A 1 323 ? 2.909 -9.778 -12.385 1.00 95.06 323 CYS A N 1
ATOM 2646 C CA . CYS A 1 323 ? 1.969 -9.379 -13.438 1.00 95.06 323 CYS A CA 1
ATOM 2647 C C . CYS A 1 323 ? 1.671 -10.517 -14.421 1.00 95.06 323 CYS A C 1
ATOM 2649 O O . CYS A 1 323 ? 0.537 -10.667 -14.872 1.00 95.06 323 CYS A O 1
ATOM 2651 N N . LEU A 1 324 ? 2.693 -11.297 -14.772 1.00 94.69 324 LEU A N 1
ATOM 2652 C CA . LEU A 1 324 ? 2.612 -12.342 -15.793 1.00 94.69 324 LEU A CA 1
ATOM 2653 C C . LEU A 1 324 ? 2.129 -13.690 -15.240 1.00 94.69 324 LEU A C 1
ATOM 2655 O O . LEU A 1 324 ? 1.676 -14.549 -16.000 1.00 94.69 324 LEU A O 1
ATOM 2659 N N . TYR A 1 325 ? 2.214 -13.904 -13.927 1.00 94.88 325 TYR A N 1
ATOM 2660 C CA . TYR A 1 325 ? 1.825 -15.165 -13.310 1.00 94.88 325 TYR A CA 1
ATOM 2661 C C . TYR A 1 325 ? 0.300 -15.308 -13.183 1.00 94.88 325 TYR A C 1
ATOM 2663 O O . TYR A 1 325 ? -0.342 -14.781 -12.275 1.00 94.88 325 TYR A O 1
ATOM 2671 N N . THR A 1 326 ? -0.288 -16.110 -14.072 1.00 90.62 326 THR A N 1
ATOM 2672 C CA . THR A 1 326 ? -1.747 -16.268 -14.228 1.00 90.62 326 THR A CA 1
ATOM 2673 C C . THR A 1 326 ? -2.464 -16.939 -13.055 1.00 90.62 326 THR A C 1
ATOM 2675 O O . THR A 1 326 ? -3.684 -16.834 -12.948 1.00 90.62 326 THR A O 1
ATOM 2678 N N . LYS A 1 327 ? -1.736 -17.624 -12.164 1.00 92.69 327 LYS A N 1
ATOM 2679 C CA . LYS A 1 327 ? -2.301 -18.238 -10.947 1.00 92.69 327 LYS A CA 1
ATOM 2680 C C . LYS A 1 327 ? -2.224 -17.308 -9.728 1.00 92.69 327 LYS A C 1
ATOM 2682 O O . LYS A 1 327 ? -2.536 -17.740 -8.617 1.00 92.69 327 LYS A O 1
ATOM 2687 N N . GLY A 1 328 ? -1.765 -16.068 -9.910 1.00 91.12 328 GLY A N 1
ATOM 2688 C CA . GLY A 1 328 ? -1.771 -15.048 -8.868 1.00 91.12 328 GLY A CA 1
ATOM 2689 C C . GLY A 1 328 ? -3.202 -14.672 -8.449 1.00 91.12 328 GLY A C 1
ATOM 2690 O O . GLY A 1 328 ? -4.144 -14.817 -9.231 1.00 91.12 328 GLY A O 1
ATOM 2691 N N . PRO A 1 329 ? -3.403 -14.198 -7.211 1.00 93.38 329 PRO A N 1
ATOM 2692 C CA . PRO A 1 329 ? -4.696 -13.715 -6.753 1.00 93.38 329 PRO A CA 1
ATOM 2693 C C . PRO A 1 329 ? -5.076 -12.401 -7.461 1.00 93.38 329 PRO A C 1
ATOM 2695 O O . PRO A 1 329 ? -4.203 -11.630 -7.868 1.00 93.38 329 PRO A O 1
ATOM 2698 N N . PRO A 1 330 ? -6.377 -12.086 -7.573 1.00 93.69 330 PRO A N 1
ATOM 2699 C CA . PRO A 1 330 ? -6.808 -10.844 -8.202 1.00 93.69 330 PRO A CA 1
ATOM 2700 C C . PRO A 1 330 ? -6.345 -9.640 -7.367 1.00 93.69 330 PRO A C 1
ATOM 2702 O O . PRO A 1 330 ? -6.222 -9.742 -6.144 1.00 93.69 330 PRO A O 1
ATOM 2705 N N . GLY A 1 331 ? -6.087 -8.503 -8.017 1.00 94.88 331 GLY A N 1
ATOM 2706 C CA . GLY A 1 331 ? -5.556 -7.291 -7.375 1.00 94.88 331 GLY A CA 1
ATOM 2707 C C . GLY A 1 331 ? -4.036 -7.288 -7.169 1.00 94.88 331 GLY A C 1
ATOM 2708 O O . GLY A 1 331 ? -3.505 -6.341 -6.598 1.00 94.88 331 GLY A O 1
ATOM 2709 N N . ALA A 1 332 ? -3.323 -8.312 -7.649 1.00 95.00 332 ALA A N 1
ATOM 2710 C CA . ALA A 1 332 ? -1.887 -8.469 -7.431 1.00 95.00 332 ALA A CA 1
ATOM 2711 C C . ALA A 1 332 ? -1.028 -7.278 -7.900 1.00 95.00 332 ALA A C 1
ATOM 2713 O O . ALA A 1 332 ? -0.064 -6.922 -7.223 1.00 95.00 332 ALA A O 1
ATOM 2714 N N . ILE A 1 333 ? -1.398 -6.660 -9.028 1.00 95.56 333 ILE A N 1
ATOM 2715 C CA . ILE A 1 333 ? -0.734 -5.469 -9.584 1.00 95.56 333 ILE A CA 1
ATOM 2716 C C . ILE A 1 333 ? -0.909 -4.269 -8.647 1.00 95.56 333 ILE A C 1
ATOM 2718 O O . ILE A 1 333 ? 0.049 -3.552 -8.366 1.00 95.56 333 ILE A O 1
ATOM 2722 N N . ILE A 1 334 ? -2.127 -4.084 -8.130 1.00 95.56 334 ILE A N 1
ATOM 2723 C CA . ILE A 1 334 ? -2.488 -2.959 -7.261 1.00 95.56 334 ILE A CA 1
ATOM 2724 C C . ILE A 1 334 ? -1.685 -3.019 -5.965 1.00 95.56 334 ILE A C 1
ATOM 2726 O O . ILE A 1 334 ? -1.142 -2.006 -5.547 1.00 95.56 334 ILE A O 1
ATOM 2730 N N . GLU A 1 335 ? -1.524 -4.192 -5.352 1.00 94.75 335 GLU A N 1
ATOM 2731 C CA . GLU A 1 335 ? -0.775 -4.267 -4.095 1.00 94.75 335 GLU A CA 1
ATOM 2732 C C . GLU A 1 335 ? 0.718 -3.932 -4.243 1.00 94.75 335 GLU A C 1
ATOM 2734 O O . GLU A 1 335 ? 1.330 -3.368 -3.325 1.00 94.75 335 GLU A O 1
ATOM 2739 N N . ALA A 1 336 ? 1.315 -4.282 -5.382 1.00 94.81 336 ALA A N 1
ATOM 2740 C CA . ALA A 1 336 ? 2.735 -4.062 -5.632 1.00 94.81 336 ALA A CA 1
ATOM 2741 C C . ALA A 1 336 ? 3.071 -2.614 -6.033 1.00 94.81 336 ALA A C 1
ATOM 2743 O O . ALA A 1 336 ? 4.240 -2.225 -5.975 1.00 94.81 336 ALA A O 1
ATOM 2744 N N . GLN A 1 337 ? 2.066 -1.814 -6.407 1.00 93.94 337 GLN A N 1
ATOM 2745 C CA . GLN A 1 337 ? 2.263 -0.522 -7.067 1.00 93.94 337 GLN A CA 1
ATOM 2746 C C . GLN A 1 337 ? 3.150 0.448 -6.275 1.00 93.94 337 GLN A C 1
ATOM 2748 O O . GLN A 1 337 ? 4.036 1.064 -6.855 1.00 93.94 337 GLN A O 1
ATOM 2753 N N . ALA A 1 338 ? 2.960 0.563 -4.953 1.00 90.25 338 ALA A N 1
ATOM 2754 C CA . ALA A 1 338 ? 3.602 1.621 -4.164 1.00 90.25 338 ALA A CA 1
ATOM 2755 C C . ALA A 1 338 ? 5.112 1.386 -4.047 1.00 90.25 338 ALA A C 1
ATOM 2757 O O . ALA A 1 338 ? 5.923 2.277 -4.293 1.00 90.25 338 ALA A O 1
ATOM 2758 N N . SER A 1 339 ? 5.482 0.150 -3.708 1.00 92.69 339 SER A N 1
ATOM 2759 C CA . SER A 1 339 ? 6.875 -0.279 -3.616 1.00 92.69 339 SER A CA 1
ATOM 2760 C C . SER A 1 339 ? 7.582 -0.192 -4.962 1.00 92.69 339 SER A C 1
ATOM 2762 O O . SER A 1 339 ? 8.751 0.179 -5.018 1.00 92.69 339 SER A O 1
ATOM 2764 N N . LEU A 1 340 ? 6.877 -0.516 -6.049 1.00 95.25 340 LEU A N 1
ATOM 2765 C CA . LEU A 1 340 ? 7.446 -0.389 -7.380 1.00 95.25 340 LEU A CA 1
ATOM 2766 C C . LEU A 1 340 ? 7.643 1.073 -7.773 1.00 95.25 340 LEU A C 1
ATOM 2768 O O . LEU A 1 340 ? 8.713 1.421 -8.261 1.00 95.25 340 LEU A O 1
ATOM 2772 N N . ALA A 1 341 ? 6.644 1.927 -7.540 1.00 93.44 341 ALA A N 1
ATOM 2773 C CA . ALA A 1 341 ? 6.701 3.338 -7.899 1.00 93.44 341 ALA A CA 1
ATOM 2774 C C . ALA A 1 341 ? 7.956 4.001 -7.324 1.00 93.44 341 ALA A C 1
ATOM 2776 O O . ALA A 1 341 ? 8.682 4.670 -8.055 1.00 93.44 341 ALA A O 1
ATOM 2777 N N . ILE A 1 342 ? 8.273 3.751 -6.050 1.00 92.56 342 ILE A N 1
ATOM 2778 C CA . ILE A 1 342 ? 9.511 4.269 -5.461 1.00 92.56 342 ILE A CA 1
ATOM 2779 C C . ILE A 1 342 ? 10.774 3.570 -5.986 1.00 92.56 342 ILE A C 1
ATOM 2781 O O . ILE A 1 342 ? 11.780 4.239 -6.202 1.00 92.56 342 ILE A O 1
ATOM 2785 N N . ALA A 1 343 ? 10.733 2.264 -6.269 1.00 95.75 343 ALA A N 1
ATOM 2786 C CA . ALA A 1 343 ? 11.872 1.549 -6.848 1.00 95.75 343 ALA A CA 1
ATOM 2787 C C . ALA A 1 343 ? 12.311 2.143 -8.199 1.00 95.75 343 ALA A C 1
ATOM 2789 O O . ALA A 1 343 ? 13.505 2.197 -8.479 1.00 95.75 343 ALA A O 1
ATOM 2790 N N . THR A 1 344 ? 11.376 2.651 -9.014 1.00 95.19 344 THR A N 1
ATOM 2791 C CA . THR A 1 344 ? 11.704 3.271 -10.316 1.00 95.19 344 THR A CA 1
ATOM 2792 C C . THR A 1 344 ? 12.585 4.518 -10.210 1.00 95.19 344 THR A C 1
ATOM 2794 O O . THR A 1 344 ? 13.249 4.886 -11.184 1.00 95.19 344 THR A O 1
ATOM 2797 N N . LEU A 1 345 ? 12.643 5.158 -9.036 1.00 91.69 345 LEU A N 1
ATOM 2798 C CA . LEU A 1 345 ? 13.573 6.259 -8.796 1.00 91.69 345 LEU A CA 1
ATOM 2799 C C . LEU A 1 345 ? 15.014 5.781 -8.930 1.00 91.69 345 LEU A C 1
ATOM 2801 O O . LEU A 1 345 ? 15.794 6.452 -9.590 1.00 91.69 345 LEU A O 1
ATOM 2805 N N . PHE A 1 346 ? 15.292 4.578 -8.428 1.00 93.38 346 PHE A N 1
ATOM 2806 C CA . PHE A 1 346 ? 16.611 3.958 -8.348 1.00 93.38 346 PHE A CA 1
ATOM 2807 C C . PHE A 1 346 ? 17.016 3.174 -9.599 1.00 93.38 346 PHE A C 1
ATOM 2809 O O . PHE A 1 346 ? 18.112 2.617 -9.659 1.00 93.38 346 PHE A O 1
ATOM 2816 N N . LEU A 1 347 ? 16.136 3.095 -10.595 1.00 94.69 347 LEU A N 1
ATOM 2817 C CA . LEU A 1 347 ? 16.463 2.480 -11.872 1.00 94.69 347 LEU A CA 1
ATOM 2818 C C . LEU A 1 347 ? 17.254 3.457 -12.763 1.00 94.69 347 LEU A C 1
ATOM 2820 O O . LEU A 1 347 ? 17.042 4.673 -12.674 1.00 94.69 347 LEU A O 1
ATOM 2824 N N . PRO A 1 348 ? 18.128 2.939 -13.650 1.00 93.38 348 PRO A N 1
ATOM 2825 C CA . PRO A 1 348 ? 18.811 3.748 -14.656 1.00 93.38 348 PRO A CA 1
ATOM 2826 C C . PRO A 1 348 ? 17.851 4.626 -15.473 1.00 93.38 348 PRO A C 1
ATOM 2828 O O . PRO A 1 348 ? 16.695 4.273 -15.689 1.00 93.38 348 PRO A O 1
ATOM 2831 N N . LYS A 1 349 ? 18.330 5.777 -15.950 1.00 91.75 349 LYS A N 1
ATOM 2832 C CA . LYS A 1 349 ? 17.528 6.729 -16.743 1.00 91.75 349 LYS A CA 1
ATOM 2833 C C . LYS A 1 349 ? 17.792 6.629 -18.250 1.00 91.75 349 LYS A C 1
ATOM 2835 O O . LYS A 1 349 ? 17.582 7.593 -18.977 1.00 91.75 349 LYS A O 1
ATOM 2840 N N . ASP A 1 350 ? 18.284 5.484 -18.722 1.00 94.31 350 ASP A N 1
ATOM 2841 C CA . ASP A 1 350 ? 18.416 5.225 -20.156 1.00 94.31 350 ASP A CA 1
ATOM 2842 C C . ASP A 1 350 ? 17.038 5.066 -20.822 1.00 94.31 350 ASP A C 1
ATOM 2844 O O . ASP A 1 350 ? 16.045 4.748 -20.165 1.00 94.31 350 ASP A O 1
ATOM 2848 N N . GLU A 1 351 ? 16.983 5.285 -22.137 1.00 94.75 351 GLU A N 1
ATOM 2849 C CA . GLU A 1 351 ? 15.741 5.301 -22.922 1.00 94.75 351 GLU A CA 1
ATOM 2850 C C . GLU A 1 351 ? 14.891 4.039 -22.720 1.00 94.75 351 GLU A C 1
ATOM 2852 O O . GLU A 1 351 ? 13.680 4.130 -22.506 1.00 94.75 351 GLU A O 1
ATOM 2857 N N . LYS A 1 352 ? 15.533 2.866 -22.706 1.00 95.75 352 LYS A N 1
ATOM 2858 C CA . LYS A 1 352 ? 14.861 1.579 -22.519 1.00 95.75 352 LYS A CA 1
ATOM 2859 C C . LYS A 1 352 ? 14.229 1.491 -21.130 1.00 95.75 352 LYS A C 1
ATOM 2861 O O . LYS A 1 352 ? 13.053 1.146 -21.006 1.00 95.75 352 LYS A O 1
ATOM 2866 N N . THR A 1 353 ? 14.968 1.858 -20.086 1.00 96.50 353 THR A N 1
ATOM 2867 C CA . THR A 1 353 ? 14.450 1.844 -18.711 1.00 96.50 353 THR A CA 1
ATOM 2868 C C . THR A 1 353 ? 13.342 2.869 -18.485 1.00 96.50 353 THR A C 1
ATOM 2870 O O . THR A 1 353 ? 12.341 2.559 -17.831 1.00 96.50 353 THR A O 1
ATOM 2873 N N . VAL A 1 354 ? 13.458 4.065 -19.065 1.00 96.56 354 VAL A N 1
ATOM 2874 C CA . VAL A 1 354 ? 12.401 5.086 -19.019 1.00 96.56 354 VAL A CA 1
ATOM 2875 C C . VAL A 1 354 ? 11.136 4.579 -19.711 1.00 96.56 354 VAL A C 1
ATOM 2877 O O . VAL A 1 354 ? 10.045 4.683 -19.146 1.00 96.56 354 VAL A O 1
ATOM 2880 N N . GLN A 1 355 ? 11.257 3.984 -20.899 1.00 96.31 355 GLN A N 1
ATOM 2881 C CA . GLN A 1 355 ? 10.104 3.452 -21.623 1.00 96.31 355 GLN A CA 1
ATOM 2882 C C . GLN A 1 355 ? 9.439 2.293 -20.869 1.00 96.31 355 GLN A C 1
ATOM 2884 O O . GLN A 1 355 ? 8.210 2.261 -20.758 1.00 96.31 355 GLN A O 1
ATOM 2889 N N . TRP A 1 356 ? 10.229 1.399 -20.267 1.00 96.81 356 TRP A N 1
ATOM 2890 C CA . TRP A 1 356 ? 9.710 0.352 -19.388 1.00 96.81 356 TRP A CA 1
ATOM 2891 C C . TRP A 1 356 ? 8.947 0.939 -18.190 1.00 96.81 356 TRP A C 1
ATOM 2893 O O . TRP A 1 356 ? 7.818 0.524 -17.927 1.00 96.81 356 TRP A O 1
ATOM 2903 N N . CYS A 1 357 ? 9.490 1.959 -17.510 1.00 97.25 357 CYS A N 1
ATOM 2904 C CA . CYS A 1 357 ? 8.801 2.625 -16.396 1.00 97.25 357 CYS A CA 1
ATOM 2905 C C . CYS A 1 357 ? 7.442 3.193 -16.832 1.00 97.25 357 CYS A C 1
ATOM 2907 O O . CYS A 1 357 ? 6.433 2.982 -16.158 1.00 97.25 357 CYS A O 1
ATOM 2909 N N . ARG A 1 358 ? 7.389 3.874 -17.983 1.00 97.31 358 ARG A N 1
ATOM 2910 C CA . ARG A 1 358 ? 6.149 4.457 -18.525 1.00 97.31 358 ARG A CA 1
ATOM 2911 C C . ARG A 1 358 ? 5.105 3.386 -18.851 1.00 97.31 358 ARG A C 1
ATOM 2913 O O . ARG A 1 358 ? 3.943 3.543 -18.474 1.00 97.31 358 ARG A O 1
ATOM 2920 N N . ASN A 1 359 ? 5.514 2.286 -19.487 1.00 96.69 359 ASN A N 1
ATOM 2921 C CA . ASN A 1 359 ? 4.646 1.134 -19.764 1.00 96.69 359 ASN A CA 1
ATOM 2922 C C . ASN A 1 359 ? 4.111 0.509 -18.466 1.00 96.69 359 ASN A C 1
ATOM 2924 O O . ASN A 1 359 ? 2.927 0.188 -18.354 1.00 96.69 359 ASN A O 1
ATOM 2928 N N . THR A 1 360 ? 4.970 0.384 -17.460 1.00 97.00 360 THR A N 1
ATOM 2929 C CA . THR A 1 360 ? 4.632 -0.154 -16.142 1.00 97.00 360 THR A CA 1
ATOM 2930 C C . THR A 1 360 ? 3.624 0.720 -15.398 1.00 97.00 360 THR A C 1
ATOM 2932 O O . THR A 1 360 ? 2.624 0.206 -14.894 1.00 97.00 360 THR A O 1
ATOM 2935 N N . PHE A 1 361 ? 3.800 2.042 -15.383 1.00 97.62 361 PHE A N 1
ATOM 2936 C CA . PHE A 1 361 ? 2.813 2.938 -14.780 1.00 97.62 361 PHE A CA 1
ATOM 2937 C C . PHE A 1 361 ? 1.481 2.944 -15.543 1.00 97.62 361 PHE A C 1
ATOM 2939 O O . PHE A 1 361 ? 0.421 2.919 -14.916 1.00 97.62 361 PHE A O 1
ATOM 2946 N N . ALA A 1 362 ? 1.508 2.889 -16.879 1.00 97.31 362 ALA A N 1
ATOM 2947 C CA . ALA A 1 362 ? 0.300 2.725 -17.690 1.00 97.31 362 ALA A CA 1
ATOM 2948 C C . ALA A 1 362 ? -0.449 1.419 -17.356 1.00 97.31 362 ALA A C 1
ATOM 2950 O O . ALA A 1 362 ? -1.677 1.427 -17.231 1.00 97.31 362 ALA A O 1
ATOM 2951 N N . LYS A 1 363 ? 0.282 0.310 -17.157 1.00 96.56 363 LYS A N 1
ATOM 2952 C CA . LYS A 1 363 ? -0.250 -1.000 -16.737 1.00 96.56 363 LYS A CA 1
ATOM 2953 C C . LYS A 1 363 ? -0.933 -0.913 -15.365 1.00 96.56 363 LYS A C 1
ATOM 2955 O O . LYS A 1 363 ? -2.050 -1.403 -15.213 1.00 96.56 363 LYS A O 1
ATOM 2960 N N . ILE A 1 364 ? -0.304 -0.250 -14.391 1.00 97.38 364 ILE A N 1
ATOM 2961 C CA . ILE A 1 364 ? -0.858 -0.051 -13.039 1.00 97.38 364 ILE A CA 1
ATOM 2962 C C . ILE A 1 364 ? -2.129 0.805 -13.073 1.00 97.38 364 ILE A C 1
ATOM 2964 O O . ILE A 1 364 ? -3.147 0.411 -12.499 1.00 97.38 364 ILE A O 1
ATOM 2968 N N . GLU A 1 365 ? -2.106 1.943 -13.774 1.00 96.81 365 GLU A N 1
ATOM 2969 C CA . GLU A 1 365 ? -3.291 2.803 -13.879 1.00 96.81 365 GLU A CA 1
ATOM 2970 C C . GLU A 1 365 ? -4.439 2.101 -14.597 1.00 96.81 365 GLU A C 1
ATOM 2972 O O . GLU A 1 365 ? -5.586 2.200 -14.168 1.00 96.81 365 GLU A O 1
ATOM 2977 N N . SER A 1 366 ? -4.135 1.314 -15.630 1.00 95.38 366 SER A N 1
ATOM 2978 C CA . SER A 1 366 ? -5.133 0.500 -16.331 1.00 95.38 366 SER A CA 1
ATOM 2979 C C . SER A 1 366 ? -5.722 -0.608 -15.453 1.00 95.38 366 SER A C 1
ATOM 2981 O O . SER A 1 366 ? -6.875 -0.987 -15.646 1.00 95.38 366 SER A O 1
ATOM 2983 N N . ALA A 1 367 ? -4.973 -1.097 -14.458 1.00 95.50 367 ALA A N 1
ATOM 2984 C CA . ALA A 1 367 ? -5.469 -2.037 -13.452 1.00 95.50 367 ALA A CA 1
ATOM 2985 C C . ALA A 1 367 ? -6.351 -1.368 -12.376 1.00 95.50 367 ALA A C 1
ATOM 2987 O O . ALA A 1 367 ? -6.962 -2.069 -11.567 1.00 95.50 367 ALA A O 1
ATOM 2988 N N . GLY A 1 368 ? -6.448 -0.034 -12.374 1.00 94.38 368 GLY A N 1
ATOM 2989 C CA . GLY A 1 368 ? -7.365 0.721 -11.523 1.00 94.38 368 GLY A CA 1
ATOM 2990 C C . GLY A 1 368 ? -6.731 1.480 -10.366 1.00 94.38 368 GLY A C 1
ATOM 2991 O O . GLY A 1 368 ? -7.478 1.953 -9.515 1.00 94.38 368 GLY A O 1
ATOM 2992 N N . TYR A 1 369 ? -5.405 1.607 -10.304 1.00 96.00 369 TYR A N 1
ATOM 2993 C CA . TYR A 1 369 ? -4.747 2.490 -9.339 1.00 96.00 369 TYR A CA 1
ATOM 2994 C C . TYR A 1 369 ? -4.234 3.742 -10.051 1.00 96.00 369 TYR A C 1
ATOM 2996 O O . TYR A 1 369 ? -3.230 3.680 -10.756 1.00 96.00 369 TYR A O 1
ATOM 3004 N N . ILE A 1 370 ? -4.916 4.875 -9.899 1.00 94.81 370 ILE A N 1
ATOM 3005 C CA . ILE A 1 370 ? -4.589 6.107 -10.620 1.00 94.81 370 ILE A CA 1
ATOM 3006 C C . ILE A 1 370 ? -3.618 6.952 -9.797 1.00 94.81 370 ILE A C 1
ATOM 3008 O O . ILE A 1 370 ? -3.912 7.357 -8.676 1.00 94.81 370 ILE A O 1
ATOM 3012 N N . TYR A 1 371 ? -2.463 7.274 -10.378 1.00 92.19 371 TYR A N 1
ATOM 3013 C CA . TYR A 1 371 ? -1.550 8.244 -9.785 1.00 92.19 371 TYR A CA 1
ATOM 3014 C C . TYR A 1 371 ? -2.050 9.672 -10.018 1.00 92.19 371 TYR A C 1
ATOM 3016 O O . TYR A 1 371 ? -2.640 9.985 -11.060 1.00 92.19 371 TYR A O 1
ATOM 3024 N N . SER A 1 372 ? -1.775 10.572 -9.071 1.00 87.81 372 SER A N 1
ATOM 3025 C CA . SER A 1 372 ? -2.106 11.987 -9.254 1.00 87.81 372 SER A CA 1
ATOM 3026 C C . SER A 1 372 ? -1.338 12.605 -10.411 1.00 87.81 372 SER A C 1
ATOM 3028 O O . SER A 1 372 ? -0.227 12.185 -10.748 1.00 87.81 372 SER A O 1
ATOM 3030 N N . SER A 1 373 ? -1.919 13.657 -10.987 1.00 87.75 373 SER A N 1
ATOM 3031 C CA . SER A 1 373 ? -1.252 14.493 -11.988 1.00 87.75 373 SER A CA 1
ATOM 3032 C C . SER A 1 373 ? 0.089 15.022 -11.472 1.00 87.75 373 SER A C 1
ATOM 3034 O O . SER A 1 373 ? 1.079 14.977 -12.197 1.00 87.75 373 SER A O 1
ATOM 3036 N N . THR A 1 374 ? 0.152 15.437 -10.203 1.00 85.25 374 THR A N 1
ATOM 3037 C CA . THR A 1 374 ? 1.383 15.909 -9.556 1.00 85.25 374 THR A CA 1
ATOM 3038 C C . THR A 1 374 ? 2.482 14.853 -9.567 1.00 85.25 374 THR A C 1
ATOM 3040 O O . THR A 1 374 ? 3.582 15.136 -10.039 1.00 85.25 374 THR A O 1
ATOM 3043 N N . LEU A 1 375 ? 2.198 13.633 -9.094 1.00 86.75 375 LEU A N 1
ATOM 3044 C CA . LEU A 1 375 ? 3.199 12.563 -9.079 1.00 86.75 375 LEU A CA 1
ATOM 3045 C C . LEU A 1 375 ? 3.641 12.224 -10.505 1.00 86.75 375 LEU A C 1
ATOM 3047 O O . LEU A 1 375 ? 4.837 12.171 -10.781 1.00 86.75 375 LEU A O 1
ATOM 3051 N N . ARG A 1 376 ? 2.684 12.043 -11.424 1.00 92.12 376 ARG A N 1
ATOM 3052 C CA . ARG A 1 376 ? 2.972 11.694 -12.819 1.00 92.12 376 ARG A CA 1
ATOM 3053 C C . ARG A 1 376 ? 3.892 12.711 -13.480 1.00 92.12 376 ARG A C 1
ATOM 3055 O O . ARG A 1 376 ? 4.922 12.334 -14.029 1.00 92.12 376 ARG A O 1
ATOM 3062 N N . ASN A 1 377 ? 3.553 13.993 -13.394 1.00 92.31 377 ASN A N 1
ATOM 3063 C CA . ASN A 1 377 ? 4.326 15.050 -14.040 1.00 92.31 377 ASN A CA 1
ATOM 3064 C C . ASN A 1 377 ? 5.719 15.213 -13.420 1.00 92.31 377 ASN A C 1
ATOM 3066 O O . ASN A 1 377 ? 6.667 15.499 -14.144 1.00 92.31 377 ASN A O 1
ATOM 3070 N N . ARG A 1 378 ? 5.876 14.965 -12.114 1.00 86.06 378 ARG A N 1
ATOM 3071 C CA . ARG A 1 378 ? 7.197 14.940 -11.465 1.00 86.06 378 ARG A CA 1
ATOM 3072 C C . ARG A 1 378 ? 8.045 13.758 -11.932 1.00 86.06 378 ARG A C 1
ATOM 3074 O O . ARG A 1 378 ? 9.216 13.942 -12.244 1.00 86.06 378 ARG A O 1
ATOM 3081 N N . MET A 1 379 ? 7.452 12.570 -12.045 1.00 90.88 379 MET A N 1
ATOM 3082 C CA . MET A 1 379 ? 8.136 11.397 -12.600 1.00 90.88 379 MET A CA 1
ATOM 3083 C C . MET A 1 379 ? 8.573 11.642 -14.049 1.00 90.88 379 MET A C 1
ATOM 3085 O O . MET A 1 379 ? 9.730 11.406 -14.383 1.00 90.88 379 MET A O 1
ATOM 3089 N N . LEU A 1 380 ? 7.690 12.185 -14.893 1.00 93.81 380 LEU A N 1
ATOM 3090 C CA . LEU A 1 380 ? 8.020 12.542 -16.278 1.00 93.81 380 LEU A CA 1
ATOM 3091 C C . LEU A 1 380 ? 9.147 13.582 -16.347 1.00 93.81 380 LEU A C 1
ATOM 3093 O O . LEU A 1 380 ? 10.094 13.391 -17.108 1.00 93.81 380 LEU A O 1
ATOM 3097 N N . ALA A 1 381 ? 9.102 14.615 -15.503 1.00 92.69 381 ALA A N 1
ATOM 3098 C CA . ALA A 1 381 ? 10.170 15.608 -15.416 1.00 92.69 381 ALA A CA 1
ATOM 3099 C C . ALA A 1 381 ? 11.516 14.976 -15.019 1.00 92.69 381 ALA A C 1
ATOM 3101 O O . ALA A 1 381 ? 12.537 15.306 -15.618 1.00 92.69 381 ALA A O 1
ATOM 3102 N N . SER A 1 382 ? 11.520 14.007 -14.092 1.00 87.81 382 SER A N 1
ATOM 3103 C CA . SER A 1 382 ? 12.733 13.254 -13.717 1.00 87.81 382 SER A CA 1
ATOM 3104 C C . SER A 1 382 ? 13.316 12.414 -14.863 1.00 87.81 382 SER A C 1
ATOM 3106 O O . SER A 1 382 ? 14.474 12.012 -14.817 1.00 87.81 382 SER A O 1
ATOM 3108 N N . TYR A 1 383 ? 12.524 12.158 -15.907 1.00 92.19 383 TYR A N 1
ATOM 3109 C CA . TYR A 1 383 ? 12.950 11.486 -17.135 1.00 92.19 383 TYR A CA 1
ATOM 3110 C C . TYR A 1 383 ? 13.310 12.469 -18.261 1.00 92.19 383 TYR A C 1
ATOM 3112 O O . TYR A 1 383 ? 13.546 12.043 -19.388 1.00 92.19 383 TYR A O 1
ATOM 3120 N N . GLY A 1 384 ? 13.313 13.780 -17.991 1.00 91.75 384 GLY A N 1
ATOM 3121 C CA . GLY A 1 384 ? 13.521 14.815 -19.008 1.00 91.75 384 GLY A CA 1
ATOM 3122 C C . GLY A 1 384 ? 12.342 14.981 -19.975 1.00 91.75 384 GLY A C 1
ATOM 3123 O O . GLY A 1 384 ? 12.515 15.519 -21.067 1.00 91.75 384 GLY A O 1
ATOM 3124 N N . LEU A 1 385 ? 11.148 14.511 -19.599 1.00 94.25 385 LEU A N 1
ATOM 3125 C CA . LEU A 1 385 ? 9.930 14.592 -20.405 1.00 94.25 385 LEU A CA 1
ATOM 3126 C C . LEU A 1 385 ? 9.015 15.725 -19.920 1.00 94.25 385 LEU A C 1
ATOM 3128 O O . LEU A 1 385 ? 9.017 16.104 -18.749 1.00 94.25 385 LEU A O 1
ATOM 3132 N N . GLY A 1 386 ? 8.204 16.257 -20.837 1.00 93.31 386 GLY A N 1
ATOM 3133 C CA . GLY A 1 386 ? 7.183 17.254 -20.515 1.00 93.31 386 GLY A CA 1
ATOM 3134 C C . GLY A 1 386 ? 5.994 16.674 -19.731 1.00 93.31 386 GLY A C 1
ATOM 3135 O O . GLY A 1 386 ? 5.809 15.453 -19.698 1.00 93.31 386 GLY A O 1
ATOM 3136 N N . PRO A 1 387 ? 5.166 17.539 -19.117 1.00 93.38 387 PRO A N 1
ATOM 3137 C CA . PRO A 1 387 ? 3.949 17.114 -18.432 1.00 93.38 387 PRO A CA 1
ATOM 3138 C C . PRO A 1 387 ? 2.969 16.437 -19.401 1.00 93.38 387 PRO A C 1
ATOM 3140 O O . PRO A 1 387 ? 2.884 16.807 -20.573 1.00 93.38 387 PRO A O 1
ATOM 3143 N N . SER A 1 388 ? 2.218 15.453 -18.904 1.00 93.25 388 SER A N 1
ATOM 3144 C CA . SER A 1 388 ? 1.253 14.680 -19.692 1.00 93.25 388 SER A CA 1
ATOM 3145 C C . SER A 1 388 ? 0.150 14.092 -18.810 1.00 93.25 388 SER A C 1
ATOM 3147 O O . SER A 1 388 ? 0.392 13.672 -17.677 1.00 93.25 388 SER A O 1
ATOM 3149 N N . ASP A 1 389 ? -1.064 13.982 -19.349 1.00 90.44 389 ASP A N 1
ATOM 3150 C CA . ASP A 1 389 ? -2.195 13.332 -18.673 1.00 90.44 389 ASP A CA 1
ATOM 3151 C C . ASP A 1 389 ? -2.128 11.796 -18.740 1.00 90.44 389 ASP A C 1
ATOM 3153 O O . ASP A 1 389 ? -2.789 11.093 -17.961 1.00 90.44 389 ASP A O 1
ATOM 3157 N N . TRP A 1 390 ? -1.273 11.262 -19.613 1.00 95.69 390 TRP A N 1
ATOM 3158 C CA . TRP A 1 390 ? -1.003 9.836 -19.764 1.00 95.69 390 TRP A CA 1
ATOM 3159 C C . TRP A 1 390 ? 0.493 9.525 -19.783 1.00 95.69 390 TRP A C 1
ATOM 3161 O O . TRP A 1 390 ? 1.324 10.360 -20.136 1.00 95.69 390 TRP A O 1
ATOM 3171 N N . TRP A 1 391 ? 0.847 8.301 -19.392 1.00 96.31 391 TRP A N 1
ATOM 3172 C CA . TRP A 1 391 ? 2.243 7.875 -19.320 1.00 96.31 391 TRP A CA 1
ATOM 3173 C C . TRP A 1 391 ? 2.869 7.680 -20.699 1.00 96.31 391 TRP A C 1
ATOM 3175 O O . TRP A 1 391 ? 4.045 7.994 -20.868 1.00 96.31 391 TRP A O 1
ATOM 3185 N N . LEU A 1 392 ? 2.107 7.204 -21.685 1.00 96.44 392 LEU A N 1
ATOM 3186 C CA . LEU A 1 392 ? 2.592 6.915 -23.039 1.00 96.44 392 LEU A CA 1
ATOM 3187 C C . LEU A 1 392 ? 2.316 8.072 -24.015 1.00 96.44 392 LEU A C 1
ATOM 3189 O O . LEU A 1 392 ? 1.379 8.840 -23.787 1.00 96.44 392 LEU A O 1
ATOM 3193 N N . PRO A 1 393 ? 3.121 8.231 -25.085 1.00 93.38 393 PRO A N 1
ATOM 3194 C CA . PRO A 1 393 ? 2.913 9.284 -26.077 1.00 93.38 393 PRO A CA 1
ATOM 3195 C C . PRO A 1 393 ? 1.540 9.164 -26.746 1.00 93.38 393 PRO A C 1
ATOM 3197 O O . PRO A 1 393 ? 1.036 8.060 -26.932 1.00 93.38 393 PRO A O 1
ATOM 3200 N N . ASN A 1 394 ? 0.950 10.295 -27.147 1.00 90.62 394 ASN A N 1
ATOM 3201 C CA . ASN A 1 394 ? -0.320 10.341 -27.889 1.00 90.62 394 ASN A CA 1
ATOM 3202 C C . ASN A 1 394 ? -1.481 9.579 -27.213 1.00 90.62 394 ASN A C 1
ATOM 3204 O O . ASN A 1 394 ? -2.372 9.074 -27.894 1.00 90.62 394 ASN A O 1
ATOM 3208 N N . ASP A 1 395 ? -1.454 9.469 -25.881 1.00 90.50 395 ASP A N 1
ATOM 3209 C CA . ASP A 1 395 ? -2.391 8.677 -25.080 1.00 90.50 395 ASP A CA 1
ATOM 3210 C C . ASP A 1 395 ? -2.516 7.196 -25.489 1.00 90.50 395 ASP A C 1
ATOM 3212 O O . ASP A 1 395 ? -3.571 6.573 -25.305 1.00 90.50 395 ASP A O 1
ATOM 3216 N N . GLU A 1 396 ? -1.451 6.617 -26.047 1.00 94.75 396 GLU A N 1
ATOM 3217 C CA . GLU A 1 396 ? -1.443 5.229 -26.502 1.00 94.75 396 GLU A CA 1
ATOM 3218 C C . GLU A 1 396 ? -1.875 4.265 -25.387 1.00 94.75 396 GLU A C 1
ATOM 3220 O O . GLU A 1 396 ? -1.395 4.327 -24.254 1.00 94.75 396 GLU A O 1
ATOM 3225 N N . GLY A 1 397 ? -2.816 3.371 -25.700 1.00 92.00 397 GLY A N 1
ATOM 3226 C CA . GLY A 1 397 ? -3.286 2.347 -24.767 1.00 92.00 397 GLY A CA 1
ATOM 3227 C C . GLY A 1 397 ? -4.084 2.866 -23.564 1.00 92.00 397 GLY A C 1
ATOM 3228 O O . GLY A 1 397 ? -4.437 2.061 -22.707 1.00 92.00 397 GLY A O 1
ATOM 3229 N N . CYS A 1 398 ? -4.402 4.165 -23.473 1.00 94.31 398 CYS A N 1
ATOM 3230 C CA . CYS A 1 398 ? -5.175 4.715 -22.357 1.00 94.31 398 CYS A CA 1
ATOM 3231 C C . CYS A 1 398 ? -6.649 4.259 -22.405 1.00 94.31 398 CYS A C 1
ATOM 3233 O O . CYS A 1 398 ? -7.377 4.646 -23.331 1.00 94.31 398 CYS A O 1
ATOM 3235 N N . PRO A 1 399 ? -7.153 3.493 -21.414 1.00 93.62 399 PRO A N 1
ATOM 3236 C CA . PRO A 1 399 ? -8.549 3.068 -21.418 1.00 93.62 399 PRO A CA 1
ATOM 3237 C C . PRO A 1 399 ? -9.506 4.262 -21.281 1.00 93.62 399 PRO A C 1
ATOM 3239 O O . PRO A 1 399 ? -9.301 5.154 -20.454 1.00 93.62 399 PRO A O 1
ATOM 3242 N N . ARG A 1 400 ? -10.614 4.256 -22.038 1.00 92.50 400 ARG A N 1
ATOM 3243 C CA . ARG A 1 400 ? -11.623 5.340 -22.024 1.00 92.50 400 ARG A CA 1
ATOM 3244 C C . ARG A 1 400 ? -12.147 5.653 -20.623 1.00 92.50 400 ARG A C 1
ATOM 3246 O O . ARG A 1 400 ? -12.336 6.820 -20.276 1.00 92.50 400 ARG A O 1
ATOM 3253 N N . ILE A 1 401 ? -12.365 4.617 -19.816 1.00 93.81 401 ILE A N 1
ATOM 3254 C CA . ILE A 1 401 ? -12.817 4.773 -18.434 1.00 93.81 401 ILE A CA 1
ATOM 3255 C C . ILE A 1 401 ? -11.761 5.464 -17.564 1.00 93.81 401 ILE A C 1
ATOM 3257 O O . ILE A 1 401 ? -12.118 6.362 -16.813 1.00 93.81 401 ILE A O 1
ATOM 3261 N N . ILE A 1 402 ? -10.470 5.147 -17.721 1.00 94.25 402 ILE A N 1
ATOM 3262 C CA . ILE A 1 402 ? -9.382 5.803 -16.976 1.00 94.25 402 ILE A CA 1
ATOM 3263 C C . ILE A 1 402 ? -9.306 7.289 -17.326 1.00 94.25 402 ILE A C 1
ATOM 3265 O O . ILE A 1 402 ? -9.230 8.128 -16.430 1.00 94.25 402 ILE A O 1
ATOM 3269 N N . ARG A 1 403 ? -9.417 7.634 -18.615 1.00 92.62 403 ARG A N 1
ATOM 3270 C CA . ARG A 1 403 ? -9.513 9.036 -19.051 1.00 92.62 403 ARG A CA 1
ATOM 3271 C C . ARG A 1 403 ? -10.711 9.746 -18.415 1.00 92.62 403 ARG A C 1
ATOM 3273 O O . ARG A 1 403 ? -10.576 10.856 -17.918 1.00 92.62 403 ARG A O 1
ATOM 3280 N N . SER A 1 404 ? -11.866 9.082 -18.383 1.00 92.31 404 SER A N 1
ATOM 3281 C CA . SER A 1 404 ? -13.082 9.630 -17.768 1.00 92.31 404 SER A CA 1
ATOM 3282 C C . SER A 1 404 ? -12.914 9.864 -16.264 1.00 92.31 404 SER A C 1
ATOM 3284 O O . SER A 1 404 ? -13.354 10.893 -15.762 1.00 92.31 404 SER A O 1
ATOM 3286 N N . ILE A 1 405 ? -12.249 8.946 -15.551 1.00 91.88 405 ILE A N 1
ATOM 3287 C CA . ILE A 1 405 ? -11.949 9.105 -14.122 1.00 91.88 405 ILE A CA 1
ATOM 3288 C C . ILE A 1 405 ? -11.031 10.309 -13.900 1.00 91.88 405 ILE A C 1
ATOM 3290 O O . ILE A 1 405 ? -11.311 11.138 -13.040 1.00 91.88 405 ILE A O 1
ATOM 3294 N N . LYS A 1 406 ? -9.960 10.439 -14.687 1.00 90.62 406 LYS A N 1
ATOM 3295 C CA . LYS A 1 406 ? -9.029 11.568 -14.569 1.00 90.62 406 LYS A CA 1
ATOM 3296 C C . LYS A 1 406 ? -9.720 12.905 -14.800 1.00 90.62 406 LYS A C 1
ATOM 3298 O O . LYS A 1 406 ? -9.545 13.806 -13.988 1.00 90.62 406 LYS A O 1
ATOM 3303 N N . ASN A 1 407 ? -10.544 13.007 -15.843 1.00 89.25 407 ASN A N 1
ATOM 3304 C CA . ASN A 1 407 ? -11.331 14.211 -16.111 1.00 89.25 407 ASN A CA 1
ATOM 3305 C C . ASN A 1 407 ? -12.259 14.541 -14.937 1.00 89.25 407 ASN A C 1
ATOM 3307 O O . ASN A 1 407 ? -12.286 15.681 -14.494 1.00 89.25 407 ASN A O 1
ATOM 3311 N N . PHE A 1 408 ? -12.937 13.536 -14.375 1.00 87.75 408 PHE A N 1
ATOM 3312 C CA . PHE A 1 408 ? -13.774 13.710 -13.186 1.00 87.75 408 PHE A CA 1
ATOM 3313 C C . PHE A 1 408 ? -12.980 14.240 -11.978 1.00 87.75 408 PHE A C 1
ATOM 3315 O O . PHE A 1 408 ? -13.456 15.127 -11.274 1.00 87.75 408 PHE A O 1
ATOM 3322 N N . ILE A 1 409 ? -11.762 13.744 -11.737 1.00 85.00 409 ILE A N 1
ATOM 3323 C CA . ILE A 1 409 ? -10.908 14.245 -10.647 1.00 85.00 409 ILE A CA 1
ATOM 3324 C C . ILE A 1 409 ? -10.424 15.670 -10.912 1.00 85.00 409 ILE A C 1
ATOM 3326 O O . ILE A 1 409 ? -10.417 16.487 -9.990 1.00 85.00 409 ILE A O 1
ATOM 3330 N N . VAL A 1 410 ? -10.065 16.000 -12.155 1.00 82.94 410 VAL A N 1
ATOM 3331 C CA . VAL A 1 410 ? -9.729 17.377 -12.541 1.00 82.94 410 VAL A CA 1
ATOM 3332 C C . VAL A 1 410 ? -10.930 18.284 -12.290 1.00 82.94 410 VAL A C 1
ATOM 3334 O O . VAL A 1 410 ? -10.808 19.220 -11.515 1.00 82.94 410 VAL A O 1
ATOM 3337 N N . GLU A 1 411 ? -12.115 17.957 -12.807 1.00 80.88 411 GLU A N 1
ATOM 3338 C CA . GLU A 1 411 ? -13.348 18.717 -12.560 1.00 80.88 411 GLU A CA 1
ATOM 3339 C C . GLU A 1 411 ? -13.614 18.905 -11.059 1.00 80.88 411 GLU A C 1
ATOM 3341 O O . GLU A 1 411 ? -13.840 20.026 -10.605 1.00 80.88 411 GLU A O 1
ATOM 3346 N N . ARG A 1 412 ? -13.487 17.842 -10.256 1.00 75.06 412 ARG A N 1
ATOM 3347 C CA . ARG A 1 412 ? -13.674 17.898 -8.798 1.00 75.06 412 ARG A CA 1
ATOM 3348 C C . ARG A 1 412 ? -12.646 18.787 -8.085 1.00 75.06 412 ARG A C 1
ATOM 3350 O O . ARG A 1 412 ? -12.949 19.323 -7.020 1.00 75.06 412 ARG A O 1
ATOM 3357 N N . THR A 1 413 ? -11.446 18.949 -8.642 1.00 68.25 413 THR A N 1
ATOM 3358 C CA . THR A 1 413 ? -10.350 19.727 -8.036 1.00 68.25 413 THR A CA 1
ATOM 3359 C C . THR A 1 413 ? -10.197 21.141 -8.609 1.00 68.25 413 THR A C 1
ATOM 3361 O O . THR A 1 413 ? -9.666 22.003 -7.909 1.00 68.25 413 THR A O 1
ATOM 3364 N N . THR A 1 414 ? -10.682 21.410 -9.829 1.00 65.06 414 THR A N 1
ATOM 3365 C CA . THR A 1 414 ? -10.494 22.682 -10.553 1.00 65.06 414 THR A CA 1
ATOM 3366 C C . THR A 1 414 ? -11.781 23.463 -10.839 1.00 65.06 414 THR A C 1
ATOM 3368 O O . THR A 1 414 ? -11.687 24.644 -11.175 1.00 65.06 414 THR A O 1
ATOM 3371 N N . ALA A 1 415 ? -12.974 22.855 -10.780 1.00 44.09 415 ALA A N 1
ATOM 3372 C CA . ALA A 1 415 ? -14.200 23.521 -11.235 1.00 44.09 415 ALA A CA 1
ATOM 3373 C C . ALA A 1 415 ? -14.701 24.632 -10.277 1.00 44.09 415 ALA A C 1
ATOM 3375 O O . ALA A 1 415 ? -14.699 24.449 -9.055 1.00 44.09 415 ALA A O 1
ATOM 3376 N N . PRO A 1 416 ? -15.201 25.772 -10.807 1.00 43.84 416 PRO A N 1
ATOM 3377 C CA . PRO A 1 416 ? -15.929 26.772 -10.032 1.00 43.84 416 PRO A CA 1
ATOM 3378 C C . PRO A 1 416 ? -17.352 26.298 -9.681 1.00 43.84 416 PRO A C 1
ATOM 3380 O O . PRO A 1 416 ? -18.080 25.819 -10.542 1.00 43.84 416 PRO A O 1
ATOM 3383 N N . LYS A 1 417 ? -17.730 26.512 -8.415 1.00 47.94 417 LYS A N 1
ATOM 3384 C CA . LYS A 1 417 ? -19.062 26.457 -7.767 1.00 47.94 417 LYS A CA 1
ATOM 3385 C C . LYS A 1 417 ? -20.291 26.254 -8.693 1.00 47.94 417 LYS A C 1
ATOM 3387 O O . LYS A 1 417 ? -20.925 27.230 -9.089 1.00 47.94 417 LYS A O 1
ATOM 3392 N N . ASP A 1 418 ? -20.698 25.007 -8.926 1.00 44.56 418 ASP A N 1
ATOM 3393 C CA . ASP A 1 418 ? -22.065 24.615 -9.317 1.00 44.56 418 ASP A CA 1
ATOM 3394 C C . ASP A 1 418 ? -22.704 23.710 -8.236 1.00 44.56 418 ASP A C 1
ATOM 3396 O O . ASP A 1 418 ? -22.031 23.313 -7.288 1.00 44.56 418 ASP A O 1
ATOM 3400 N N . GLN A 1 419 ? -24.004 23.398 -8.326 1.00 42.44 419 GLN A N 1
ATOM 3401 C CA . GLN A 1 419 ? -24.720 22.620 -7.293 1.00 42.44 419 GLN A CA 1
ATOM 3402 C C . GLN A 1 419 ? -24.134 21.203 -7.104 1.00 42.44 419 GLN A C 1
ATOM 3404 O O . GLN A 1 419 ? -24.112 20.683 -5.993 1.00 42.44 419 GLN A O 1
ATOM 3409 N N . THR A 1 420 ? -23.591 20.605 -8.169 1.00 42.66 420 THR A N 1
ATOM 3410 C CA . THR A 1 420 ? -22.886 19.311 -8.129 1.00 42.66 420 THR A CA 1
ATOM 3411 C C . THR A 1 420 ? -21.533 19.430 -7.414 1.00 42.66 420 THR A C 1
ATOM 3413 O O . THR A 1 420 ? -21.145 18.556 -6.642 1.00 42.66 420 THR A O 1
ATOM 3416 N N . SER A 1 421 ? -20.821 20.539 -7.632 1.00 43.38 421 SER A N 1
ATOM 3417 C CA . SER A 1 421 ? -19.618 20.940 -6.899 1.00 43.38 421 SER A CA 1
ATOM 3418 C C . SER A 1 421 ? -19.930 21.303 -5.444 1.00 43.38 421 SER A C 1
ATOM 3420 O O . SER A 1 421 ? -19.086 21.080 -4.582 1.00 43.38 421 SER A O 1
ATOM 3422 N N . GLU A 1 422 ? -21.133 21.793 -5.124 1.00 43.06 422 GLU A N 1
ATOM 3423 C CA . GLU A 1 422 ? -21.584 21.997 -3.742 1.00 43.06 422 GLU A CA 1
ATOM 3424 C C . GLU A 1 422 ? -21.793 20.668 -3.015 1.00 43.06 422 GLU A C 1
ATOM 3426 O O . GLU A 1 422 ? -21.252 20.530 -1.926 1.00 43.06 422 GLU A O 1
ATOM 3431 N N . ASP A 1 423 ? -22.416 19.655 -3.628 1.00 45.88 423 ASP A N 1
ATOM 3432 C CA . ASP A 1 423 ? -22.508 18.307 -3.036 1.00 45.88 423 ASP A CA 1
ATOM 3433 C C . ASP A 1 423 ? -21.111 17.688 -2.802 1.00 45.88 423 ASP A C 1
ATOM 3435 O O . ASP A 1 423 ? -20.878 17.022 -1.791 1.00 45.88 423 ASP A O 1
ATOM 3439 N N . LEU A 1 424 ? -20.150 17.952 -3.703 1.00 41.72 424 LEU A N 1
ATOM 3440 C CA . LEU A 1 424 ? -18.742 17.532 -3.593 1.00 41.72 424 LEU A CA 1
ATOM 3441 C C . LEU A 1 424 ? -17.933 18.376 -2.581 1.00 41.72 424 LEU A C 1
ATOM 3443 O O . LEU A 1 424 ? -17.006 17.864 -1.954 1.00 41.72 424 LEU A O 1
ATOM 3447 N N . ARG A 1 425 ? -18.276 19.654 -2.366 1.00 41.09 425 ARG A N 1
ATOM 3448 C CA . ARG A 1 425 ? -17.678 20.542 -1.345 1.00 41.09 425 ARG A CA 1
ATOM 3449 C C . ARG A 1 425 ? -18.278 20.294 0.037 1.00 41.09 425 ARG A C 1
ATOM 3451 O O . ARG A 1 425 ? -17.562 20.377 1.033 1.00 41.09 425 ARG A O 1
ATOM 3458 N N . GLU A 1 426 ? -19.550 19.926 0.119 1.00 47.44 426 GLU A N 1
ATOM 3459 C CA . GLU A 1 426 ? -20.201 19.438 1.334 1.00 47.44 426 GLU A CA 1
ATOM 3460 C C . GLU A 1 426 ? -19.537 18.146 1.837 1.00 47.44 426 GLU A C 1
ATOM 3462 O O . GLU A 1 426 ? -19.548 17.903 3.040 1.00 47.44 426 GLU A O 1
ATOM 3467 N N . MET A 1 427 ? -18.824 17.396 0.980 1.00 42.97 427 MET A N 1
ATOM 3468 C CA . MET A 1 427 ? -17.926 16.309 1.410 1.00 42.97 427 MET A CA 1
ATOM 3469 C C . MET A 1 427 ? -16.751 16.811 2.263 1.00 42.97 427 MET A C 1
ATOM 3471 O O . MET A 1 427 ? -16.412 16.157 3.244 1.00 42.97 427 MET A O 1
ATOM 3475 N N . ARG A 1 428 ? -16.184 18.002 1.992 1.00 44.03 428 ARG A N 1
ATOM 3476 C CA . ARG A 1 428 ? -15.261 18.677 2.937 1.00 44.03 428 ARG A CA 1
ATOM 3477 C C . ARG A 1 428 ? -16.002 19.174 4.184 1.00 44.03 428 ARG A C 1
ATOM 3479 O O . ARG A 1 428 ? -15.462 19.118 5.287 1.00 44.03 428 ARG A O 1
ATOM 3486 N N . GLY A 1 429 ? -17.242 19.636 4.007 1.00 36.09 429 GLY A N 1
ATOM 3487 C CA . GLY A 1 429 ? -18.124 20.139 5.064 1.00 36.09 429 GLY A CA 1
ATOM 3488 C C . GLY A 1 429 ? -18.434 19.107 6.154 1.00 36.09 429 GLY A C 1
ATOM 3489 O O . GLY A 1 429 ? -18.255 19.410 7.331 1.00 36.09 429 GLY A O 1
ATOM 3490 N N . ILE A 1 430 ? -18.796 17.874 5.780 1.00 44.75 430 ILE A N 1
ATOM 3491 C CA . ILE A 1 430 ? -19.155 16.780 6.706 1.00 44.75 430 ILE A CA 1
ATOM 3492 C C . ILE A 1 430 ? -18.014 16.466 7.688 1.00 44.75 430 ILE A C 1
ATOM 3494 O O . ILE A 1 430 ? -18.250 16.239 8.878 1.00 44.75 430 ILE A O 1
ATOM 3498 N N . PHE A 1 431 ? -16.766 16.490 7.215 1.00 41.94 431 PHE A N 1
ATOM 3499 C CA . PHE A 1 431 ? -15.593 16.255 8.060 1.00 41.94 431 PHE A CA 1
ATOM 3500 C C . PHE A 1 431 ? -15.155 17.513 8.813 1.00 41.94 431 PHE A C 1
ATOM 3502 O O . PHE A 1 431 ? -14.678 17.400 9.939 1.00 41.94 431 PHE A O 1
ATOM 3509 N N . SER A 1 432 ? -15.424 18.710 8.276 1.00 37.72 432 SER A N 1
ATOM 3510 C CA . SER A 1 432 ? -15.275 19.951 9.045 1.00 37.72 432 SER A CA 1
ATOM 3511 C C . SER A 1 432 ? -16.246 20.022 10.242 1.00 37.72 432 SER A C 1
ATOM 3513 O O . SER A 1 432 ? -15.868 20.474 11.320 1.00 37.72 432 SER A O 1
ATOM 3515 N N . THR A 1 433 ? -17.462 19.475 10.114 1.00 39.50 433 THR A N 1
ATOM 3516 C CA . THR A 1 433 ? -18.422 19.332 11.227 1.00 39.50 433 THR A CA 1
ATOM 3517 C C . THR A 1 433 ? -18.060 18.230 12.224 1.00 39.50 433 THR A C 1
ATOM 3519 O O . THR A 1 433 ? -18.560 18.249 13.344 1.00 39.50 433 THR A O 1
ATOM 3522 N N . LEU A 1 434 ? -17.183 17.286 11.861 1.00 36.94 434 LEU A N 1
ATOM 3523 C CA . LEU A 1 434 ? -16.586 16.343 12.817 1.00 36.94 434 LEU A CA 1
ATOM 3524 C C . LEU A 1 434 ? -15.438 16.998 13.605 1.00 36.94 434 LEU A C 1
ATOM 3526 O O . LEU A 1 434 ? -15.332 16.762 14.807 1.00 36.94 434 LEU A O 1
ATOM 3530 N N . THR A 1 435 ? -14.679 17.905 12.973 1.00 35.59 435 THR A N 1
ATOM 3531 C CA . THR A 1 435 ? -13.638 18.709 13.639 1.00 35.59 435 THR A CA 1
ATOM 3532 C C . THR A 1 435 ? -14.172 19.855 14.510 1.00 35.59 435 THR A C 1
ATOM 3534 O O . THR A 1 435 ? -13.424 20.374 15.335 1.00 35.59 435 THR A O 1
ATOM 3537 N N . ILE A 1 436 ? -15.431 20.287 14.342 1.00 31.61 436 ILE A N 1
ATOM 3538 C CA . ILE A 1 436 ? -15.992 21.463 15.035 1.00 31.61 436 ILE A CA 1
ATOM 3539 C C . ILE A 1 436 ? -17.083 21.043 16.033 1.00 31.61 436 ILE A C 1
ATOM 3541 O O . ILE A 1 436 ? -18.266 20.957 15.715 1.00 31.61 436 ILE A O 1
ATOM 3545 N N . SER A 1 437 ? -16.657 20.824 17.275 1.00 28.91 437 SER A N 1
ATOM 3546 C CA . SER A 1 437 ? -17.427 20.966 18.523 1.00 28.91 437 SER A CA 1
ATOM 3547 C C . SER A 1 437 ? -16.360 21.137 19.613 1.00 28.91 437 SER A C 1
ATOM 3549 O O . SER A 1 437 ? -15.563 20.229 19.810 1.00 28.91 437 SER A O 1
ATOM 3551 N N . ASP A 1 438 ? -16.140 22.271 20.278 1.00 31.36 438 ASP A N 1
ATOM 3552 C CA . ASP A 1 438 ? -16.914 23.491 20.503 1.00 31.36 438 ASP A CA 1
ATOM 3553 C C . ASP A 1 438 ? -15.955 24.699 20.532 1.00 31.36 438 ASP A C 1
ATOM 3555 O O . ASP A 1 438 ? -14.984 24.660 21.284 1.00 31.36 438 ASP A O 1
ATOM 3559 N N . SER A 1 439 ? -16.217 25.777 19.780 1.00 24.73 439 SER A N 1
ATOM 3560 C CA . SER A 1 439 ? -15.787 27.161 20.098 1.00 24.73 439 SER A CA 1
ATOM 3561 C C . SER A 1 439 ? -16.461 28.169 19.147 1.00 24.73 439 SER A C 1
ATOM 3563 O O . SER A 1 439 ? -16.587 27.865 17.959 1.00 24.73 439 SER A O 1
ATOM 3565 N N . PRO A 1 440 ? -16.917 29.350 19.616 1.00 25.02 440 PRO A N 1
ATOM 3566 C CA . PRO A 1 440 ? -17.553 30.352 18.759 1.00 25.02 440 PRO A CA 1
ATOM 3567 C C . PRO A 1 440 ? -16.520 31.061 17.863 1.00 25.02 440 PRO A C 1
ATOM 3569 O O . PRO A 1 440 ? -15.377 31.236 18.287 1.00 25.02 440 PRO A O 1
ATOM 3572 N N . PRO A 1 441 ? -16.901 31.515 16.655 1.00 25.39 441 PRO A N 1
ATOM 3573 C CA . PRO A 1 441 ? -15.987 32.203 15.751 1.00 25.39 441 PRO A CA 1
ATOM 3574 C C . PRO A 1 441 ? -15.720 33.637 16.227 1.00 25.39 441 PRO A C 1
ATOM 3576 O O . PRO A 1 441 ? -16.654 34.395 16.488 1.00 25.39 441 PRO A O 1
ATOM 3579 N N . SER A 1 442 ? -14.445 34.017 16.310 1.00 27.53 442 SER A N 1
ATOM 3580 C CA . SER A 1 442 ? -14.020 35.414 16.424 1.00 27.53 442 SER A CA 1
ATOM 3581 C C . SER A 1 442 ? -13.470 35.899 15.084 1.00 27.53 442 SER A C 1
ATOM 3583 O O . SER A 1 442 ? -12.456 35.391 14.605 1.00 27.53 442 SER A O 1
ATOM 3585 N N . ASP A 1 443 ? -14.140 36.895 14.509 1.00 30.39 443 ASP A N 1
ATOM 3586 C CA . ASP A 1 443 ? -13.659 37.707 13.393 1.00 30.39 443 ASP A CA 1
ATOM 3587 C C . ASP A 1 443 ? -12.410 38.509 13.799 1.00 30.39 443 ASP A C 1
ATOM 3589 O O . ASP A 1 443 ? -12.432 39.179 14.832 1.00 30.39 443 ASP A O 1
ATOM 3593 N N . ASN A 1 444 ? -11.340 38.461 12.987 1.00 26.53 444 ASN A N 1
ATOM 3594 C CA . ASN A 1 444 ? -10.575 39.639 12.529 1.00 26.53 444 ASN A CA 1
ATOM 3595 C C . ASN A 1 444 ? -9.334 39.271 11.680 1.00 26.53 444 ASN A C 1
ATOM 3597 O O . ASN A 1 444 ? -8.333 38.772 12.177 1.00 26.53 444 ASN A O 1
ATOM 3601 N N . SER A 1 445 ? -9.451 39.578 10.382 1.00 25.44 445 SER A N 1
ATOM 3602 C CA . SER A 1 445 ? -8.516 40.262 9.460 1.00 25.44 445 SER A CA 1
ATOM 3603 C C . SER A 1 445 ? -6.990 40.305 9.690 1.00 25.44 445 SER A C 1
ATOM 3605 O O . SER A 1 445 ? -6.531 40.771 10.730 1.00 25.44 445 SER A O 1
ATOM 3607 N N . GLY A 1 446 ? -6.233 40.146 8.589 1.00 22.53 446 GLY A N 1
ATOM 3608 C CA . GLY A 1 446 ? -4.980 40.890 8.369 1.00 22.53 446 GLY A CA 1
ATOM 3609 C C . GLY A 1 446 ? -4.068 40.367 7.248 1.00 22.53 446 GLY A C 1
ATOM 3610 O O . GLY A 1 446 ? -3.294 39.450 7.468 1.00 22.53 446 GLY A O 1
ATOM 3611 N N . HIS A 1 447 ? -4.123 40.981 6.061 1.00 24.64 447 HIS A N 1
ATOM 3612 C CA . HIS A 1 447 ? -3.157 40.816 4.962 1.00 24.64 447 HIS A CA 1
ATOM 3613 C C . HIS A 1 447 ? -1.839 41.572 5.225 1.00 24.64 447 HIS A C 1
ATOM 3615 O O . HIS A 1 447 ? -1.938 42.743 5.586 1.00 24.64 447 HIS A O 1
ATOM 3621 N N . THR A 1 448 ? -0.674 40.999 4.864 1.00 22.95 448 THR A N 1
ATOM 3622 C CA . THR A 1 448 ? 0.313 41.605 3.922 1.00 22.95 448 THR A CA 1
ATOM 3623 C C . THR A 1 448 ? 1.474 40.654 3.528 1.00 22.95 448 THR A C 1
ATOM 3625 O O . THR A 1 448 ? 1.802 39.760 4.300 1.00 22.95 448 THR A O 1
ATOM 3628 N N . PRO A 1 449 ? 2.100 40.834 2.336 1.00 30.55 449 PRO A N 1
ATOM 3629 C CA . PRO A 1 449 ? 3.023 39.882 1.690 1.00 30.55 449 PRO A CA 1
ATOM 3630 C C . PRO A 1 449 ? 4.491 40.355 1.664 1.00 30.55 449 PRO A C 1
ATOM 3632 O O . PRO A 1 449 ? 4.720 41.562 1.607 1.00 30.55 449 PRO A O 1
ATOM 3635 N N . ILE A 1 450 ? 5.476 39.444 1.570 1.00 22.03 450 ILE A N 1
ATOM 3636 C CA . ILE A 1 450 ? 6.830 39.769 1.067 1.00 22.03 450 ILE A CA 1
ATOM 3637 C C . ILE A 1 450 ? 7.418 38.596 0.261 1.00 22.03 450 ILE A C 1
ATOM 3639 O O . ILE A 1 450 ? 7.713 37.536 0.802 1.00 22.03 450 ILE A O 1
ATOM 3643 N N . ASP A 1 451 ? 7.623 38.858 -1.030 1.00 22.33 451 ASP A N 1
ATOM 3644 C CA . ASP A 1 451 ? 8.452 38.111 -1.980 1.00 22.33 451 ASP A CA 1
ATOM 3645 C C . ASP A 1 451 ? 9.914 38.600 -1.906 1.00 22.33 451 ASP A C 1
ATOM 3647 O O . ASP A 1 451 ? 10.149 39.809 -1.803 1.00 22.33 451 ASP A O 1
ATOM 3651 N N . GLY A 1 452 ? 10.893 37.699 -2.082 1.00 20.67 452 GLY A N 1
ATOM 3652 C CA . GLY A 1 452 ? 12.185 38.080 -2.670 1.00 20.67 452 GLY A CA 1
ATOM 3653 C C . GLY A 1 452 ? 13.471 37.410 -2.161 1.00 20.67 452 GLY A C 1
ATOM 3654 O O . GLY A 1 452 ? 13.846 37.533 -1.001 1.00 20.67 452 GLY A O 1
ATOM 3655 N N . VAL A 1 453 ? 14.238 36.936 -3.156 1.00 20.98 453 VAL A N 1
ATOM 3656 C CA . VAL A 1 453 ? 15.710 36.790 -3.243 1.00 20.98 453 VAL A CA 1
ATOM 3657 C C . VAL A 1 453 ? 16.295 35.402 -2.912 1.00 20.98 453 VAL A C 1
ATOM 3659 O O . VAL A 1 453 ? 16.586 35.087 -1.767 1.00 20.98 453 VAL A O 1
ATOM 3662 N N . LEU A 1 454 ? 16.583 34.608 -3.956 1.00 22.22 454 LEU A N 1
ATOM 3663 C CA . LEU A 1 454 ? 17.954 34.302 -4.419 1.00 22.22 454 LEU A CA 1
ATOM 3664 C C . LEU A 1 454 ? 17.912 33.392 -5.665 1.00 22.22 454 LEU A C 1
ATOM 3666 O O . LEU A 1 454 ? 17.638 32.199 -5.586 1.00 22.22 454 LEU A O 1
ATOM 3670 N N . ALA A 1 455 ? 18.234 33.976 -6.820 1.00 22.66 455 ALA A N 1
ATOM 3671 C CA . ALA A 1 455 ? 18.562 33.265 -8.050 1.00 22.66 455 ALA A CA 1
ATOM 3672 C C . ALA A 1 455 ? 20.086 33.259 -8.249 1.00 22.66 455 ALA A C 1
ATOM 3674 O O . ALA A 1 455 ? 20.726 34.297 -8.073 1.00 22.66 455 ALA A O 1
ATOM 3675 N N . GLY A 1 456 ? 20.641 32.122 -8.686 1.00 21.95 456 GLY A N 1
ATOM 3676 C CA . GLY A 1 456 ? 21.926 32.079 -9.397 1.00 21.95 456 GLY A CA 1
ATOM 3677 C C . GLY A 1 456 ? 22.995 31.134 -8.838 1.00 21.95 456 GLY A C 1
ATOM 3678 O O . GLY A 1 456 ? 23.917 31.595 -8.179 1.00 21.95 456 GLY A O 1
ATOM 3679 N N . ALA A 1 457 ? 22.909 29.839 -9.167 1.00 20.12 457 ALA A N 1
ATOM 3680 C CA . ALA A 1 457 ? 24.021 28.878 -9.332 1.00 20.12 457 ALA A CA 1
ATOM 3681 C C . ALA A 1 457 ? 23.434 27.514 -9.774 1.00 20.12 457 ALA A C 1
ATOM 3683 O O . ALA A 1 457 ? 22.277 27.250 -9.454 1.00 20.12 457 ALA A O 1
ATOM 3684 N N . PRO A 1 458 ? 24.158 26.665 -10.533 1.00 22.33 458 PRO A N 1
ATOM 3685 C CA . PRO A 1 458 ? 23.575 25.546 -11.276 1.00 22.33 458 PRO A CA 1
ATOM 3686 C C . PRO A 1 458 ? 23.030 24.473 -10.328 1.00 22.33 458 PRO A C 1
ATOM 3688 O O . PRO A 1 458 ? 23.775 23.710 -9.717 1.00 22.33 458 PRO A O 1
ATOM 3691 N N . THR A 1 459 ? 21.710 24.434 -10.194 1.00 25.14 459 THR A N 1
ATOM 3692 C CA . THR A 1 459 ? 20.988 23.472 -9.370 1.00 25.14 459 THR A CA 1
ATOM 3693 C C . THR A 1 459 ? 20.832 22.169 -10.143 1.00 25.14 459 THR A C 1
ATOM 3695 O O . THR A 1 459 ? 20.018 22.085 -11.063 1.00 25.14 459 THR A O 1
ATOM 3698 N N . PHE A 1 460 ? 21.583 21.141 -9.746 1.00 23.69 460 PHE A N 1
ATOM 3699 C CA . PHE A 1 460 ? 21.109 19.760 -9.834 1.00 23.69 460 PHE A CA 1
ATOM 3700 C C . PHE A 1 460 ? 19.814 19.697 -9.006 1.00 23.69 460 PHE A C 1
ATOM 3702 O O . PHE A 1 460 ? 19.840 19.603 -7.780 1.00 23.69 460 PHE A O 1
ATOM 3709 N N . LEU A 1 461 ? 18.697 19.960 -9.684 1.00 25.98 461 LEU A N 1
ATOM 3710 C CA . LEU A 1 461 ? 17.362 20.123 -9.126 1.00 25.98 461 LEU A CA 1
ATOM 3711 C C . LEU A 1 461 ? 16.848 18.784 -8.596 1.00 25.98 461 LEU A C 1
ATOM 3713 O O . LEU A 1 461 ? 16.466 17.916 -9.368 1.00 25.98 461 LEU A O 1
ATOM 3717 N N . ASP A 1 462 ? 16.826 18.676 -7.270 1.00 31.95 462 ASP A N 1
ATOM 3718 C CA . ASP A 1 462 ? 15.683 18.206 -6.478 1.00 31.95 462 ASP A CA 1
ATOM 3719 C C . ASP A 1 462 ? 14.931 16.967 -7.012 1.00 31.95 462 ASP A C 1
ATOM 3721 O O . ASP A 1 462 ? 13.716 16.965 -7.221 1.00 31.95 462 ASP A O 1
ATOM 3725 N N . GLU A 1 463 ? 15.672 15.879 -7.225 1.00 31.62 463 GLU A N 1
ATOM 3726 C CA . GLU A 1 463 ? 15.174 14.610 -7.777 1.00 31.62 463 GLU A CA 1
ATOM 3727 C C . GLU A 1 463 ? 14.257 13.822 -6.815 1.00 31.62 463 GLU A C 1
ATOM 3729 O O . GLU A 1 463 ? 13.795 12.729 -7.138 1.00 31.62 463 GLU A O 1
ATOM 3734 N N . THR A 1 464 ? 13.955 14.362 -5.629 1.00 36.72 464 THR A N 1
ATOM 3735 C CA . THR A 1 464 ? 13.224 13.657 -4.559 1.00 36.72 464 THR A CA 1
ATOM 3736 C C . THR A 1 464 ? 12.023 14.415 -3.989 1.00 36.72 464 THR A C 1
ATOM 3738 O O . THR A 1 464 ? 11.284 13.854 -3.180 1.00 36.72 464 THR A O 1
ATOM 3741 N N . LEU A 1 465 ? 11.704 15.605 -4.515 1.00 35.34 465 LEU A N 1
ATOM 3742 C CA . LEU A 1 465 ? 10.385 16.247 -4.357 1.00 35.34 465 LEU A CA 1
ATOM 3743 C C . LEU A 1 465 ? 9.229 15.402 -4.929 1.00 35.34 465 LEU A C 1
ATOM 3745 O O . LEU A 1 465 ? 8.072 15.785 -4.835 1.00 35.34 465 LEU A O 1
ATOM 3749 N N . ILE A 1 466 ? 9.497 14.247 -5.537 1.00 36.69 466 ILE A N 1
ATOM 3750 C CA . ILE A 1 466 ? 8.513 13.364 -6.176 1.00 36.69 466 ILE A CA 1
ATOM 3751 C C . ILE A 1 466 ? 7.390 12.952 -5.207 1.00 36.69 466 ILE A C 1
ATOM 3753 O O . ILE A 1 466 ? 6.234 12.912 -5.624 1.00 36.69 466 ILE A O 1
ATOM 3757 N N . TYR A 1 467 ? 7.693 12.753 -3.918 1.00 33.81 467 TYR A N 1
ATOM 3758 C CA . TYR A 1 467 ? 6.708 12.359 -2.899 1.00 33.81 467 TYR A CA 1
ATOM 3759 C C . TYR A 1 467 ? 6.255 13.476 -1.963 1.00 33.81 467 TYR A C 1
ATOM 3761 O O . TYR A 1 467 ? 5.191 13.345 -1.382 1.00 33.81 467 TYR A O 1
ATOM 3769 N N . THR A 1 468 ? 7.000 14.568 -1.823 1.00 36.44 468 THR A N 1
ATOM 3770 C CA . THR A 1 468 ? 6.629 15.677 -0.940 1.00 36.44 468 THR A CA 1
ATOM 3771 C C . THR A 1 468 ? 5.981 16.768 -1.787 1.00 36.44 468 THR A C 1
ATOM 3773 O O . THR A 1 468 ? 6.619 17.570 -2.474 1.00 36.44 468 THR A O 1
ATOM 3776 N N . GLY A 1 469 ? 4.652 16.742 -1.878 1.00 30.45 469 GLY A N 1
ATOM 3777 C CA . GLY A 1 469 ? 3.909 17.876 -2.425 1.00 30.45 469 GLY A CA 1
ATOM 3778 C C . GLY A 1 469 ? 4.292 19.145 -1.664 1.00 30.45 469 GLY A C 1
ATOM 3779 O O . GLY A 1 469 ? 4.337 19.121 -0.438 1.00 30.45 469 GLY A O 1
ATOM 3780 N N . GLN A 1 470 ? 4.533 20.257 -2.365 1.00 25.56 470 GLN A N 1
ATOM 3781 C CA . GLN A 1 470 ? 4.261 21.542 -1.729 1.00 25.56 470 GLN A CA 1
ATOM 3782 C C . GLN A 1 470 ? 2.751 21.545 -1.488 1.00 25.56 470 GLN A C 1
ATOM 3784 O O . GLN A 1 470 ? 1.961 21.604 -2.432 1.00 25.56 470 GLN A O 1
ATOM 3789 N N . SER A 1 471 ? 2.354 21.368 -0.230 1.00 29.81 471 SER A N 1
ATOM 3790 C CA . SER A 1 471 ? 1.040 21.810 0.217 1.00 29.81 471 SER A CA 1
ATOM 3791 C C . SER A 1 471 ? 0.986 23.326 0.007 1.00 29.81 471 SER A C 1
ATOM 3793 O O . SER A 1 471 ? 2.009 23.976 0.223 1.00 29.81 471 SER A O 1
ATOM 3795 N N . PRO A 1 472 ? -0.165 23.915 -0.369 1.00 25.67 472 PRO A N 1
ATOM 3796 C CA . PRO A 1 472 ? -0.371 25.339 -0.140 1.00 25.67 472 PRO A CA 1
ATOM 3797 C C . PRO A 1 472 ? -0.015 25.623 1.320 1.00 25.67 472 PRO A C 1
ATOM 3799 O O . PRO A 1 472 ? -0.386 24.822 2.188 1.00 25.67 472 PRO A O 1
ATOM 3802 N N . ASP A 1 473 ? 0.736 26.694 1.564 1.00 26.14 473 ASP A N 1
ATOM 3803 C CA . ASP A 1 473 ? 1.117 27.131 2.901 1.00 26.14 473 ASP A CA 1
ATOM 3804 C C . ASP A 1 473 ? -0.134 27.213 3.783 1.00 26.14 473 ASP A C 1
ATOM 3806 O O . ASP A 1 473 ? -0.960 28.115 3.662 1.00 26.14 473 ASP A O 1
ATOM 3810 N N . TYR A 1 474 ? -0.299 26.223 4.655 1.00 28.80 474 TYR A N 1
ATOM 3811 C CA . TYR A 1 474 ? -1.194 26.315 5.792 1.00 28.80 474 TYR A CA 1
ATOM 3812 C C . TYR A 1 474 ? -0.289 26.519 6.997 1.00 28.80 474 TYR A C 1
ATOM 3814 O O . TYR A 1 474 ? 0.290 25.568 7.524 1.00 28.80 474 TYR A O 1
ATOM 3822 N N . GLU A 1 475 ? -0.118 27.784 7.379 1.00 22.91 475 GLU A N 1
ATOM 3823 C CA . GLU A 1 475 ? 0.507 28.162 8.641 1.00 22.91 475 GLU A CA 1
ATOM 3824 C C . GLU A 1 475 ? -0.264 27.503 9.791 1.00 22.91 475 GLU A C 1
ATOM 3826 O O . GLU A 1 475 ? -1.416 27.829 10.083 1.00 22.91 475 GLU A O 1
ATOM 3831 N N . TRP A 1 476 ? 0.374 26.537 10.446 1.00 30.77 476 TRP A N 1
ATOM 3832 C CA . TRP A 1 476 ? -0.124 25.937 11.675 1.00 30.77 476 TRP A CA 1
ATOM 3833 C C . TRP A 1 476 ? 0.346 26.788 12.855 1.00 30.77 476 TRP A C 1
ATOM 3835 O O . TRP A 1 476 ? 1.410 26.538 13.421 1.00 30.77 476 TRP A O 1
ATOM 3845 N N . ASN A 1 477 ? -0.445 27.788 13.247 1.00 23.08 477 ASN A N 1
ATOM 3846 C CA . ASN A 1 477 ? -0.245 28.466 14.527 1.00 23.08 477 ASN A CA 1
ATOM 3847 C C . ASN A 1 477 ? -0.616 27.511 15.671 1.00 23.08 477 ASN A C 1
ATOM 3849 O O . ASN A 1 477 ? -1.771 27.414 16.083 1.00 23.08 477 ASN A O 1
ATOM 3853 N N . TYR A 1 478 ? 0.380 26.799 16.196 1.00 26.09 478 TYR A N 1
ATOM 3854 C CA . TYR A 1 478 ? 0.308 26.211 17.529 1.00 26.09 478 TYR A CA 1
ATOM 3855 C C . TYR A 1 478 ? 0.502 27.328 18.564 1.00 26.09 478 TYR A C 1
ATOM 3857 O O . TYR A 1 478 ? 1.615 27.575 19.023 1.00 26.09 478 TYR A O 1
ATOM 3865 N N . GLU A 1 479 ? -0.573 28.010 18.965 1.00 24.23 479 GLU A N 1
ATOM 3866 C CA . GLU A 1 479 ? -0.539 28.783 20.210 1.00 24.23 479 GLU A CA 1
ATOM 3867 C C . GLU A 1 479 ? -0.566 27.816 21.404 1.00 24.23 479 GLU A C 1
ATOM 3869 O O . GLU A 1 479 ? -1.616 27.390 21.884 1.00 24.23 479 GLU A O 1
ATOM 3874 N N . GLN A 1 480 ? 0.615 27.476 21.916 1.00 26.25 480 GLN A N 1
ATOM 3875 C CA . GLN A 1 480 ? 0.784 26.993 23.284 1.00 26.25 480 GLN A CA 1
ATOM 3876 C C . GLN A 1 480 ? 1.882 27.795 23.980 1.00 26.25 480 GLN A C 1
ATOM 3878 O O . GLN A 1 480 ? 3.028 27.369 24.031 1.00 26.25 480 GLN A O 1
ATOM 3883 N N . SER A 1 481 ? 1.510 28.934 24.574 1.00 26.25 481 SER A N 1
ATOM 3884 C CA . SER A 1 481 ? 2.104 29.392 25.839 1.00 26.25 481 SER A CA 1
ATOM 3885 C C . SER A 1 481 ? 1.391 30.632 26.391 1.00 26.25 481 SER A C 1
ATOM 3887 O O . SER A 1 481 ? 1.712 31.755 26.014 1.00 26.25 481 SER A O 1
ATOM 3889 N N . LYS A 1 482 ? 0.495 30.450 27.367 1.00 26.94 482 LYS A N 1
ATOM 3890 C CA . LYS A 1 482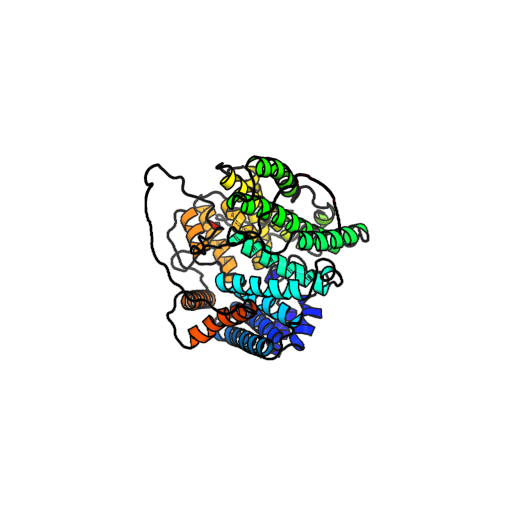 ? 0.293 31.427 28.453 1.00 26.94 482 LYS A CA 1
ATOM 3891 C C . LYS A 1 482 ? -0.019 30.708 29.763 1.00 26.94 482 LYS A C 1
ATOM 3893 O O . LYS A 1 482 ? -1.136 30.756 30.248 1.00 26.94 482 LYS A O 1
ATOM 3898 N N . TYR A 1 483 ? 1.000 30.078 30.338 1.00 26.78 483 TYR A N 1
ATOM 3899 C CA . TYR A 1 483 ? 1.158 29.990 31.790 1.00 26.78 483 TYR A CA 1
ATOM 3900 C C . TYR A 1 483 ? 2.660 30.043 32.100 1.00 26.78 483 TYR A C 1
ATOM 3902 O O . TYR A 1 483 ? 3.391 29.168 31.635 1.00 26.78 483 TYR A O 1
ATOM 3910 N N . PRO A 1 484 ? 3.157 31.074 32.806 1.00 29.34 484 PRO A N 1
ATOM 3911 C CA . PRO A 1 484 ? 4.559 31.143 33.184 1.00 29.34 484 PRO A CA 1
ATOM 3912 C C . PRO A 1 484 ? 4.839 30.182 34.342 1.00 29.34 484 PRO A C 1
ATOM 3914 O O . PRO A 1 484 ? 4.164 30.196 35.370 1.00 29.34 484 PRO A O 1
ATOM 3917 N N . SER A 1 485 ? 5.862 29.352 34.166 1.00 27.67 485 SER A N 1
ATOM 3918 C CA . SER A 1 485 ? 6.534 28.637 35.244 1.00 27.67 485 SER A CA 1
ATOM 3919 C C . SER A 1 485 ? 7.414 29.621 36.020 1.00 27.67 485 SER A C 1
ATOM 3921 O O . SER A 1 485 ? 8.467 30.021 35.521 1.00 27.67 485 SER A O 1
ATOM 3923 N N . GLU A 1 486 ? 7.008 30.007 37.228 1.00 26.72 486 GLU A N 1
ATOM 3924 C CA . GLU A 1 486 ? 7.910 30.655 38.184 1.00 26.72 486 GLU A CA 1
ATOM 3925 C C . GLU A 1 486 ? 8.682 29.599 38.982 1.00 26.72 486 GLU A C 1
ATOM 3927 O O . GLU A 1 486 ? 8.134 28.609 39.471 1.00 26.72 486 GLU A O 1
ATOM 3932 N N . ALA A 1 487 ? 9.995 29.808 39.046 1.00 27.47 487 ALA A N 1
ATOM 3933 C CA . ALA A 1 487 ? 10.965 28.951 39.699 1.00 27.47 487 ALA A CA 1
ATOM 3934 C C . ALA A 1 487 ? 10.966 29.132 41.228 1.00 27.47 487 ALA A C 1
ATOM 3936 O O . ALA A 1 487 ? 10.718 30.210 41.759 1.00 27.47 487 ALA A O 1
ATOM 3937 N N . TYR A 1 488 ? 11.309 28.045 41.917 1.00 26.55 488 TYR A N 1
ATOM 3938 C CA . TYR A 1 488 ? 11.571 27.949 43.353 1.00 26.55 488 TYR A CA 1
ATOM 3939 C C . TYR A 1 488 ? 12.524 29.029 43.901 1.00 26.55 488 TYR A C 1
ATOM 3941 O O . TYR A 1 488 ? 13.582 29.268 43.323 1.00 26.55 488 TYR A O 1
ATOM 3949 N N . GLY A 1 489 ? 12.232 29.539 45.108 1.00 25.02 489 GLY A N 1
ATOM 3950 C CA . GLY A 1 489 ? 13.216 30.271 45.913 1.00 25.02 489 GLY A CA 1
ATOM 3951 C C . GLY A 1 489 ? 12.707 30.931 47.202 1.00 25.02 489 GLY A C 1
ATOM 3952 O O . GLY A 1 489 ? 12.552 32.140 47.238 1.00 25.02 489 GLY A O 1
ATOM 3953 N N . SER A 1 490 ? 12.526 30.129 48.261 1.00 26.91 490 SER A N 1
ATOM 3954 C CA . SER A 1 490 ? 12.735 30.456 49.693 1.00 26.91 490 SER A CA 1
ATOM 3955 C C . SER A 1 490 ? 12.211 31.784 50.286 1.00 26.91 490 SER A C 1
ATOM 3957 O O . SER A 1 490 ? 12.816 32.831 50.080 1.00 26.91 490 SER A O 1
ATOM 3959 N N . ASN A 1 491 ? 11.247 31.718 51.219 1.00 26.88 491 ASN A N 1
ATOM 3960 C CA . ASN A 1 491 ? 11.498 31.909 52.664 1.00 26.88 491 ASN A CA 1
ATOM 3961 C C . ASN A 1 491 ? 10.208 32.021 53.509 1.00 26.88 491 ASN A C 1
ATOM 3963 O O . ASN A 1 491 ? 9.301 32.770 53.183 1.00 26.88 491 ASN A O 1
ATOM 3967 N N . GLN A 1 492 ? 10.251 31.319 54.650 1.00 27.75 492 GLN A N 1
ATOM 3968 C CA . GLN A 1 492 ? 9.675 31.649 55.966 1.00 27.75 492 GLN A CA 1
ATOM 3969 C C . GLN A 1 492 ? 8.140 31.633 56.197 1.00 27.75 492 GLN A C 1
ATOM 3971 O O . GLN A 1 492 ? 7.394 32.493 55.749 1.00 27.75 492 GLN A O 1
ATOM 3976 N N . PHE A 1 493 ? 7.727 30.649 57.022 1.00 27.08 493 PHE A N 1
ATOM 3977 C CA . PHE A 1 493 ? 6.841 30.745 58.210 1.00 27.08 493 PHE A CA 1
ATOM 3978 C C . PHE A 1 493 ? 6.512 32.186 58.664 1.00 27.08 493 PHE A C 1
ATOM 3980 O O . PHE A 1 493 ? 7.387 33.038 58.616 1.00 27.08 493 PHE A O 1
ATOM 3987 N N . THR A 1 494 ? 5.343 32.581 59.173 1.00 27.73 494 THR A N 1
ATOM 3988 C CA . THR A 1 494 ? 4.328 32.057 60.124 1.00 27.73 494 THR A CA 1
ATOM 3989 C C . THR A 1 494 ? 3.100 32.973 59.918 1.00 27.73 494 THR A C 1
ATOM 3991 O O . THR A 1 494 ? 3.297 34.156 59.672 1.00 27.73 494 THR A O 1
ATOM 3994 N N . GLY A 1 495 ? 1.840 32.546 59.958 1.00 28.97 495 GLY A N 1
ATOM 3995 C CA . GLY A 1 495 ? 1.122 32.152 61.167 1.00 28.97 495 GLY A CA 1
ATOM 3996 C C . GLY A 1 495 ? -0.132 33.026 61.348 1.00 28.97 495 GLY A C 1
ATOM 3997 O O . GLY A 1 495 ? -0.075 34.225 61.090 1.00 28.97 495 GLY A O 1
ATOM 3998 N N . GLN A 1 496 ? -1.182 32.374 61.859 1.00 31.25 496 GLN A N 1
ATOM 3999 C CA . GLN A 1 496 ? -2.546 32.832 62.183 1.00 31.25 496 GLN A CA 1
ATOM 4000 C C . GLN A 1 496 ? -3.558 32.885 61.040 1.00 31.25 496 GLN A C 1
ATOM 4002 O O . GLN A 1 496 ? -3.415 33.714 60.118 1.00 31.25 496 GLN A O 1
#

Foldseek 3Di:
DLVVLLVLCLPANDVLLLLQLDDPPVLSNPVLSVLLVVQPLSSLLSSLSSQLLVLLVDQPRDPCSNVVSLLVSLVSLLVVVVVDVDADPSNLSSLLSNLSQCQLLQNLVLNVLSLVLSVLNDVVVDDLQRLQPDPNSLSSLSSSLVSQLQNCQLQLHARPDDLSNLVSSLVSLVVVCVVPVVPVVSLLSNLVSLLSSLSNLLSCLLRCVVVVVDDPVRSVVSVVVSVVSLVCSQVVRDCVLVPLVQWDPPQDDADDPLDPAGLRDTPLAGDDPSNSSLLSLLSSLLSSLSSLLSVCVVVVHDSQDPVLQVSLNSLSSSLVNQVPDPRHRRSSNSSNPNSNLSSLLSYDLDPSSLVVVLVSLQVSSSSRRDHDQLLQQLSCVLSVHHRDPGSDPPCPPPRPVSVVSNVVSCCQVPPPDDVVNVSSVCSSVSSVVVVCPDDDDDDDDDDDDDDDDDDDDDDPDDSSCSSNDPDDDDDDPPPDDDDDDDDDDDDDDDDD